Protein AF-0000000075734163 (afdb_homodimer)

Secondary structure (DSSP, 8-state):
--S--EEEEE--SSHHHHHHHHHHHHHHHHH--EEEEEEEEE-GGG-----SSHHHHHHHHHHHHHHHHHHHHHHHHHHHHHHHHHHHHT--EEEEEEEE-HHHHHHHHHTT-SEEEEETTTT-TT--S-HHHHHHHHHHT-SS-EEEE-SS--S--EEEEE--S-HHHHHHHHHHHHTTTTTT--EEEEEEESSHHHHHHHHHHHHHHHHHTT--EEEEEEE--S-HHHHHHHHHHHTTEEEEEEE-S-SS-TTS----HHHHHHHHS-SSEEEEE-/--S--EEEEE--SSHHHHHHHHHHHHHHHHH--EEEEEEEEE-GGG------SHHHHHHHHHHHHHHHHHHHHHHHHHHHHHHHHHHHHT--EEEEEEEE-HHHHHHHHHTT-SEEEEETTTT-TT--S-HHHHHHHHHHT-SS-EEEE-SS--S--EEEEE--S-HHHHHHHHHHHHTTTTTT--EEEEEEESSHHHHHHHHHHHHHHHHHTT--EEEEEEE--S-HHHHHHHHHHHHTEEEEEEE-S-SS-GGG----HHHHHHHHS-SSEEEEE-

Structure (mmCIF, N/CA/C/O backbone):
data_AF-0000000075734163-model_v1
#
loop_
_entity.id
_entity.type
_entity.pdbx_description
1 polymer 'Universal stress protein'
#
loop_
_atom_site.group_PDB
_atom_site.id
_atom_site.type_symbol
_atom_site.label_atom_id
_atom_site.label_alt_id
_atom_site.label_comp_id
_atom_site.label_asym_id
_atom_site.label_entity_id
_atom_site.label_seq_id
_atom_site.pdbx_PDB_ins_code
_atom_site.Cartn_x
_atom_site.Cartn_y
_atom_site.Cartn_z
_atom_site.occupancy
_atom_site.B_iso_or_equiv
_atom_site.auth_seq_id
_atom_site.auth_comp_id
_atom_site.auth_asym_id
_atom_site.auth_atom_id
_atom_site.pdbx_PDB_model_num
ATOM 1 N N . MET A 1 1 ? 1.771 12.227 -17.094 1 55 1 MET A N 1
ATOM 2 C CA . MET A 1 1 ? 1.142 12.898 -15.953 1 55 1 MET A CA 1
ATOM 3 C C . MET A 1 1 ? 1.449 12.172 -14.648 1 55 1 MET A C 1
ATOM 5 O O . MET A 1 1 ? 1.615 10.945 -14.641 1 55 1 MET A O 1
ATOM 9 N N . SER A 1 2 ? 1.792 12.906 -13.555 1 72 2 SER A N 1
ATOM 10 C CA . SER A 1 2 ? 2.225 12.352 -12.273 1 72 2 SER A CA 1
ATOM 11 C C . SER A 1 2 ? 1.104 11.555 -11.617 1 72 2 SER A C 1
ATOM 13 O O . SER A 1 2 ? -0.074 11.867 -11.789 1 72 2 SER A O 1
ATOM 15 N N . MET A 1 3 ? 1.471 10.516 -10.977 1 89.38 3 MET A N 1
ATOM 16 C CA . MET A 1 3 ? 0.508 9.672 -10.266 1 89.38 3 MET A CA 1
ATOM 17 C C . MET A 1 3 ? 0.237 10.227 -8.867 1 89.38 3 MET A C 1
ATOM 19 O O . MET A 1 3 ? -0.691 9.781 -8.188 1 89.38 3 MET A O 1
ATOM 23 N N . LEU A 1 4 ? 1.031 11.211 -8.461 1 95.75 4 LEU A N 1
ATOM 24 C CA . LEU A 1 4 ? 0.794 11.922 -7.211 1 95.75 4 LEU A CA 1
ATOM 25 C C . LEU A 1 4 ? -0.16 13.086 -7.418 1 95.75 4 LEU A C 1
ATOM 27 O O . LEU A 1 4 ? 0.216 14.109 -8 1 95.75 4 LEU A O 1
ATOM 31 N N . LYS A 1 5 ? -1.362 13.008 -6.863 1 97.31 5 LYS A N 1
ATOM 32 C CA . LYS A 1 5 ? -2.389 13.992 -7.207 1 97.31 5 LYS A CA 1
ATOM 33 C C . LYS A 1 5 ? -2.666 14.93 -6.039 1 97.31 5 LYS A C 1
ATOM 35 O O . LYS A 1 5 ? -2.844 16.141 -6.23 1 97.31 5 LYS A O 1
ATOM 40 N N . ARG A 1 6 ? -2.729 14.406 -4.852 1 97.62 6 ARG A N 1
ATOM 41 C CA . ARG A 1 6 ? -3.055 15.219 -3.682 1 97.62 6 ARG A CA 1
ATOM 42 C C . ARG A 1 6 ? -2.102 14.922 -2.527 1 97.62 6 ARG A C 1
ATOM 44 O O . ARG A 1 6 ? -1.936 13.766 -2.135 1 97.62 6 ARG A O 1
ATOM 51 N N . THR A 1 7 ? -1.558 15.953 -1.981 1 97.75 7 THR A N 1
ATOM 52 C CA . THR A 1 7 ? -0.604 15.852 -0.883 1 97.75 7 THR A CA 1
ATOM 53 C C . THR A 1 7 ? -1.08 16.656 0.323 1 97.75 7 THR A C 1
ATOM 55 O O . THR A 1 7 ? -1.612 17.766 0.171 1 97.75 7 THR A O 1
ATOM 58 N N . LEU A 1 8 ? -0.938 16.031 1.511 1 96.94 8 LEU A N 1
ATOM 59 C CA . LEU A 1 8 ? -1.261 16.688 2.773 1 96.94 8 LEU A CA 1
ATOM 60 C C . LEU A 1 8 ? 0.007 17.016 3.549 1 96.94 8 LEU A C 1
ATOM 62 O O . LEU A 1 8 ? 0.914 16.188 3.656 1 96.94 8 LEU A O 1
ATOM 66 N N . VAL A 1 9 ? 0.098 18.266 4.059 1 96.56 9 VAL A N 1
ATOM 67 C CA . VAL A 1 9 ? 1.212 18.625 4.93 1 96.56 9 VAL A CA 1
ATOM 68 C C . VAL A 1 9 ? 0.682 19.078 6.289 1 96.56 9 VAL A C 1
ATOM 70 O O . VAL A 1 9 ? -0.254 19.875 6.363 1 96.56 9 VAL A O 1
ATOM 73 N N . LEU A 1 10 ? 1.168 18.438 7.371 1 92.88 10 LEU A N 1
ATOM 74 C CA . LEU A 1 10 ? 0.82 18.859 8.727 1 92.88 10 LEU A CA 1
ATOM 75 C C . LEU A 1 10 ? 1.503 20.172 9.078 1 92.88 10 LEU A C 1
ATOM 77 O O . LEU A 1 10 ? 2.723 20.297 8.953 1 92.88 10 LEU A O 1
ATOM 81 N N . LEU A 1 11 ? 0.694 21.094 9.555 1 93.75 11 LEU A N 1
ATOM 82 C CA . LEU A 1 11 ? 1.209 22.422 9.828 1 93.75 11 LEU A CA 1
ATOM 83 C C . LEU A 1 11 ? 1.672 22.547 11.273 1 93.75 11 LEU A C 1
ATOM 85 O O . LEU A 1 11 ? 1.042 22 12.18 1 93.75 11 LEU A O 1
ATOM 89 N N . GLY A 1 12 ? 2.727 23.188 11.492 1 89.88 12 GLY A N 1
ATOM 90 C CA . GLY A 1 12 ? 3.314 23.516 12.781 1 89.88 12 GLY A CA 1
ATOM 91 C C . GLY A 1 12 ? 4.309 24.656 12.703 1 89.88 12 GLY A C 1
ATOM 92 O O . GLY A 1 12 ? 4.469 25.281 11.656 1 89.88 12 GLY A O 1
ATOM 93 N N . ASP A 1 13 ? 4.84 24.922 13.906 1 89.12 13 ASP A N 1
ATOM 94 C CA . ASP A 1 13 ? 5.742 26.062 13.953 1 89.12 13 ASP A CA 1
ATOM 95 C C . ASP A 1 13 ? 7.156 25.641 14.344 1 89.12 13 ASP A C 1
ATOM 97 O O . ASP A 1 13 ? 8.039 26.469 14.523 1 89.12 13 ASP A O 1
ATOM 101 N N . THR A 1 14 ? 7.379 24.391 14.438 1 90.88 14 THR A N 1
ATOM 102 C CA . THR A 1 14 ? 8.719 23.891 14.734 1 90.88 14 THR A CA 1
ATOM 103 C C . THR A 1 14 ? 9.586 23.906 13.484 1 90.88 14 THR A C 1
ATOM 105 O O . THR A 1 14 ? 9.07 23.969 12.367 1 90.88 14 THR A O 1
ATOM 108 N N . PRO A 1 15 ? 10.93 23.922 13.633 1 95.62 15 PRO A N 1
ATOM 109 C CA . PRO A 1 15 ? 11.82 23.859 12.469 1 95.62 15 PRO A CA 1
ATOM 110 C C . PRO A 1 15 ? 11.5 22.688 11.539 1 95.62 15 PRO A C 1
ATOM 112 O O . PRO A 1 15 ? 11.523 22.844 10.32 1 95.62 15 PRO A O 1
ATOM 115 N N . SER A 1 16 ? 11.188 21.547 12.078 1 96.12 16 SER A N 1
ATOM 116 C CA . SER A 1 16 ? 10.867 20.391 11.25 1 96.12 16 SER A CA 1
ATOM 117 C C . SER A 1 16 ? 9.562 20.594 10.492 1 96.12 16 SER A C 1
ATOM 119 O O . SER A 1 16 ? 9.414 20.109 9.367 1 96.12 16 SER A O 1
ATOM 121 N N . SER A 1 17 ? 8.602 21.281 11.086 1 94.12 17 SER A N 1
ATOM 122 C CA . SER A 1 17 ? 7.355 21.594 10.398 1 94.12 17 SER A CA 1
ATOM 123 C C . SER A 1 17 ? 7.59 22.516 9.211 1 94.12 17 SER A C 1
ATOM 125 O O . SER A 1 17 ? 6.973 22.359 8.156 1 94.12 17 SER A O 1
ATOM 127 N N . LEU A 1 18 ? 8.477 23.453 9.469 1 95.75 18 LEU A N 1
ATOM 128 C CA . LEU A 1 18 ? 8.82 24.375 8.383 1 95.75 18 LEU A CA 1
ATOM 129 C C . LEU A 1 18 ? 9.555 23.641 7.27 1 95.75 18 LEU A C 1
ATOM 131 O O . LEU A 1 18 ? 9.32 23.891 6.086 1 95.75 18 LEU A O 1
ATOM 135 N N . ALA A 1 19 ? 10.453 22.75 7.613 1 97.75 19 ALA A N 1
ATOM 136 C CA . ALA A 1 19 ? 11.133 21.922 6.629 1 97.75 19 ALA A CA 1
ATOM 137 C C . ALA A 1 19 ? 10.125 21.078 5.848 1 97.75 19 ALA A C 1
ATOM 139 O O . ALA A 1 19 ? 10.258 20.906 4.633 1 97.75 19 ALA A O 1
ATOM 140 N N . ALA A 1 20 ? 9.117 20.562 6.531 1 97.38 20 ALA A N 1
ATOM 141 C CA . ALA A 1 20 ? 8.078 19.781 5.887 1 97.38 20 ALA A CA 1
ATOM 142 C C . ALA A 1 20 ? 7.316 20.609 4.859 1 97.38 20 ALA A C 1
ATOM 144 O O . ALA A 1 20 ? 7.02 20.141 3.76 1 97.38 20 ALA A O 1
ATOM 145 N N . ARG A 1 21 ? 7.008 21.781 5.258 1 96.5 21 ARG A N 1
ATOM 146 C CA . ARG A 1 21 ? 6.332 22.688 4.324 1 96.5 21 ARG A CA 1
ATOM 147 C C . ARG A 1 21 ? 7.199 22.953 3.098 1 96.5 21 ARG A C 1
ATOM 149 O O . ARG A 1 21 ? 6.711 22.938 1.967 1 96.5 21 ARG A O 1
ATOM 156 N N . ALA A 1 22 ? 8.453 23.219 3.328 1 96.56 22 ALA A N 1
ATOM 157 C CA . ALA A 1 22 ? 9.383 23.438 2.225 1 96.56 22 ALA A CA 1
ATOM 158 C C . ALA A 1 22 ? 9.453 22.219 1.308 1 96.56 22 ALA A C 1
ATOM 160 O O . ALA A 1 22 ? 9.453 22.359 0.082 1 96.56 22 ALA A O 1
ATOM 161 N N . TYR A 1 23 ? 9.547 21.078 1.879 1 97.62 23 TYR A N 1
ATOM 162 C CA . TYR A 1 23 ? 9.547 19.828 1.109 1 97.62 23 TYR A CA 1
ATOM 163 C C . TYR A 1 23 ? 8.281 19.719 0.264 1 97.62 23 TYR A C 1
ATOM 165 O O . TYR A 1 23 ? 8.344 19.359 -0.915 1 97.62 23 TYR A O 1
ATOM 173 N N . ALA A 1 24 ? 7.129 20.031 0.879 1 97.81 24 ALA A N 1
ATOM 174 C CA . ALA A 1 24 ? 5.844 19.953 0.191 1 97.81 24 ALA A CA 1
ATOM 175 C C . ALA A 1 24 ? 5.809 20.906 -1.006 1 97.81 24 ALA A C 1
ATOM 177 O O . ALA A 1 24 ? 5.348 20.531 -2.088 1 97.81 24 ALA A O 1
ATOM 178 N N . PHE A 1 25 ? 6.305 22.078 -0.822 1 96.62 25 PHE A N 1
ATOM 179 C CA . PHE A 1 25 ? 6.309 23.047 -1.904 1 96.62 25 PHE A CA 1
ATOM 180 C C . PHE A 1 25 ? 7.191 22.578 -3.053 1 96.62 25 PHE A C 1
ATOM 182 O O . PHE A 1 25 ? 6.84 22.75 -4.223 1 96.62 25 PHE A O 1
ATOM 189 N N . ARG A 1 26 ? 8.328 22.031 -2.744 1 95 26 ARG A N 1
ATOM 190 C CA . ARG A 1 26 ? 9.195 21.484 -3.781 1 95 26 ARG A CA 1
ATOM 191 C C . ARG A 1 26 ? 8.492 20.359 -4.547 1 95 26 ARG A C 1
ATOM 193 O O . ARG A 1 26 ? 8.602 20.281 -5.77 1 95 26 ARG A O 1
ATOM 200 N N . LEU A 1 27 ? 7.777 19.547 -3.842 1 95.31 27 LEU A N 1
ATOM 201 C CA . LEU A 1 27 ? 7.043 18.453 -4.469 1 95.31 27 LEU A CA 1
ATOM 202 C C . LEU A 1 27 ? 5.973 18.984 -5.414 1 95.31 27 LEU A C 1
ATOM 204 O O . LEU A 1 27 ? 5.789 18.453 -6.512 1 95.31 27 LEU A O 1
ATOM 208 N N . VAL A 1 28 ? 5.273 20.031 -4.977 1 95.69 28 VAL A N 1
ATOM 209 C CA . VAL A 1 28 ? 4.25 20.656 -5.809 1 95.69 28 VAL A CA 1
ATOM 210 C C . VAL A 1 28 ? 4.879 21.172 -7.102 1 95.69 28 VAL A C 1
ATOM 212 O O . VAL A 1 28 ? 4.34 20.953 -8.188 1 95.69 28 VAL A O 1
ATOM 215 N N . GLN A 1 29 ? 5.977 21.766 -6.965 1 92.56 29 GLN A N 1
ATOM 216 C CA . GLN A 1 29 ? 6.66 22.328 -8.125 1 92.56 29 GLN A CA 1
ATOM 217 C C . GLN A 1 29 ? 7.094 21.219 -9.094 1 92.56 29 GLN A C 1
ATOM 219 O O . GLN A 1 29 ? 7.027 21.391 -10.312 1 92.56 29 GLN A O 1
ATOM 224 N N . GLN A 1 30 ? 7.445 20.141 -8.57 1 91.75 30 GLN A N 1
ATOM 225 C CA . GLN A 1 30 ? 7.988 19.047 -9.367 1 91.75 30 GLN A CA 1
ATOM 226 C C . GLN A 1 30 ? 6.875 18.203 -9.992 1 91.75 30 GLN A C 1
ATOM 228 O O . GLN A 1 30 ? 7.035 17.672 -11.086 1 91.75 30 GLN A O 1
ATOM 233 N N . THR A 1 31 ? 5.766 18.031 -9.297 1 93.38 31 THR A N 1
ATOM 234 C CA . THR A 1 31 ? 4.797 17.016 -9.703 1 93.38 31 THR A CA 1
ATOM 235 C C . THR A 1 31 ? 3.473 17.672 -10.102 1 93.38 31 THR A C 1
ATOM 237 O O . THR A 1 31 ? 2.648 17.047 -10.773 1 93.38 31 THR A O 1
ATOM 240 N N . GLY A 1 32 ? 3.236 18.906 -9.602 1 93.31 32 GLY A N 1
ATOM 241 C CA . GLY A 1 32 ? 1.951 19.547 -9.812 1 93.31 32 GLY A CA 1
ATOM 242 C C . GLY A 1 32 ? 0.868 19.047 -8.875 1 93.31 32 GLY A C 1
ATOM 243 O O . GLY A 1 32 ? -0.317 19.312 -9.094 1 93.31 32 GLY A O 1
ATOM 244 N N . THR A 1 33 ? 1.252 18.312 -7.855 1 95.19 33 THR A N 1
ATOM 245 C CA . THR A 1 33 ? 0.294 17.797 -6.891 1 95.19 33 THR A CA 1
ATOM 246 C C . THR A 1 33 ? -0.458 18.922 -6.199 1 95.19 33 THR A C 1
ATOM 248 O O . THR A 1 33 ? 0.107 20 -5.957 1 95.19 33 THR A O 1
ATOM 251 N N . ASP A 1 34 ? -1.749 18.719 -5.902 1 96.31 34 ASP A N 1
ATOM 252 C CA . ASP A 1 34 ? -2.486 19.641 -5.043 1 96.31 34 ASP A CA 1
ATOM 253 C C . ASP A 1 34 ? -1.993 19.562 -3.602 1 96.31 34 ASP A C 1
ATOM 255 O O . ASP A 1 34 ? -1.718 18.469 -3.094 1 96.31 34 ASP A O 1
ATOM 259 N N . LEU A 1 35 ? -1.899 20.703 -2.988 1 97.75 35 LEU A N 1
ATOM 260 C CA . LEU A 1 35 ? -1.364 20.75 -1.631 1 97.75 35 LEU A CA 1
ATOM 261 C C . LEU A 1 35 ? -2.412 21.266 -0.648 1 97.75 35 LEU A C 1
ATOM 263 O O . LEU A 1 35 ? -3.053 22.281 -0.895 1 97.75 35 LEU A O 1
ATOM 267 N N . THR A 1 36 ? -2.664 20.516 0.398 1 97.62 36 THR A N 1
ATOM 268 C CA . THR A 1 36 ? -3.529 20.922 1.498 1 97.62 36 THR A CA 1
ATOM 269 C C . THR A 1 36 ? -2.762 20.938 2.816 1 97.62 36 THR A C 1
ATOM 271 O O . THR A 1 36 ? -2.029 20 3.125 1 97.62 36 THR A O 1
ATOM 274 N N . GLY A 1 37 ? -2.857 21.984 3.574 1 96.44 37 GLY A N 1
ATOM 275 C CA . GLY A 1 37 ? -2.299 22.062 4.914 1 96.44 37 GLY A CA 1
ATOM 276 C C . GLY A 1 37 ? -3.285 21.656 5.996 1 96.44 37 GLY A C 1
ATOM 277 O O . GLY A 1 37 ? -4.457 22.031 5.941 1 96.44 37 GLY A O 1
ATOM 278 N N . LEU A 1 38 ? -2.83 20.844 6.934 1 93.38 38 LEU A N 1
ATOM 279 C CA . LEU A 1 38 ? -3.672 20.406 8.047 1 93.38 38 LEU A CA 1
ATOM 280 C C . LEU A 1 38 ? -3.168 21 9.359 1 93.38 38 LEU A C 1
ATOM 282 O O . LEU A 1 38 ? -2.008 20.797 9.727 1 93.38 38 LEU A O 1
ATOM 286 N N . ALA A 1 39 ? -4.027 21.719 10.031 1 89.62 39 ALA A N 1
ATOM 287 C CA . ALA A 1 39 ? -3.717 22.234 11.352 1 89.62 39 ALA A CA 1
ATOM 288 C C . ALA A 1 39 ? -4.605 21.609 12.422 1 89.62 39 ALA A C 1
ATOM 290 O O . ALA A 1 39 ? -5.805 21.406 12.195 1 89.62 39 ALA A O 1
ATOM 291 N N . GLY A 1 40 ? -3.977 20.938 13.406 1 75.94 40 GLY A N 1
ATOM 292 C CA . GLY A 1 40 ? -4.84 20.312 14.398 1 75.94 40 GLY A CA 1
ATOM 293 C C . GLY A 1 40 ? -4.672 20.891 15.789 1 75.94 40 GLY A C 1
ATOM 294 O O . GLY A 1 40 ? -3.65 21.5 16.094 1 75.94 40 GLY A O 1
ATOM 295 N N . VAL A 1 41 ? -5.703 21.047 16.547 1 59.47 41 VAL A N 1
ATOM 296 C CA . VAL A 1 41 ? -5.711 21.359 17.969 1 59.47 41 VAL A CA 1
ATOM 297 C C . VAL A 1 41 ? -5.938 20.094 18.781 1 59.47 41 VAL A C 1
ATOM 299 O O . VAL A 1 41 ? -6.922 19.375 18.578 1 59.47 41 VAL A O 1
ATOM 302 N N . ASP A 1 42 ? -4.832 19.453 19.297 1 55.59 42 ASP A N 1
ATOM 303 C CA . ASP A 1 42 ? -5.059 18.312 20.172 1 55.59 42 ASP A CA 1
ATOM 304 C C . ASP A 1 42 ? -5.824 18.719 21.422 1 55.59 42 ASP A C 1
ATOM 306 O O . ASP A 1 42 ? -5.281 19.406 22.297 1 55.59 42 ASP A O 1
ATOM 310 N N . LEU A 1 43 ? -7.102 18.75 21.484 1 49.78 43 LEU A N 1
ATOM 311 C CA . LEU A 1 43 ? -7.852 19.078 22.688 1 49.78 43 LEU A CA 1
ATOM 312 C C . LEU A 1 43 ? -7.824 17.906 23.672 1 49.78 43 LEU A C 1
ATOM 314 O O . LEU A 1 43 ? -8.242 18.062 24.828 1 49.78 43 LEU A O 1
ATOM 318 N N . GLY A 1 44 ? -7.578 16.766 23.203 1 50.72 44 GLY A N 1
ATOM 319 C CA . GLY A 1 44 ? -7.543 15.648 24.141 1 50.72 44 GLY A CA 1
ATOM 320 C C . GLY A 1 44 ? -6.582 15.875 25.297 1 50.72 44 GLY A C 1
ATOM 321 O O . GLY A 1 44 ? -6.789 15.344 26.391 1 50.72 44 GLY A O 1
ATOM 322 N N . GLU A 1 45 ? -5.492 16.531 25.031 1 47 45 GLU A N 1
ATOM 323 C CA . GLU A 1 45 ? -4.57 16.781 26.141 1 47 45 GLU A CA 1
ATOM 324 C C . GLU A 1 45 ? -5.137 17.812 27.109 1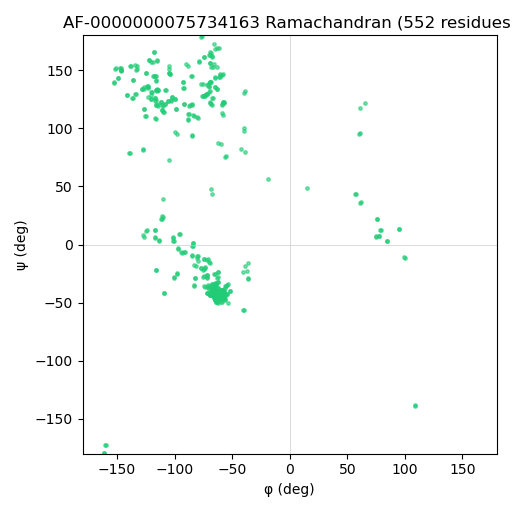 47 45 GLU A C 1
ATOM 326 O O . GLU A 1 45 ? -4.652 17.953 28.234 1 47 45 GLU A O 1
ATOM 331 N N . ILE A 1 46 ? -6.188 18.484 26.703 1 44.81 46 ILE A N 1
ATOM 332 C CA . ILE A 1 46 ? -6.73 19.5 27.594 1 44.81 46 ILE A CA 1
ATOM 333 C C . ILE A 1 46 ? -7.605 18.828 28.656 1 44.81 46 ILE A C 1
ATOM 335 O O . ILE A 1 46 ? -8.227 19.516 29.484 1 44.81 46 ILE A O 1
ATOM 339 N N . GLU A 1 47 ? -7.887 17.578 28.422 1 46.5 47 GLU A N 1
ATOM 340 C CA . GLU A 1 47 ? -8.633 17.094 29.578 1 46.5 47 GLU A CA 1
ATOM 341 C C . GLU A 1 47 ? -7.855 17.328 30.875 1 46.5 47 GLU A C 1
ATOM 343 O O . GLU A 1 47 ? -6.902 16.594 31.156 1 46.5 47 GLU A O 1
ATOM 348 N N . ALA A 1 48 ? -7.848 18.547 31.312 1 45.38 48 ALA A N 1
ATOM 349 C CA . ALA A 1 48 ? -7.363 18.953 32.625 1 45.38 48 ALA A CA 1
ATOM 350 C C . ALA A 1 48 ? -7.777 17.938 33.688 1 45.38 48 ALA A C 1
ATOM 352 O O . ALA A 1 48 ? -8.844 17.328 33.594 1 45.38 48 ALA A O 1
ATOM 353 N N . PRO A 1 49 ? -6.891 17.469 34.531 1 43.12 49 PRO A N 1
ATOM 354 C CA . PRO A 1 49 ? -7.285 16.656 35.688 1 43.12 49 PRO A CA 1
ATOM 355 C C . PRO A 1 49 ? -8.562 17.172 36.344 1 43.12 49 PRO A C 1
ATOM 357 O O . PRO A 1 49 ? -8.695 18.375 36.594 1 43.12 49 PRO A O 1
ATOM 360 N N . MET A 1 50 ? -9.734 16.578 36.094 1 44.5 50 MET A N 1
ATOM 361 C CA . MET A 1 50 ? -10.891 16.828 36.938 1 44.5 50 MET A CA 1
ATOM 362 C C . MET A 1 50 ? -10.484 16.844 38.406 1 44.5 50 MET A C 1
ATOM 364 O O . MET A 1 50 ? -10.094 15.82 38.969 1 44.5 50 MET A O 1
ATOM 368 N N . LEU A 1 51 ? -9.977 17.859 38.969 1 41.72 51 LEU A N 1
ATOM 369 C CA . LEU A 1 51 ? -10 17.922 40.438 1 41.72 51 LEU A CA 1
ATOM 370 C C . LEU A 1 51 ? -11.43 17.859 40.969 1 41.72 51 LEU A C 1
ATOM 372 O O . LEU A 1 51 ? -12.344 18.422 40.375 1 41.72 51 LEU A O 1
ATOM 376 N N . GLY A 1 52 ? -11.969 16.859 41.688 1 46.03 52 GLY A N 1
ATOM 377 C CA . GLY A 1 52 ? -13.203 16.406 42.312 1 46.03 52 GLY A CA 1
ATOM 378 C C . GLY A 1 52 ? -14.023 17.531 42.906 1 46.03 52 GLY A C 1
ATOM 379 O O . GLY A 1 52 ? -15.117 17.312 43.438 1 46.03 52 GLY A O 1
ATOM 380 N N . GLY A 1 53 ? -13.562 18.781 43.438 1 49.34 53 GLY A N 1
ATOM 381 C CA . GLY A 1 53 ? -14.445 19.578 44.281 1 49.34 53 GLY A CA 1
ATOM 382 C C . GLY A 1 53 ? -15.281 20.562 43.5 1 49.34 53 GLY A C 1
ATOM 383 O O . GLY A 1 53 ? -14.969 20.891 42.344 1 49.34 53 GLY A O 1
ATOM 384 N N . ILE A 1 54 ? -16.531 21.047 44 1 50.59 54 ILE A N 1
ATOM 385 C CA . ILE A 1 54 ? -17.578 21.922 43.5 1 50.59 54 ILE A CA 1
ATOM 386 C C . ILE A 1 54 ? -16.938 23.109 42.781 1 50.59 54 ILE A C 1
ATOM 388 O O . ILE A 1 54 ? -17.359 23.484 41.688 1 50.59 54 ILE A O 1
ATOM 392 N N . GLY A 1 55 ? -16.125 23.797 43.406 1 50.47 55 GLY A N 1
ATOM 393 C CA . GLY A 1 55 ? -15.438 24.984 42.938 1 50.47 55 GLY A CA 1
ATOM 394 C C . GLY A 1 55 ? -14.539 24.719 41.75 1 50.47 55 GLY A C 1
ATOM 395 O O . GLY A 1 55 ? -14.125 25.656 41.031 1 50.47 55 GLY A O 1
ATOM 396 N N . MET A 1 56 ? -14.133 23.562 41.594 1 55.34 56 MET A N 1
ATOM 397 C CA . MET A 1 56 ? -13.102 23.094 40.688 1 55.34 56 MET A CA 1
ATOM 398 C C . MET A 1 56 ? -13.672 22.859 39.281 1 55.34 56 MET A C 1
ATOM 400 O O . MET A 1 56 ? -12.953 22.984 38.281 1 55.34 56 MET A O 1
ATOM 404 N N . SER A 1 57 ? -15.008 22.781 39.344 1 60.75 57 SER A N 1
ATOM 405 C CA . SER A 1 57 ? -15.656 22.594 38.031 1 60.75 57 SER A CA 1
ATOM 406 C C . SER A 1 57 ? -15.586 23.875 37.188 1 60.75 57 SER A C 1
ATOM 408 O O . SER A 1 57 ? -15.312 23.812 36 1 60.75 57 SER A O 1
ATOM 410 N N . ALA A 1 58 ? -15.82 25.047 37.875 1 64.06 58 ALA A N 1
ATOM 411 C CA . ALA A 1 58 ? -15.781 26.297 37.125 1 64.06 58 ALA A CA 1
ATOM 412 C C . ALA A 1 58 ? -14.375 26.594 36.625 1 64.06 58 ALA A C 1
ATOM 414 O O . ALA A 1 58 ? -14.203 27.062 35.5 1 64.06 58 ALA A O 1
ATOM 415 N N . TYR A 1 59 ? -13.453 26.297 37.469 1 65.56 59 TYR A N 1
ATOM 416 C CA . TYR A 1 59 ? -12.055 26.5 37.094 1 65.56 59 TYR A CA 1
ATOM 417 C C . TYR A 1 59 ? -11.664 25.578 35.938 1 65.56 59 TYR A C 1
ATOM 419 O O . TYR A 1 59 ? -10.984 26.016 35 1 65.56 59 TYR A O 1
ATOM 427 N N . GLN A 1 60 ? -12.18 24.391 35.938 1 68.94 60 GLN A N 1
ATOM 428 C CA . GLN A 1 60 ? -11.898 23.438 34.875 1 68.94 60 GLN A CA 1
ATOM 429 C C . GLN A 1 60 ? -12.5 23.891 33.562 1 68.94 60 GLN A C 1
ATOM 431 O O . GLN A 1 60 ? -11.859 23.781 32.5 1 68.94 60 GLN A O 1
ATOM 436 N N . THR A 1 61 ? -13.656 24.328 33.719 1 73 61 THR A N 1
ATOM 437 C CA . THR A 1 61 ? -14.336 24.828 32.531 1 73 61 THR A CA 1
ATOM 438 C C . THR A 1 61 ? -13.609 26.031 31.953 1 73 61 THR A C 1
ATOM 440 O O . THR A 1 61 ? -13.461 26.172 30.734 1 73 61 THR A O 1
ATOM 443 N N . GLN A 1 62 ? -13.195 26.906 32.906 1 74.38 62 GLN A N 1
ATOM 444 C CA . GLN A 1 62 ? -12.461 28.094 32.469 1 74.38 62 GLN A CA 1
ATOM 445 C C . GLN A 1 62 ? -11.133 27.719 31.828 1 74.38 62 GLN A C 1
ATOM 447 O O . GLN A 1 62 ? -10.75 28.297 30.797 1 74.38 62 GLN A O 1
ATOM 452 N N . LEU A 1 63 ? -10.469 26.812 32.375 1 73.12 63 LEU A N 1
ATOM 453 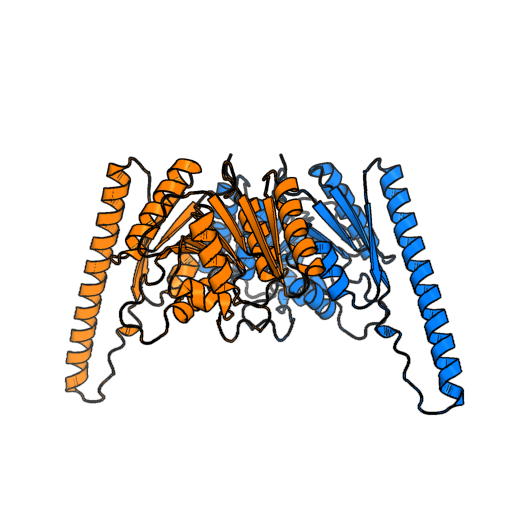C CA . LEU A 1 63 ? -9.203 26.344 31.828 1 73.12 63 LEU A CA 1
ATOM 454 C C . LEU A 1 63 ? -9.398 25.688 30.469 1 73.12 63 LEU A C 1
ATOM 456 O O . LEU A 1 63 ? -8.625 25.938 29.547 1 73.12 63 LEU A O 1
ATOM 460 N N . GLN A 1 64 ? -10.438 24.938 30.375 1 73.75 64 GLN A N 1
ATOM 461 C CA . GLN A 1 64 ? -10.742 24.297 29.109 1 73.75 64 GLN A CA 1
ATOM 462 C C . GLN A 1 64 ? -11.039 25.328 28.031 1 73.75 64 GLN A C 1
ATOM 464 O O . GLN A 1 64 ? -10.609 25.188 26.875 1 73.75 64 GLN A O 1
ATOM 469 N N . THR A 1 65 ? -11.75 26.297 28.469 1 76.94 65 THR A N 1
ATOM 470 C CA . THR A 1 65 ? -12.117 27.359 27.531 1 76.94 65 THR A CA 1
ATOM 471 C C . THR A 1 65 ? -10.875 28.125 27.078 1 76.94 65 THR A C 1
ATOM 473 O O . THR A 1 65 ? -10.742 28.453 25.891 1 76.94 65 THR A O 1
ATOM 476 N N . GLU A 1 66 ? -10.031 28.375 28 1 78.44 66 GLU A N 1
ATOM 477 C CA . GLU A 1 66 ? -8.805 29.094 27.672 1 78.44 66 GLU A CA 1
ATOM 478 C C . GLU A 1 66 ? -7.891 28.266 26.781 1 78.44 66 GLU A C 1
ATOM 480 O O . GLU A 1 66 ? -7.309 28.781 25.828 1 78.44 66 GLU A O 1
ATOM 485 N N . LEU A 1 67 ? -7.816 27.047 27.047 1 74.12 67 LEU A N 1
ATOM 486 C CA . LEU A 1 67 ? -6.98 26.156 26.25 1 74.12 67 LEU A CA 1
ATOM 487 C C . LEU A 1 67 ? -7.535 26.031 24.844 1 74.12 67 LEU A C 1
ATOM 489 O O . LEU A 1 67 ? -6.773 26 23.875 1 74.12 67 LEU A O 1
ATOM 493 N N . LYS A 1 68 ? -8.773 25.984 24.781 1 75.75 68 LYS A N 1
ATOM 494 C CA . LYS A 1 68 ? -9.414 25.906 23.469 1 75.75 68 LYS A CA 1
ATOM 495 C C . LYS A 1 68 ? -9.164 27.188 22.672 1 75.75 68 LYS A C 1
ATOM 497 O O . LYS A 1 68 ? -8.906 27.125 21.469 1 75.75 68 LYS A O 1
ATOM 502 N N . ARG A 1 69 ? -9.273 28.281 23.375 1 80.94 69 ARG A N 1
ATOM 503 C CA . ARG A 1 69 ? -9.031 29.562 22.719 1 80.94 69 ARG A CA 1
ATOM 504 C C . ARG A 1 69 ? -7.602 29.641 22.188 1 80.94 69 ARG A C 1
ATOM 506 O O . ARG A 1 69 ? -7.371 30.094 21.078 1 80.94 69 ARG A O 1
ATOM 513 N N . GLN A 1 70 ? -6.734 29.234 22.969 1 80 70 GLN A N 1
ATOM 514 C CA . GLN A 1 70 ? -5.332 29.234 22.562 1 80 70 GLN A CA 1
ATOM 515 C C . GLN A 1 70 ? -5.094 28.297 21.375 1 80 70 GLN A C 1
ATOM 517 O O . GLN A 1 70 ? -4.359 28.641 20.453 1 80 70 GLN A O 1
ATOM 522 N N . ALA A 1 71 ? -5.695 27.219 21.422 1 76.94 71 ALA A N 1
ATOM 523 C CA . ALA A 1 71 ? -5.566 26.234 20.344 1 76.94 71 ALA A CA 1
ATOM 524 C C . ALA A 1 71 ? -6.137 26.781 19.031 1 76.94 71 ALA A C 1
ATOM 526 O O . ALA A 1 71 ? -5.531 26.625 17.969 1 76.94 71 ALA A O 1
ATOM 527 N N . ASP A 1 72 ? -7.207 27.438 19.156 1 83.31 72 ASP A N 1
ATOM 528 C CA . ASP A 1 72 ? -7.844 28.031 17.984 1 83.31 72 ASP A CA 1
ATOM 529 C C . ASP A 1 72 ? -6.973 29.141 17.391 1 83.31 72 ASP A C 1
ATOM 531 O O . ASP A 1 72 ? -6.844 29.25 16.172 1 83.31 72 ASP A O 1
ATOM 535 N N . ALA A 1 73 ? -6.469 29.875 18.297 1 86.31 73 ALA A N 1
ATOM 536 C CA . ALA A 1 73 ? -5.594 30.953 17.844 1 86.31 73 ALA A CA 1
ATOM 537 C C . ALA A 1 73 ? -4.367 30.406 17.125 1 86.31 73 ALA A C 1
ATOM 539 O O . ALA A 1 73 ? -3.953 30.938 16.094 1 86.31 73 ALA A O 1
ATOM 540 N N . THR A 1 74 ? -3.809 29.422 17.672 1 83.81 74 THR A N 1
ATOM 541 C CA . THR A 1 74 ? -2.645 28.781 17.047 1 83.81 74 THR A CA 1
ATOM 542 C C . THR A 1 74 ? -3.004 28.203 15.688 1 83.81 74 THR A C 1
ATOM 544 O O . THR A 1 74 ? -2.268 28.391 14.719 1 83.81 74 THR A O 1
ATOM 547 N N . ARG A 1 75 ? -4.074 27.531 15.594 1 87 75 ARG A N 1
ATOM 548 C CA . ARG A 1 75 ? -4.562 26.953 14.352 1 87 75 ARG A CA 1
ATOM 549 C C . ARG A 1 75 ? -4.723 28.031 13.273 1 87 75 ARG A C 1
ATOM 551 O O . ARG A 1 75 ? -4.258 27.859 12.148 1 87 75 ARG A O 1
ATOM 558 N N . GLU A 1 76 ? -5.336 29.094 13.664 1 89.5 76 GLU A N 1
ATOM 559 C CA . GLU A 1 76 ? -5.566 30.188 12.719 1 89.5 76 GLU A CA 1
ATOM 560 C C . GLU A 1 76 ? -4.25 30.797 12.25 1 89.5 76 GLU A C 1
ATOM 562 O O . GLU A 1 76 ? -4.098 31.125 11.07 1 89.5 76 GLU A O 1
ATOM 567 N N . ARG A 1 77 ? -3.396 30.922 13.18 1 92.06 77 ARG A N 1
ATOM 568 C CA . ARG A 1 77 ? -2.088 31.469 12.844 1 92.06 77 ARG A CA 1
ATOM 569 C C . ARG A 1 77 ? -1.351 30.578 11.859 1 92.06 77 ARG A C 1
ATOM 571 O O . ARG A 1 77 ? -0.785 31.047 10.875 1 92.06 77 ARG A O 1
ATOM 578 N N . LEU A 1 78 ? -1.339 29.328 12.102 1 91.62 78 LEU A N 1
ATOM 579 C CA . LEU A 1 78 ? -0.66 28.359 11.242 1 91.62 78 LEU A CA 1
ATOM 580 C C . LEU A 1 78 ? -1.269 28.359 9.844 1 91.62 78 LEU A C 1
ATOM 582 O O . LEU A 1 78 ? -0.543 28.344 8.852 1 91.62 78 LEU A O 1
ATOM 586 N N . GLN A 1 79 ? -2.549 28.375 9.766 1 93.5 79 GLN A N 1
ATOM 587 C CA . GLN A 1 79 ? -3.24 28.344 8.477 1 93.5 79 GLN A CA 1
ATOM 588 C C . GLN A 1 79 ? -2.986 29.625 7.695 1 93.5 79 GLN A C 1
ATOM 59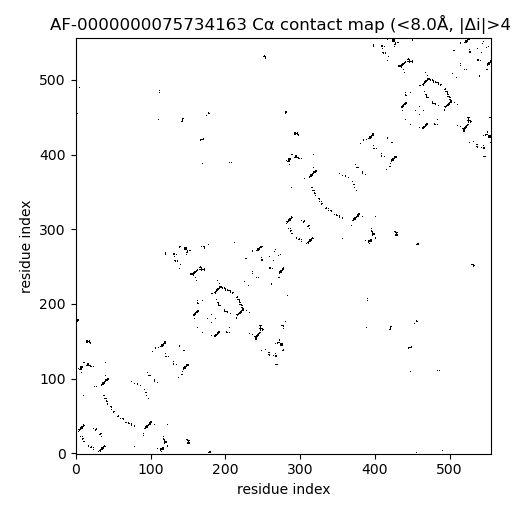0 O O . GLN A 1 79 ? -2.805 29.594 6.477 1 93.5 79 GLN A O 1
ATOM 595 N N . ALA A 1 80 ? -2.975 30.719 8.445 1 94.44 80 ALA A N 1
ATOM 596 C CA . ALA A 1 80 ? -2.699 32 7.797 1 94.44 80 ALA A CA 1
ATOM 597 C C . ALA A 1 80 ? -1.28 32.031 7.238 1 94.44 80 ALA A C 1
ATOM 599 O O . ALA A 1 80 ? -1.066 32.469 6.102 1 94.44 80 ALA A O 1
ATOM 600 N N . ALA A 1 81 ? -0.38 31.609 8.055 1 94.44 81 ALA A N 1
ATOM 601 C CA . ALA A 1 81 ? 1.011 31.578 7.605 1 94.44 81 ALA A CA 1
ATOM 602 C C . ALA A 1 81 ? 1.172 30.688 6.383 1 94.44 81 ALA A C 1
ATOM 604 O O . ALA A 1 81 ? 1.883 31.031 5.438 1 94.44 81 ALA A O 1
ATOM 605 N N . PHE A 1 82 ? 0.544 29.578 6.379 1 95.81 82 PHE A N 1
ATOM 606 C CA . PHE A 1 82 ? 0.574 28.641 5.266 1 95.81 82 PHE A CA 1
ATOM 607 C C . PHE A 1 82 ? -0.037 29.25 4.016 1 95.81 82 PHE A C 1
ATOM 609 O O . PHE A 1 82 ? 0.552 29.188 2.934 1 95.81 82 PHE A O 1
ATOM 616 N N . SER A 1 83 ? -1.171 29.875 4.133 1 95.12 83 SER A N 1
ATOM 617 C CA . SER A 1 83 ? -1.853 30.516 3.012 1 95.12 83 SER A CA 1
ATOM 618 C C . SER A 1 83 ? -1.008 31.641 2.414 1 95.12 83 SER A C 1
ATOM 620 O O . SER A 1 83 ? -0.929 31.781 1.191 1 95.12 83 SER A O 1
ATOM 622 N N . ASP A 1 84 ? -0.407 32.375 3.271 1 95.75 84 ASP A N 1
ATOM 623 C CA . ASP A 1 84 ? 0.458 33.469 2.822 1 95.75 84 ASP A CA 1
ATOM 624 C C . ASP A 1 84 ? 1.64 32.906 2.018 1 95.75 84 ASP A C 1
ATOM 626 O O . ASP A 1 84 ? 1.996 33.469 0.979 1 95.75 84 ASP A O 1
ATOM 630 N N . GLU A 1 85 ? 2.232 31.906 2.545 1 95.12 85 GLU A N 1
ATOM 631 C CA . GLU A 1 85 ? 3.367 31.312 1.842 1 95.12 85 GLU A CA 1
ATOM 632 C C . GLU A 1 85 ? 2.943 30.75 0.488 1 95.12 85 GLU A C 1
ATOM 634 O O . GLU A 1 85 ? 3.66 30.891 -0.503 1 95.12 85 GLU A O 1
ATOM 639 N N . CYS A 1 86 ? 1.797 30.062 0.426 1 96 86 CYS A N 1
ATOM 640 C CA . CYS A 1 86 ? 1.259 29.562 -0.83 1 96 86 CYS A CA 1
ATOM 641 C C . CYS A 1 86 ? 1.063 30.688 -1.839 1 96 86 CYS A C 1
ATOM 643 O O . CYS A 1 86 ? 1.46 30.562 -2.998 1 96 86 CYS A O 1
ATOM 645 N N . ARG A 1 87 ? 0.524 31.766 -1.389 1 94.81 87 ARG A N 1
ATOM 646 C CA . ARG A 1 87 ? 0.293 32.906 -2.254 1 94.81 87 ARG A CA 1
ATOM 647 C C . ARG A 1 87 ? 1.61 33.5 -2.771 1 94.81 87 ARG A C 1
ATOM 649 O O . ARG A 1 87 ? 1.739 33.781 -3.961 1 94.81 87 ARG A O 1
ATOM 656 N N . SER A 1 88 ? 2.506 33.594 -1.894 1 95.31 88 SER A N 1
ATOM 657 C CA . SER A 1 88 ? 3.797 34.156 -2.264 1 95.31 88 SER A CA 1
ATOM 658 C C . SER A 1 88 ? 4.5 33.281 -3.307 1 95.31 88 SER A C 1
ATOM 660 O O . SER A 1 88 ? 5.258 33.812 -4.133 1 95.31 88 SER A O 1
ATOM 662 N N . ARG A 1 89 ? 4.215 32 -3.27 1 94 89 ARG A N 1
ATOM 663 C CA . ARG A 1 89 ? 4.844 31.062 -4.203 1 94 89 ARG A CA 1
ATOM 664 C C . ARG A 1 89 ? 3.932 30.797 -5.395 1 94 89 ARG A C 1
ATOM 666 O O . ARG A 1 89 ? 4.293 30.031 -6.297 1 94 89 ARG A O 1
ATOM 673 N N . SER A 1 90 ? 2.715 31.344 -5.402 1 94 90 SER A N 1
ATOM 674 C CA . SER A 1 90 ? 1.714 31.172 -6.449 1 94 90 SER A CA 1
ATOM 675 C C . SER A 1 90 ? 1.298 29.703 -6.582 1 94 90 SER A C 1
ATOM 677 O O . SER A 1 90 ? 1.191 29.188 -7.691 1 94 90 SER A O 1
ATOM 679 N N . ILE A 1 91 ? 1.268 29.109 -5.395 1 93.75 91 ILE A N 1
ATOM 680 C CA . ILE A 1 91 ? 0.799 27.719 -5.34 1 93.75 91 ILE A CA 1
ATOM 681 C C . ILE A 1 91 ? -0.629 27.688 -4.801 1 93.75 91 ILE A C 1
ATOM 683 O O . ILE A 1 91 ? -0.929 28.297 -3.77 1 93.75 91 ILE A O 1
ATOM 687 N N . ALA A 1 92 ? -1.493 27.094 -5.582 1 90.12 92 ALA A N 1
ATOM 688 C CA . ALA A 1 92 ? -2.85 26.875 -5.086 1 90.12 92 ALA A CA 1
ATOM 689 C C . ALA A 1 92 ? -2.869 25.844 -3.971 1 90.12 92 ALA A C 1
ATOM 691 O O . ALA A 1 92 ? -2.393 24.719 -4.152 1 90.12 92 ALA A O 1
ATOM 692 N N . CYS A 1 93 ? -3.35 26.266 -2.795 1 94 93 CYS A N 1
ATOM 693 C CA . CYS A 1 93 ? -3.381 25.359 -1.643 1 94 93 CYS A CA 1
ATOM 694 C C . CYS A 1 93 ? -4.73 25.438 -0.934 1 94 93 CYS A C 1
ATOM 696 O O . CYS A 1 93 ? -5.488 26.391 -1.131 1 94 93 CYS A O 1
ATOM 698 N N . ALA A 1 94 ? -5.062 24.438 -0.298 1 94.56 94 ALA A N 1
ATOM 699 C CA . ALA A 1 94 ? -6.199 24.391 0.622 1 94.56 94 ALA A CA 1
ATOM 700 C C . ALA A 1 94 ? -5.734 24.156 2.057 1 94.56 94 ALA A C 1
ATOM 702 O O . ALA A 1 94 ? -4.59 23.766 2.287 1 94.56 94 ALA A O 1
ATOM 703 N N . ALA A 1 95 ? -6.582 24.547 2.977 1 93.94 95 ALA A N 1
ATOM 704 C CA . ALA A 1 95 ? -6.285 24.312 4.391 1 93.94 95 ALA A CA 1
ATOM 705 C C . ALA A 1 95 ? -7.43 23.578 5.082 1 93.94 95 ALA A C 1
ATOM 707 O O . ALA A 1 95 ? -8.602 23.859 4.816 1 93.94 95 ALA A O 1
ATOM 708 N N . LEU A 1 96 ? -7.094 22.625 5.84 1 92.25 96 LEU A N 1
ATOM 709 C CA . LEU A 1 96 ? -8.023 21.875 6.676 1 92.25 96 LEU A CA 1
ATOM 710 C C . LEU A 1 96 ? -7.641 21.984 8.148 1 92.25 96 LEU A C 1
ATOM 712 O O . LEU A 1 96 ? -6.512 22.359 8.477 1 92.25 96 LEU A O 1
ATOM 716 N N . SER A 1 97 ? -8.656 21.766 8.977 1 88.19 97 SER A N 1
ATOM 717 C CA . SER A 1 97 ? -8.414 21.703 10.414 1 88.19 97 SER A CA 1
ATOM 718 C C . SER A 1 97 ? -9.195 20.562 11.062 1 88.19 97 SER A C 1
ATOM 720 O O . SER A 1 97 ? -10.133 20.031 10.461 1 88.19 97 SER A O 1
ATOM 722 N N . PHE A 1 98 ? -8.711 20.094 12.102 1 80.56 98 PHE A N 1
ATOM 723 C CA . PHE A 1 98 ? -9.438 19.109 12.883 1 80.56 98 PHE A CA 1
ATOM 724 C C . PHE A 1 98 ? -9.43 19.469 14.359 1 80.56 98 PHE A C 1
ATOM 726 O O . PHE A 1 98 ? -8.586 20.25 14.812 1 80.56 98 PHE A O 1
ATOM 733 N N . GLU A 1 99 ? -10.523 19.016 15.016 1 75.88 99 GLU A N 1
ATOM 734 C CA . GLU A 1 99 ? -10.633 19.141 16.469 1 75.88 99 GLU A CA 1
ATOM 735 C C . GLU A 1 99 ? -10.672 17.781 17.141 1 75.88 99 GLU A C 1
ATOM 737 O O . GLU A 1 99 ? -11.32 16.844 16.641 1 75.88 99 GLU A O 1
ATOM 742 N N . GLY A 1 100 ? -9.906 17.641 18.156 1 72.75 100 GLY A N 1
ATOM 743 C CA . GLY A 1 100 ? -9.93 16.391 18.875 1 72.75 100 GLY A CA 1
ATOM 744 C C . GLY A 1 100 ? -8.68 15.555 18.672 1 72.75 100 GLY A C 1
ATOM 745 O O . GLY A 1 100 ? -7.562 16.078 18.703 1 72.75 100 GLY A O 1
ATOM 746 N N . ASP A 1 101 ? -8.883 14.219 18.5 1 70.88 101 ASP A N 1
ATOM 747 C CA . ASP A 1 101 ? -7.773 13.281 18.391 1 70.88 101 ASP A CA 1
ATOM 748 C C . ASP A 1 101 ? -7.023 13.469 17.078 1 70.88 101 ASP A C 1
ATOM 750 O O . ASP A 1 101 ? -7.617 13.406 16 1 70.88 101 ASP A O 1
ATOM 754 N N . ALA A 1 102 ? -5.715 13.734 17.172 1 69.44 102 ALA A N 1
ATOM 755 C CA . ALA A 1 102 ? -4.859 14.008 16.016 1 69.44 102 ALA A CA 1
ATOM 756 C C . ALA A 1 102 ? -4.875 12.836 15.031 1 69.44 102 ALA A C 1
ATOM 758 O O . ALA A 1 102 ? -4.914 13.039 13.812 1 69.44 102 ALA A O 1
ATOM 759 N N . ALA A 1 103 ? -4.883 11.695 15.594 1 72.38 103 ALA A N 1
ATOM 760 C CA . ALA A 1 103 ? -4.828 10.508 14.734 1 72.38 103 ALA A CA 1
ATOM 761 C C . ALA A 1 103 ? -6.102 10.367 13.914 1 72.38 103 ALA A C 1
ATOM 763 O O . ALA A 1 103 ? -6.051 10.031 12.727 1 72.38 103 ALA A O 1
ATOM 764 N N . ASP A 1 104 ? -7.23 10.672 14.492 1 77.5 104 ASP A N 1
ATOM 765 C CA . ASP A 1 104 ? -8.5 10.602 13.781 1 77.5 104 ASP A CA 1
ATOM 766 C C . ASP A 1 104 ? -8.594 11.695 12.719 1 77.5 104 ASP A C 1
ATOM 768 O O . ASP A 1 104 ? -9.078 11.445 11.609 1 77.5 104 ASP A O 1
ATOM 772 N N . GLY A 1 105 ? -8.172 12.859 13.141 1 81.19 105 GLY A N 1
ATOM 773 C CA . GLY A 1 105 ? -8.133 13.953 12.18 1 81.19 105 GLY A CA 1
ATOM 774 C C . GLY A 1 105 ? -7.23 13.672 10.992 1 81.19 105 GLY A C 1
ATOM 775 O O . GLY A 1 105 ? -7.594 13.945 9.844 1 81.19 105 GLY A O 1
ATOM 776 N N . PHE A 1 106 ? -6.129 13.094 11.305 1 83.38 106 PHE A N 1
ATOM 777 C CA . PHE A 1 106 ? -5.164 12.75 10.273 1 83.38 106 PHE A CA 1
ATOM 778 C C . PHE A 1 106 ? -5.73 11.688 9.336 1 83.38 106 PHE A C 1
ATOM 780 O O . PHE A 1 106 ? -5.613 11.797 8.117 1 83.38 106 PHE A O 1
ATOM 787 N N . ARG A 1 107 ? -6.312 10.711 9.859 1 86.25 107 ARG A N 1
ATOM 788 C CA . ARG A 1 107 ? -6.91 9.633 9.078 1 86.25 107 ARG A CA 1
ATOM 789 C C . ARG A 1 107 ? -7.961 10.18 8.109 1 86.25 107 ARG A C 1
ATOM 791 O O . ARG A 1 107 ? -7.941 9.852 6.922 1 86.25 107 ARG A O 1
ATOM 798 N N . LEU A 1 108 ? -8.812 11.047 8.664 1 88.94 108 LEU A N 1
ATOM 799 C CA . LEU A 1 108 ? -9.875 11.609 7.832 1 88.94 108 LEU A CA 1
ATOM 800 C C . LEU A 1 108 ? -9.289 12.492 6.734 1 88.94 108 LEU A C 1
ATOM 802 O O . LEU A 1 108 ? -9.719 12.414 5.578 1 88.94 108 LEU A O 1
ATOM 806 N N . ALA A 1 109 ? -8.281 13.203 7.082 1 92.5 109 ALA A N 1
ATOM 807 C CA . ALA A 1 109 ? -7.691 14.148 6.133 1 92.5 109 ALA A CA 1
ATOM 808 C C . ALA A 1 109 ? -6.934 13.406 5.031 1 92.5 109 ALA A C 1
ATOM 810 O O . ALA A 1 109 ? -6.805 13.914 3.912 1 92.5 109 ALA A O 1
ATOM 811 N N . THR A 1 110 ? -6.469 12.219 5.324 1 94.88 110 THR A N 1
ATOM 812 C CA . THR A 1 110 ? -5.633 11.5 4.371 1 94.88 110 THR A CA 1
ATOM 813 C C . THR A 1 110 ? -6.477 10.562 3.514 1 94.88 110 THR A C 1
ATOM 815 O O . THR A 1 110 ? -5.984 9.984 2.539 1 94.88 110 THR A O 1
ATOM 818 N N . GLU A 1 111 ? -7.746 10.398 3.783 1 95.88 111 GLU A N 1
ATOM 819 C CA . GLU A 1 111 ? -8.633 9.453 3.1 1 95.88 111 GLU A CA 1
ATOM 820 C C . GLU A 1 111 ? -8.609 9.672 1.59 1 95.88 111 GLU A C 1
ATOM 822 O O . GLU A 1 111 ? -8.547 8.711 0.819 1 95.88 111 GLU A O 1
ATOM 827 N N . THR A 1 112 ? -8.633 10.93 1.143 1 95.88 112 THR A N 1
ATOM 828 C CA . THR A 1 112 ? -8.703 11.227 -0.283 1 95.88 112 THR A CA 1
ATOM 829 C C . THR A 1 112 ? -7.391 11.836 -0.772 1 95.88 112 THR A C 1
ATOM 831 O O . THR A 1 112 ? -7.383 12.625 -1.723 1 95.88 112 THR A O 1
ATOM 834 N N . ARG A 1 113 ? -6.316 11.562 -0.092 1 97 113 ARG A N 1
ATOM 835 C CA . ARG A 1 113 ? -4.992 12.039 -0.466 1 97 113 ARG A CA 1
ATOM 836 C C . ARG A 1 113 ? -4.055 10.883 -0.777 1 97 113 ARG A C 1
ATOM 838 O O . ARG A 1 113 ?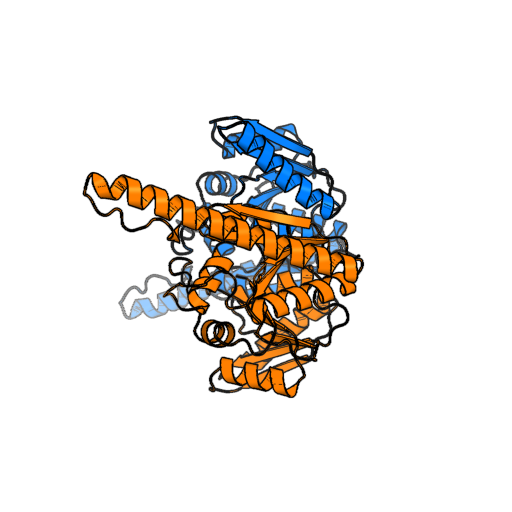 -4.344 9.734 -0.437 1 97 113 ARG A O 1
ATOM 845 N N . ASP A 1 114 ? -2.932 11.242 -1.421 1 97.69 114 ASP A N 1
ATOM 846 C CA . ASP A 1 114 ? -1.985 10.219 -1.846 1 97.69 114 ASP A CA 1
ATOM 847 C C . ASP A 1 114 ? -0.808 10.125 -0.877 1 97.69 114 ASP A C 1
ATOM 849 O O . ASP A 1 114 ? -0.182 9.07 -0.756 1 97.69 114 ASP A O 1
ATOM 853 N N . LEU A 1 115 ? -0.515 11.227 -0.261 1 97.81 115 LEU A N 1
ATOM 854 C CA . LEU A 1 115 ? 0.735 11.359 0.479 1 97.81 115 LEU A CA 1
ATOM 855 C C . LEU A 1 115 ? 0.588 12.367 1.613 1 97.81 115 LEU A C 1
ATOM 857 O O . LEU A 1 115 ? -0.098 13.383 1.464 1 97.81 115 LEU A O 1
ATOM 861 N N . ALA A 1 116 ? 1.171 12.047 2.746 1 96.62 116 ALA A N 1
ATOM 862 C CA . ALA A 1 116 ? 1.237 12.984 3.863 1 96.62 116 ALA A CA 1
ATOM 863 C C . ALA A 1 116 ? 2.684 13.352 4.188 1 96.62 116 ALA A C 1
ATOM 865 O O . ALA A 1 116 ? 3.586 12.523 4.051 1 96.62 116 ALA A O 1
ATOM 866 N N . ILE A 1 117 ? 2.871 14.586 4.59 1 97.19 117 ILE A N 1
ATOM 867 C CA . ILE A 1 117 ? 4.18 15.109 4.965 1 97.19 117 ILE A CA 1
ATOM 868 C C . ILE A 1 117 ? 4.102 15.766 6.34 1 97.19 117 ILE A C 1
ATOM 870 O O . ILE A 1 117 ? 3.162 16.516 6.625 1 97.19 117 ILE A O 1
ATOM 874 N N . ALA A 1 118 ? 5.043 15.484 7.215 1 94.38 118 ALA A N 1
ATOM 875 C CA . ALA A 1 118 ? 5.094 16.078 8.547 1 94.38 118 ALA A CA 1
ATOM 876 C C . ALA A 1 118 ? 6.531 16.266 9.016 1 94.38 118 ALA A C 1
ATOM 878 O O . ALA A 1 118 ? 7.438 15.57 8.539 1 94.38 118 ALA A O 1
ATOM 879 N N . GLY A 1 119 ? 6.684 17.266 9.852 1 95.25 119 GLY A N 1
ATOM 880 C CA . GLY A 1 119 ? 7.926 17.281 10.609 1 95.25 119 GLY A CA 1
ATOM 881 C C . GLY A 1 119 ? 8.008 16.172 11.633 1 95.25 119 GLY A C 1
ATOM 882 O O . GLY A 1 119 ? 6.988 15.695 12.133 1 95.25 119 GLY A O 1
ATOM 883 N N . HIS A 1 120 ? 9.234 15.781 12.023 1 93.25 120 HIS A N 1
ATOM 884 C CA . HIS A 1 120 ? 9.406 14.641 12.914 1 93.25 120 HIS A CA 1
ATOM 885 C C . HIS A 1 120 ? 8.898 14.945 14.312 1 93.25 120 HIS A C 1
ATOM 887 O O . HIS A 1 120 ? 8.664 14.039 15.109 1 93.25 120 HIS A O 1
ATOM 893 N N . ASP A 1 121 ? 8.68 16.234 14.648 1 87.31 121 ASP A N 1
ATOM 894 C CA . ASP A 1 121 ? 8.18 16.578 15.977 1 87.31 121 ASP A CA 1
ATOM 895 C C . ASP A 1 121 ? 6.898 17.391 15.883 1 87.31 121 ASP A C 1
ATOM 897 O O . ASP A 1 121 ? 6.5 18.047 16.859 1 87.31 121 ASP A O 1
ATOM 901 N N . THR A 1 122 ? 6.297 17.453 14.703 1 75.75 122 THR A N 1
ATOM 902 C CA . THR A 1 122 ? 5.129 18.297 14.5 1 75.75 122 THR A CA 1
ATOM 903 C C . THR A 1 122 ? 3.961 17.828 15.367 1 75.75 122 THR A C 1
ATOM 905 O O . THR A 1 122 ? 3.6 16.641 15.336 1 75.75 122 THR A O 1
ATOM 908 N N . GLY A 1 123 ? 3.295 18.734 16.047 1 61.97 123 GLY A N 1
ATOM 909 C CA . GLY A 1 123 ? 2.031 18.531 16.75 1 61.97 123 GLY A CA 1
ATOM 910 C C . GLY A 1 123 ? 2.178 17.766 18.047 1 61.97 123 GLY A C 1
ATOM 911 O O . GLY A 1 123 ? 1.183 17.344 18.641 1 61.97 123 GLY A O 1
ATOM 912 N N . PHE A 1 124 ? 3.326 17.547 18.391 1 59.09 124 PHE A N 1
ATOM 913 C CA . PHE A 1 124 ? 3.482 16.656 19.531 1 59.09 124 PHE A CA 1
ATOM 914 C C . PHE A 1 124 ? 4 17.422 20.75 1 59.09 124 PHE A C 1
ATOM 916 O O . PHE A 1 124 ? 4.531 16.828 21.688 1 59.09 124 PHE A O 1
ATOM 923 N N . GLY A 1 125 ? 3.738 18.703 20.625 1 56.5 125 GLY A N 1
ATOM 924 C CA . GLY A 1 125 ? 4.211 19.484 21.75 1 56.5 125 GLY A CA 1
ATOM 925 C C . GLY A 1 125 ? 3.643 19.031 23.094 1 56.5 125 GLY A C 1
ATOM 926 O O . GLY A 1 125 ? 2.453 18.719 23.188 1 56.5 125 GLY A O 1
ATOM 927 N N . GLY A 1 126 ? 4.484 18.703 23.984 1 58.69 126 GLY A N 1
ATOM 928 C CA . GLY A 1 126 ? 4.133 18.406 25.375 1 58.69 126 GLY A CA 1
ATOM 929 C C . GLY A 1 126 ? 4.035 16.922 25.656 1 58.69 126 GLY A C 1
ATOM 930 O O . GLY A 1 126 ? 3.898 16.516 26.812 1 58.69 126 GLY A O 1
ATOM 931 N N . SER A 1 127 ? 4.062 16.141 24.578 1 63.25 127 SER A N 1
ATOM 932 C CA . SER A 1 127 ? 3.934 14.703 24.812 1 63.25 127 SER A CA 1
ATOM 933 C C . SER A 1 127 ? 5.168 14.148 25.516 1 63.25 127 SER A C 1
ATOM 935 O O . SER A 1 127 ? 6.285 14.609 25.281 1 63.25 127 SER A O 1
ATOM 937 N N . GLN A 1 128 ? 4.902 13.266 26.438 1 69 128 GLN A N 1
ATOM 938 C CA . GLN A 1 128 ? 5.98 12.555 27.109 1 69 128 GLN A CA 1
ATOM 939 C C . GLN A 1 128 ? 6.426 11.336 26.312 1 69 128 GLN A C 1
ATOM 941 O O . GLN A 1 128 ? 7.441 10.711 26.625 1 69 128 GLN A O 1
ATOM 946 N N . GLU A 1 129 ? 5.777 11.156 25.25 1 75.88 129 GLU A N 1
ATOM 947 C CA . GLU A 1 129 ? 6.125 10 24.422 1 75.88 129 GLU A CA 1
ATOM 948 C C . GLU A 1 129 ? 7.281 10.32 23.484 1 75.88 129 GLU A C 1
ATOM 950 O O . GLU A 1 129 ? 7.398 11.453 23 1 75.88 129 GLU A O 1
ATOM 955 N N . PRO A 1 130 ? 8.102 9.297 23.281 1 80.56 130 PRO A N 1
ATOM 956 C CA . PRO A 1 130 ? 9.164 9.5 22.297 1 80.56 130 PRO A CA 1
ATOM 957 C C . PRO A 1 130 ? 8.625 9.859 20.906 1 80.56 130 PRO A C 1
ATOM 959 O O . PRO A 1 130 ? 7.543 9.414 20.531 1 80.56 130 PRO A O 1
ATOM 962 N N . LEU A 1 131 ? 9.352 10.672 20.203 1 81 131 LEU A N 1
ATOM 963 C CA . LEU A 1 131 ? 8.953 11.141 18.891 1 81 131 LEU A CA 1
ATOM 964 C C . LEU A 1 131 ? 8.68 9.969 17.953 1 81 131 LEU A C 1
ATOM 966 O O . LEU A 1 131 ? 7.691 9.977 17.203 1 81 131 LEU A O 1
ATOM 970 N N . SER A 1 132 ? 9.547 8.992 18.031 1 82.62 132 SER A N 1
ATOM 971 C CA . SER A 1 132 ? 9.391 7.82 17.188 1 82.62 132 SER A CA 1
ATOM 972 C C . SER A 1 132 ? 8.055 7.129 17.438 1 82.62 132 SER A C 1
ATOM 974 O O . SER A 1 132 ? 7.406 6.656 16.5 1 82.62 132 SER A O 1
ATOM 976 N N . ALA A 1 133 ? 7.691 7.078 18.688 1 82.88 133 ALA A N 1
ATOM 977 C CA . ALA A 1 133 ? 6.418 6.457 19.031 1 82.88 133 ALA A CA 1
ATOM 978 C C . ALA A 1 133 ? 5.242 7.262 18.484 1 82.88 133 ALA A C 1
ATOM 980 O O . ALA A 1 133 ? 4.25 6.688 18.031 1 82.88 133 ALA A O 1
ATOM 981 N N . MET A 1 134 ? 5.387 8.523 18.516 1 81.62 134 MET A N 1
ATOM 982 C CA . MET A 1 134 ? 4.32 9.391 18.016 1 81.62 134 MET A CA 1
ATOM 983 C C . MET A 1 134 ? 4.184 9.273 16.516 1 81.62 134 MET A C 1
ATOM 985 O O . MET A 1 134 ? 3.072 9.18 15.984 1 81.62 134 MET A O 1
ATOM 989 N N . ILE A 1 135 ? 5.285 9.266 15.852 1 85.94 135 ILE A N 1
ATOM 990 C CA . ILE A 1 135 ? 5.281 9.117 14.398 1 85.94 135 ILE A CA 1
ATOM 991 C C . ILE A 1 135 ? 4.746 7.734 14.023 1 85.94 135 ILE A C 1
ATOM 993 O O . ILE A 1 135 ? 3.99 7.598 13.055 1 85.94 135 ILE A O 1
ATOM 997 N N . ALA A 1 136 ? 5.148 6.762 14.797 1 84.69 136 ALA A N 1
ATOM 998 C CA . ALA A 1 136 ? 4.652 5.41 14.562 1 84.69 136 ALA A CA 1
ATOM 999 C C . ALA A 1 136 ? 3.127 5.367 14.625 1 84.69 136 ALA A C 1
ATOM 1001 O O . ALA A 1 136 ? 2.482 4.711 13.797 1 84.69 136 ALA A O 1
ATOM 1002 N N . LYS A 1 137 ? 2.598 6.082 15.539 1 79.5 137 LYS A N 1
ATOM 1003 C CA . LYS A 1 137 ? 1.147 6.137 15.695 1 79.5 137 LYS A CA 1
ATOM 1004 C C . LYS A 1 137 ? 0.486 6.777 14.477 1 79.5 137 LYS A C 1
ATOM 1006 O O . LYS A 1 137 ? -0.61 6.375 14.078 1 79.5 137 LYS A O 1
ATOM 1011 N N . LEU A 1 138 ? 1.153 7.746 13.867 1 82.5 138 LEU A N 1
ATOM 1012 C CA . LEU A 1 138 ? 0.628 8.375 12.664 1 82.5 138 LEU A CA 1
ATOM 1013 C C . LEU A 1 138 ? 0.705 7.426 11.477 1 82.5 138 LEU A C 1
ATOM 1015 O O . LEU A 1 138 ? -0.241 7.328 10.688 1 82.5 138 LEU A O 1
ATOM 1019 N N . VAL A 1 139 ? 1.801 6.754 11.406 1 86.12 139 VAL A N 1
ATOM 1020 C CA . VAL A 1 139 ? 2.035 5.867 10.266 1 86.12 139 VAL A CA 1
ATOM 1021 C C . VAL A 1 139 ? 1.011 4.734 10.273 1 86.12 139 VAL A C 1
ATOM 1023 O O . VAL A 1 139 ? 0.456 4.383 9.234 1 86.12 139 VAL A O 1
ATOM 1026 N N . VAL A 1 140 ? 0.701 4.207 11.445 1 80.69 140 VAL A N 1
ATOM 1027 C CA . VAL A 1 140 ? -0.19 3.055 11.523 1 80.69 140 VAL A CA 1
ATOM 1028 C C . VAL A 1 140 ? -1.636 3.504 11.32 1 80.69 140 VAL A C 1
ATOM 1030 O O . VAL A 1 140 ? -2.49 2.709 10.922 1 80.69 140 VAL A O 1
ATOM 1033 N N . ARG A 1 141 ? -1.863 4.773 11.531 1 79.44 141 ARG A N 1
ATOM 1034 C CA . ARG A 1 141 ? -3.236 5.262 11.461 1 79.44 141 ARG A CA 1
ATOM 1035 C C . ARG A 1 141 ? -3.504 5.953 10.133 1 79.44 141 ARG A C 1
ATOM 1037 O O . ARG A 1 141 ? -4.543 6.594 9.953 1 79.44 141 ARG A O 1
ATOM 1044 N N . THR A 1 142 ? -2.609 5.902 9.289 1 86.38 142 THR A N 1
ATOM 1045 C CA . THR A 1 142 ? -2.83 6.488 7.977 1 86.38 142 THR A CA 1
ATOM 1046 C C . THR A 1 142 ? -2.74 5.422 6.887 1 86.38 142 THR A C 1
ATOM 1048 O O . THR A 1 142 ? -1.928 4.496 6.98 1 86.38 142 THR A O 1
ATOM 1051 N N . PRO A 1 143 ? -3.58 5.598 5.855 1 92 143 PRO A N 1
ATOM 1052 C CA . PRO A 1 143 ? -3.547 4.66 4.734 1 92 143 PRO A CA 1
ATOM 1053 C C . PRO A 1 143 ? -2.473 5.008 3.705 1 92 143 PRO A C 1
ATOM 1055 O O . PRO A 1 143 ? -2.334 4.316 2.693 1 92 143 PRO A O 1
ATOM 1058 N N . ARG A 1 144 ? -1.711 6.07 3.982 1 96.31 144 ARG A N 1
ATOM 1059 C CA . ARG A 1 144 ? -0.817 6.641 2.982 1 96.31 144 ARG A CA 1
ATOM 1060 C C . ARG A 1 144 ? 0.626 6.648 3.477 1 96.31 144 ARG A C 1
ATOM 1062 O O . ARG A 1 144 ? 0.875 6.598 4.684 1 96.31 144 ARG A O 1
ATOM 1069 N N . PRO A 1 145 ? 1.536 6.723 2.455 1 96.81 145 PRO A N 1
ATOM 1070 C CA . PRO A 1 145 ? 2.906 6.996 2.896 1 96.81 145 PRO A CA 1
ATOM 1071 C C . PRO A 1 145 ? 3.035 8.32 3.639 1 96.81 145 PRO A C 1
ATOM 1073 O O . PRO A 1 145 ? 2.275 9.258 3.375 1 96.81 145 PRO A O 1
ATOM 1076 N N . LEU A 1 146 ? 3.949 8.281 4.602 1 95.69 146 LEU A N 1
ATOM 1077 C CA . LEU A 1 146 ? 4.258 9.492 5.359 1 95.69 146 LEU A CA 1
ATOM 1078 C C . LEU A 1 146 ? 5.703 9.922 5.141 1 95.69 146 LEU A C 1
ATOM 1080 O O . LEU A 1 146 ? 6.625 9.117 5.309 1 95.69 146 LEU A O 1
ATOM 1084 N N . ILE A 1 147 ? 5.883 11.109 4.715 1 98 147 ILE A N 1
ATOM 1085 C CA . ILE A 1 147 ? 7.219 11.695 4.676 1 98 147 ILE A CA 1
ATOM 1086 C C . ILE A 1 147 ? 7.484 12.453 5.973 1 98 147 ILE A C 1
ATOM 1088 O O . ILE A 1 147 ? 6.727 13.359 6.336 1 98 147 ILE A O 1
ATOM 1092 N N . VAL A 1 148 ? 8.484 12.078 6.664 1 96.88 148 VAL A N 1
ATOM 1093 C CA . VAL A 1 148 ? 8.898 12.727 7.906 1 96.88 148 VAL A CA 1
ATOM 1094 C C . VAL A 1 148 ? 10.148 13.562 7.66 1 96.88 148 VAL A C 1
ATOM 1096 O O . VAL A 1 148 ? 11.188 13.039 7.266 1 96.88 148 VAL A O 1
ATOM 1099 N N . CYS A 1 149 ? 10.086 14.828 7.965 1 98.06 149 CYS A N 1
ATOM 1100 C CA . CYS A 1 149 ? 11.164 15.742 7.609 1 98.06 149 CYS A CA 1
ATOM 1101 C C . CYS A 1 149 ? 12.008 16.094 8.828 1 98.06 149 CYS A C 1
ATOM 1103 O O . CYS A 1 149 ? 11.484 16.172 9.945 1 98.06 149 CYS A O 1
ATOM 1105 N N . PRO A 1 150 ? 13.273 16.312 8.625 1 97.75 150 PRO A N 1
ATOM 1106 C CA . PRO A 1 150 ? 14.172 16.812 9.664 1 97.75 150 PRO A CA 1
ATOM 1107 C C . PRO A 1 150 ? 14 18.297 9.938 1 97.75 150 PRO A C 1
ATOM 1109 O O . PRO A 1 150 ? 13.148 18.953 9.328 1 97.75 150 PRO A O 1
ATOM 1112 N N . ASP A 1 151 ? 14.789 18.781 10.891 1 96.94 151 ASP A N 1
ATOM 1113 C CA . ASP A 1 151 ? 14.766 20.219 11.195 1 96.94 151 ASP A CA 1
ATOM 1114 C C . ASP A 1 151 ? 15.266 21.031 10.008 1 96.94 151 ASP A C 1
ATOM 1116 O O . ASP A 1 151 ? 14.797 22.156 9.781 1 96.94 151 ASP A O 1
ATOM 1120 N N . GLU A 1 152 ? 16.203 20.422 9.312 1 96.56 152 GLU A N 1
ATOM 1121 C CA . GLU A 1 152 ? 16.781 21.062 8.133 1 96.56 152 GLU A CA 1
ATOM 1122 C C . GLU A 1 152 ? 16.922 20.062 6.984 1 96.56 152 GLU A C 1
ATOM 1124 O O . GLU A 1 152 ? 17.516 19 7.148 1 96.56 152 GLU A O 1
ATOM 1129 N N . LEU A 1 153 ? 16.375 20.422 5.848 1 96.75 153 LEU A N 1
ATOM 1130 C CA . LEU A 1 153 ? 16.5 19.562 4.672 1 96.75 153 LEU A CA 1
ATOM 1131 C C . LEU A 1 153 ? 17.891 19.688 4.059 1 96.75 153 LEU A C 1
ATOM 1133 O O . LEU A 1 153 ? 18.453 20.781 3.992 1 96.75 153 LEU A O 1
ATOM 1137 N N . PRO A 1 154 ? 18.391 18.578 3.686 1 94.19 154 PRO A N 1
ATOM 1138 C CA . PRO A 1 154 ? 19.641 18.688 2.938 1 94.19 154 PRO A CA 1
ATOM 1139 C C . PRO A 1 154 ? 19.453 19.297 1.55 1 94.19 154 PRO A C 1
ATOM 1141 O O . PRO A 1 154 ? 18.328 19.406 1.071 1 94.19 154 PRO A O 1
ATOM 1144 N N . ALA A 1 155 ? 20.594 19.688 0.964 1 90 155 ALA A N 1
ATOM 1145 C CA . ALA A 1 155 ? 20.562 20.266 -0.373 1 90 155 ALA A CA 1
ATOM 1146 C C . ALA A 1 155 ? 20.328 19.203 -1.436 1 90 155 ALA A C 1
ATOM 1148 O O . ALA A 1 155 ? 19.734 19.484 -2.482 1 90 155 ALA A O 1
ATOM 1149 N N . GLY A 1 156 ? 20.719 18.062 -1.14 1 90 156 GLY A N 1
ATOM 1150 C CA . GLY A 1 156 ? 20.609 16.969 -2.096 1 90 156 GLY A CA 1
ATOM 1151 C C . GLY A 1 156 ? 19.172 16.562 -2.375 1 90 156 GLY A C 1
ATOM 1152 O O . GLY A 1 156 ? 18.297 16.766 -1.536 1 90 156 GLY A O 1
ATOM 1153 N N . ASP A 1 157 ? 18.969 16.016 -3.609 1 93.38 157 ASP A N 1
ATOM 1154 C CA . ASP A 1 157 ? 17.625 15.609 -3.969 1 93.38 157 ASP A CA 1
ATOM 1155 C C . ASP A 1 157 ? 17.578 14.164 -4.445 1 93.38 157 ASP A C 1
ATOM 1157 O O . ASP A 1 157 ? 16.562 13.688 -4.938 1 93.38 157 ASP A O 1
ATOM 1161 N N . ALA A 1 158 ? 18.781 13.492 -4.297 1 97.88 158 ALA A N 1
ATOM 1162 C CA . ALA A 1 158 ? 18.812 12.07 -4.652 1 97.88 158 ALA A CA 1
ATOM 1163 C C . ALA A 1 158 ? 17.969 11.242 -3.68 1 97.88 158 ALA A C 1
ATOM 1165 O O . ALA A 1 158 ? 17.609 11.719 -2.602 1 97.88 158 ALA A O 1
ATOM 1166 N N . VAL A 1 159 ? 17.641 10.047 -4.125 1 98.69 159 VAL A N 1
ATOM 1167 C CA . VAL A 1 159 ? 16.797 9.156 -3.322 1 98.69 159 VAL A CA 1
ATOM 1168 C C . VAL A 1 159 ? 17.594 7.91 -2.939 1 98.69 159 VAL A C 1
ATOM 1170 O O . VAL A 1 159 ? 18.297 7.34 -3.77 1 98.69 159 VAL A O 1
ATOM 1173 N N . LEU A 1 160 ? 17.531 7.559 -1.704 1 98.81 160 LEU A N 1
ATOM 1174 C CA . LEU A 1 160 ? 18.078 6.289 -1.225 1 98.81 160 LEU A CA 1
ATOM 1175 C C . LEU A 1 160 ? 16.953 5.348 -0.812 1 98.81 160 LEU A C 1
ATOM 1177 O O . LEU A 1 160 ? 16.125 5.691 0.029 1 98.81 160 LEU A O 1
ATOM 1181 N N . ILE A 1 161 ? 16.891 4.195 -1.479 1 98.81 161 ILE A N 1
ATOM 1182 C CA . ILE A 1 161 ? 16 3.127 -1.047 1 98.81 161 ILE A CA 1
ATOM 1183 C C . ILE A 1 161 ? 16.719 2.23 -0.039 1 98.81 161 ILE A C 1
ATOM 1185 O O . ILE A 1 161 ? 17.656 1.521 -0.391 1 98.81 161 ILE A O 1
ATOM 1189 N N . ALA A 1 162 ? 16.328 2.324 1.215 1 98.38 162 ALA A N 1
ATOM 1190 C CA . ALA A 1 162 ? 16.797 1.358 2.209 1 98.38 162 ALA A CA 1
ATOM 1191 C C . ALA A 1 162 ? 15.984 0.066 2.131 1 98.38 162 ALA A C 1
ATOM 1193 O O . ALA A 1 162 ? 14.805 0.04 2.49 1 98.38 162 ALA A O 1
ATOM 1194 N N . TYR A 1 163 ? 16.594 -1.015 1.658 1 97.81 163 TYR A N 1
ATOM 1195 C CA . TYR A 1 163 ? 15.852 -2.219 1.306 1 97.81 163 TYR A CA 1
ATOM 1196 C C . TYR A 1 163 ? 16.438 -3.441 2.008 1 97.81 163 TYR A C 1
ATOM 1198 O O . TYR A 1 163 ? 17.578 -3.83 1.753 1 97.81 163 TYR A O 1
ATOM 1206 N N . ASP A 1 164 ? 15.617 -4.066 2.887 1 94.94 164 ASP A N 1
ATOM 1207 C CA . ASP A 1 164 ? 16.094 -5.23 3.625 1 94.94 164 ASP A CA 1
ATOM 1208 C C . ASP A 1 164 ? 15.344 -6.492 3.213 1 94.94 164 ASP A C 1
ATOM 1210 O O . ASP A 1 164 ? 15.508 -7.551 3.826 1 94.94 164 ASP A O 1
ATOM 1214 N N . GLY A 1 165 ? 14.445 -6.359 2.217 1 93.75 165 GLY A N 1
ATOM 1215 C CA . GLY A 1 165 ? 13.711 -7.516 1.723 1 93.75 165 GLY A CA 1
ATOM 1216 C C . GLY A 1 165 ? 12.477 -7.836 2.545 1 93.75 165 GLY A C 1
ATOM 1217 O O . GLY A 1 165 ? 11.812 -8.844 2.309 1 93.75 165 GLY A O 1
ATOM 1218 N N . SER A 1 166 ? 12.195 -6.992 3.566 1 91.12 166 SER A N 1
ATOM 1219 C CA . SER A 1 166 ? 11 -7.203 4.375 1 91.12 166 SER A CA 1
ATOM 1220 C C . SER A 1 166 ? 9.742 -6.793 3.617 1 91.12 166 SER A C 1
ATOM 1222 O O . SER A 1 166 ? 9.812 -6.035 2.646 1 91.12 166 SER A O 1
ATOM 1224 N N . LEU A 1 167 ? 8.578 -7.254 4.039 1 91 167 LEU A N 1
ATOM 1225 C CA . LEU A 1 167 ? 7.309 -6.926 3.402 1 91 167 LEU A CA 1
ATOM 1226 C C . LEU A 1 167 ? 7.059 -5.426 3.432 1 91 167 LEU A C 1
ATOM 1228 O O . LEU A 1 167 ? 6.727 -4.824 2.404 1 91 167 LEU A O 1
ATOM 1232 N N . PRO A 1 168 ? 7.316 -4.711 4.574 1 91.56 168 PRO A N 1
ATOM 1233 C CA . PRO A 1 168 ? 7.109 -3.262 4.566 1 91.56 168 PRO A CA 1
ATOM 1234 C C . PRO A 1 168 ? 8.023 -2.541 3.574 1 91.56 168 PRO A C 1
ATOM 1236 O O . PRO A 1 168 ? 7.602 -1.577 2.932 1 91.56 168 PRO A O 1
ATOM 1239 N N . ALA A 1 169 ? 9.258 -3.002 3.432 1 94.94 169 ALA A N 1
ATOM 1240 C CA . ALA A 1 169 ? 10.164 -2.385 2.469 1 94.94 169 ALA A CA 1
ATOM 1241 C C . ALA A 1 169 ? 9.664 -2.574 1.04 1 94.94 169 ALA A C 1
ATOM 1243 O O . ALA A 1 169 ? 9.734 -1.653 0.223 1 94.94 169 ALA A O 1
ATOM 1244 N N . MET A 1 170 ? 9.141 -3.768 0.776 1 96.19 170 MET A N 1
ATOM 1245 C CA . MET A 1 170 ? 8.602 -4.059 -0.549 1 96.19 170 MET A CA 1
ATOM 1246 C C . MET A 1 170 ? 7.391 -3.18 -0.848 1 96.19 170 MET A C 1
ATOM 1248 O O . MET A 1 170 ? 7.246 -2.668 -1.96 1 96.19 170 MET A O 1
ATOM 1252 N N . ARG A 1 171 ? 6.535 -2.996 0.093 1 95.19 171 ARG A N 1
ATOM 1253 C CA . ARG A 1 171 ? 5.352 -2.16 -0.076 1 95.19 171 ARG A CA 1
ATOM 1254 C C . ARG A 1 171 ? 5.738 -0.698 -0.279 1 95.19 171 ARG A C 1
ATOM 1256 O O . ARG A 1 171 ? 5.188 -0.02 -1.148 1 95.19 171 ARG A O 1
ATOM 1263 N N . ALA A 1 172 ? 6.688 -0.247 0.583 1 96.81 172 ALA A N 1
ATOM 1264 C CA . ALA A 1 172 ? 7.168 1.126 0.445 1 96.81 172 ALA A CA 1
ATOM 1265 C C . ALA A 1 172 ? 7.738 1.37 -0.947 1 96.81 172 ALA A C 1
ATOM 1267 O O . ALA A 1 172 ? 7.457 2.395 -1.572 1 96.81 172 ALA A O 1
ATOM 1268 N N . LEU A 1 173 ? 8.5 0.421 -1.412 1 98 173 LEU A N 1
ATOM 1269 C CA . LEU A 1 173 ? 9.109 0.517 -2.734 1 98 173 LEU A CA 1
ATOM 1270 C C . LEU A 1 173 ? 8.047 0.624 -3.818 1 98 173 LEU A C 1
ATOM 1272 O O . LEU A 1 173 ? 8.141 1.469 -4.711 1 98 173 LEU A O 1
ATOM 1276 N N . GLN A 1 174 ? 7.023 -0.193 -3.725 1 97.56 174 GLN A N 1
ATOM 1277 C CA . GLN A 1 174 ? 5.98 -0.192 -4.746 1 97.56 174 GLN A CA 1
ATOM 1278 C C . GLN A 1 174 ? 5.238 1.14 -4.77 1 97.56 174 GLN A C 1
ATOM 1280 O O . GLN A 1 174 ? 5.066 1.742 -5.832 1 97.56 174 GLN A O 1
ATOM 1285 N N . VAL A 1 175 ? 4.801 1.594 -3.621 1 97.06 175 VAL A N 1
ATOM 1286 C CA . VAL A 1 175 ? 3.994 2.809 -3.578 1 97.06 175 VAL A CA 1
ATOM 1287 C C . VAL A 1 175 ? 4.844 4.008 -4 1 97.06 175 VAL A C 1
ATOM 1289 O O . VAL A 1 175 ? 4.363 4.895 -4.707 1 97.06 175 VAL A O 1
ATOM 1292 N N . PHE A 1 176 ? 6.156 3.996 -3.611 1 97.88 176 PHE A N 1
ATOM 1293 C CA . PHE A 1 176 ? 7.082 5.031 -4.055 1 97.88 176 PHE A CA 1
ATOM 1294 C C . PHE A 1 176 ? 7.152 5.078 -5.578 1 97.88 176 PHE A C 1
ATOM 1296 O O . PHE A 1 176 ? 7.031 6.148 -6.176 1 97.88 176 PHE A O 1
ATOM 1303 N N . ALA A 1 177 ? 7.297 3.908 -6.145 1 97.25 177 ALA A N 1
ATOM 1304 C CA . ALA A 1 177 ? 7.406 3.822 -7.602 1 97.25 177 ALA A CA 1
ATOM 1305 C C . ALA A 1 177 ? 6.102 4.238 -8.273 1 97.25 177 ALA A C 1
ATOM 1307 O O . ALA A 1 177 ? 6.109 5.012 -9.234 1 97.25 177 ALA A O 1
ATOM 1308 N N . LEU A 1 178 ? 4.996 3.807 -7.734 1 96.56 178 LEU A N 1
ATOM 1309 C CA . LEU A 1 178 ? 3.701 4.039 -8.359 1 96.56 178 LEU A CA 1
ATOM 1310 C C . LEU A 1 178 ? 3.299 5.504 -8.25 1 96.56 178 LEU A C 1
ATOM 1312 O O . LEU A 1 178 ? 2.6 6.027 -9.117 1 96.56 178 LEU A O 1
ATOM 1316 N N . LEU A 1 179 ? 3.768 6.164 -7.219 1 96.69 179 LEU A N 1
ATOM 1317 C CA . LEU A 1 179 ? 3.441 7.574 -7.039 1 96.69 179 LEU A CA 1
ATOM 1318 C C . LEU A 1 179 ? 4.312 8.453 -7.934 1 96.69 179 LEU A C 1
ATOM 1320 O O . LEU A 1 179 ? 4.094 9.664 -8.023 1 96.69 179 LEU A O 1
ATOM 1324 N N . GLY A 1 180 ? 5.344 7.836 -8.555 1 94.88 180 GLY A N 1
ATOM 1325 C CA . GLY A 1 180 ? 6.199 8.57 -9.469 1 94.88 180 GLY A CA 1
ATOM 1326 C C . GLY A 1 180 ? 7.188 9.484 -8.766 1 94.88 180 GLY A C 1
ATOM 1327 O O . GLY A 1 180 ? 7.656 10.461 -9.352 1 94.88 180 GLY A O 1
ATOM 1328 N N . LEU A 1 181 ? 7.488 9.203 -7.52 1 95.88 181 LEU A N 1
ATOM 1329 C CA . LEU A 1 181 ? 8.32 10.086 -6.707 1 95.88 181 LEU A CA 1
ATOM 1330 C C . LEU A 1 181 ? 9.781 9.977 -7.113 1 95.88 181 LEU A C 1
ATOM 1332 O O . LEU A 1 181 ? 10.602 10.82 -6.738 1 95.88 181 LEU A O 1
ATOM 1336 N N . GLY A 1 182 ? 10.117 9.023 -7.879 1 94.81 182 GLY A N 1
ATOM 1337 C CA . GLY A 1 182 ? 11.484 8.844 -8.344 1 94.81 182 GLY A CA 1
ATOM 1338 C C . GLY A 1 182 ? 11.758 9.531 -9.672 1 94.81 182 GLY A C 1
ATOM 1339 O O . GLY A 1 182 ? 12.891 9.523 -10.156 1 94.81 182 GLY A O 1
ATOM 1340 N N . ASP A 1 183 ? 10.75 10.078 -10.297 1 94.25 183 ASP A N 1
ATOM 1341 C CA . ASP A 1 183 ? 10.906 10.664 -11.617 1 94.25 183 ASP A CA 1
ATOM 1342 C C . ASP A 1 183 ? 11.961 11.773 -11.609 1 94.25 183 ASP A C 1
ATOM 1344 O O . ASP A 1 183 ? 11.867 12.719 -10.82 1 94.25 183 ASP A O 1
ATOM 1348 N N . GLY A 1 184 ? 12.961 11.594 -12.453 1 92.75 184 GLY A N 1
ATOM 1349 C CA . GLY A 1 184 ? 13.992 12.602 -12.617 1 92.75 184 GLY A CA 1
ATOM 1350 C C . GLY A 1 184 ? 15.016 12.602 -11.492 1 92.75 184 GLY A C 1
ATOM 1351 O O . GLY A 1 184 ? 15.867 13.492 -11.422 1 92.75 184 GLY A O 1
ATOM 1352 N N . LYS A 1 185 ? 14.969 11.664 -10.609 1 95.81 185 LYS A N 1
ATOM 1353 C CA . LYS A 1 185 ? 15.875 11.625 -9.469 1 95.81 185 LYS A CA 1
ATOM 1354 C C . LYS A 1 185 ? 16.969 10.57 -9.672 1 95.81 185 LYS A C 1
ATOM 1356 O O . LYS A 1 185 ? 16.734 9.555 -10.336 1 95.81 185 LYS A O 1
ATOM 1361 N N . GLN A 1 186 ? 18.094 10.906 -9.141 1 97.75 186 GLN A N 1
ATOM 1362 C CA . GLN A 1 186 ? 19.078 9.844 -8.953 1 97.75 186 GLN A CA 1
ATOM 1363 C C . GLN A 1 186 ? 18.703 8.93 -7.797 1 97.75 186 GLN A C 1
ATOM 1365 O O . GLN A 1 186 ? 18.422 9.398 -6.691 1 97.75 186 GLN A O 1
ATOM 1370 N N . ILE A 1 187 ? 18.688 7.605 -8.102 1 98.62 187 ILE A N 1
ATOM 1371 C CA . ILE A 1 187 ? 18.219 6.664 -7.086 1 98.62 187 ILE A CA 1
ATOM 1372 C C . ILE A 1 187 ? 19.312 5.625 -6.82 1 98.62 187 ILE A C 1
ATOM 1374 O O . ILE A 1 187 ? 19.922 5.109 -7.754 1 98.62 187 ILE A O 1
ATOM 1378 N N . CYS A 1 188 ? 19.578 5.34 -5.598 1 98.44 188 CYS A N 1
ATOM 1379 C CA . CYS A 1 188 ? 20.391 4.191 -5.211 1 98.44 188 CYS A CA 1
ATOM 1380 C C . CYS A 1 188 ? 19.625 3.299 -4.23 1 98.44 188 CYS A C 1
ATOM 1382 O O . CYS A 1 188 ? 18.781 3.775 -3.482 1 98.44 188 CYS A O 1
ATOM 1384 N N . VAL A 1 189 ? 19.891 1.987 -4.301 1 98.81 189 VAL A N 1
ATOM 1385 C CA . VAL A 1 189 ? 19.297 1 -3.402 1 98.81 189 VAL A CA 1
ATOM 1386 C C . VAL A 1 189 ? 20.375 0.456 -2.463 1 98.81 189 VAL A C 1
ATOM 1388 O O . VAL A 1 189 ? 21.312 -0.207 -2.904 1 98.81 189 VAL A O 1
ATOM 1391 N N . LEU A 1 190 ? 20.203 0.773 -1.185 1 98.75 190 LEU A N 1
ATOM 1392 C CA . LEU A 1 190 ? 21.125 0.25 -0.18 1 98.75 190 LEU A CA 1
ATOM 1393 C C . LEU A 1 190 ? 20.531 -0.968 0.519 1 98.75 190 LEU A C 1
ATOM 1395 O O . LEU A 1 190 ? 19.469 -0.875 1.146 1 98.75 190 LEU A O 1
ATOM 1399 N N . ALA A 1 191 ? 21.156 -2.105 0.367 1 98.38 191 ALA A N 1
ATOM 1400 C CA . ALA A 1 191 ? 20.797 -3.332 1.074 1 98.38 191 ALA A CA 1
ATOM 1401 C C . ALA A 1 191 ? 21.922 -3.789 1.992 1 98.38 191 ALA A C 1
ATOM 1403 O O . ALA A 1 191 ? 23.031 -4.055 1.533 1 98.38 191 ALA A O 1
ATOM 1404 N N . ILE A 1 192 ? 21.578 -3.857 3.275 1 97.38 192 ILE A N 1
ATOM 1405 C CA . ILE A 1 192 ? 22.562 -4.215 4.293 1 97.38 192 ILE A CA 1
ATOM 1406 C C . ILE A 1 192 ? 22.266 -5.617 4.824 1 97.38 192 ILE A C 1
ATOM 1408 O O . ILE A 1 192 ? 21.156 -5.902 5.258 1 97.38 192 ILE A O 1
ATOM 1412 N N . ASP A 1 193 ? 23.188 -6.504 4.703 1 96.69 193 ASP A N 1
ATOM 1413 C CA . ASP A 1 193 ? 23.109 -7.863 5.227 1 96.69 193 ASP A CA 1
ATOM 1414 C C . ASP A 1 193 ? 24.5 -8.383 5.602 1 96.69 193 ASP A C 1
ATOM 1416 O O . ASP A 1 193 ? 25.484 -8.047 4.949 1 96.69 193 ASP A O 1
ATOM 1420 N N . ARG A 1 194 ? 24.562 -9.18 6.715 1 96.06 194 ARG A N 1
ATOM 1421 C CA . ARG A 1 194 ? 25.844 -9.766 7.086 1 96.06 194 ARG A CA 1
ATOM 1422 C C . ARG A 1 194 ? 26.344 -10.703 5.996 1 96.06 194 ARG A C 1
ATOM 1424 O O . ARG A 1 194 ? 27.562 -10.82 5.785 1 96.06 194 ARG A O 1
ATOM 1431 N N . ASP A 1 195 ? 25.391 -11.336 5.312 1 96.69 195 ASP A N 1
ATOM 1432 C CA . ASP A 1 195 ? 25.688 -12.211 4.184 1 96.69 195 ASP A CA 1
ATOM 1433 C C . ASP A 1 195 ? 25.766 -11.422 2.881 1 96.69 195 ASP A C 1
ATOM 1435 O O . ASP A 1 195 ? 24.781 -10.805 2.459 1 96.69 195 ASP A O 1
ATOM 1439 N N . GLU A 1 196 ? 26.891 -11.445 2.229 1 96.75 196 GLU A N 1
ATOM 1440 C CA . GLU A 1 196 ? 27.125 -10.664 1.022 1 96.75 196 GLU A CA 1
ATOM 1441 C C . GLU A 1 196 ? 26.172 -11.055 -0.097 1 96.75 196 GLU A C 1
ATOM 1443 O O . GLU A 1 196 ? 25.625 -10.188 -0.791 1 96.75 196 GLU A O 1
ATOM 1448 N N . ALA A 1 197 ? 26.016 -12.305 -0.23 1 97.81 197 ALA A N 1
ATOM 1449 C CA . ALA A 1 197 ? 25.141 -12.781 -1.29 1 97.81 197 ALA A CA 1
ATOM 1450 C C . ALA A 1 197 ? 23.703 -12.281 -1.072 1 97.81 197 ALA A C 1
ATOM 1452 O O . ALA A 1 197 ? 23.016 -11.914 -2.027 1 97.81 197 ALA A O 1
ATOM 1453 N N . ALA A 1 198 ? 23.281 -12.305 0.151 1 96.88 198 ALA A N 1
ATOM 1454 C CA . ALA A 1 198 ? 21.938 -11.812 0.479 1 96.88 198 ALA A CA 1
ATOM 1455 C C . ALA A 1 198 ? 21.812 -10.32 0.207 1 96.88 198 ALA A C 1
ATOM 1457 O O . ALA A 1 198 ? 20.797 -9.852 -0.319 1 96.88 198 ALA A O 1
ATOM 1458 N N . ALA A 1 199 ? 22.859 -9.57 0.557 1 97.94 199 ALA A N 1
ATOM 1459 C CA . ALA A 1 199 ? 22.859 -8.133 0.302 1 97.94 199 ALA A CA 1
ATOM 1460 C C . ALA A 1 199 ? 22.766 -7.836 -1.192 1 97.94 199 ALA A C 1
ATOM 1462 O O . ALA A 1 199 ? 22 -6.973 -1.615 1 97.94 199 ALA A O 1
ATOM 1463 N N . VAL A 1 200 ? 23.516 -8.539 -1.965 1 98.44 200 VAL A N 1
ATOM 1464 C CA . VAL A 1 200 ? 23.531 -8.359 -3.414 1 98.44 200 VAL A CA 1
ATOM 1465 C C . VAL A 1 200 ? 22.156 -8.703 -3.992 1 98.44 200 VAL A C 1
ATOM 1467 O O . VAL A 1 200 ? 21.609 -7.945 -4.789 1 98.44 200 VAL A O 1
ATOM 1470 N N . ARG A 1 201 ? 21.547 -9.82 -3.578 1 97.69 201 ARG A N 1
ATOM 1471 C CA . ARG A 1 201 ? 20.234 -10.25 -4.074 1 97.69 201 ARG A CA 1
ATOM 1472 C C . ARG A 1 201 ? 19.172 -9.203 -3.781 1 97.69 201 ARG A C 1
ATOM 1474 O O . ARG A 1 201 ? 18.375 -8.852 -4.66 1 97.69 201 ARG A O 1
ATOM 1481 N N . LYS A 1 202 ? 19.188 -8.758 -2.596 1 97.88 202 LYS A N 1
ATOM 1482 C CA . LYS A 1 202 ? 18.172 -7.785 -2.168 1 97.88 202 LYS A CA 1
ATOM 1483 C C . LYS A 1 202 ? 18.328 -6.473 -2.932 1 97.88 202 LYS A C 1
ATOM 1485 O O . LYS A 1 202 ? 17.344 -5.934 -3.439 1 97.88 202 LYS A O 1
ATOM 1490 N N . ALA A 1 203 ? 19.547 -5.945 -3.023 1 98.69 203 ALA A N 1
ATOM 1491 C CA . ALA A 1 203 ? 19.781 -4.691 -3.73 1 98.69 203 ALA A CA 1
ATOM 1492 C C . ALA A 1 203 ? 19.359 -4.793 -5.191 1 98.69 203 ALA A C 1
ATOM 1494 O O . ALA A 1 203 ? 18.703 -3.891 -5.719 1 98.69 203 ALA A O 1
ATOM 1495 N N . ASN A 1 204 ? 19.672 -5.875 -5.793 1 98.5 204 ASN A N 1
ATOM 1496 C CA . ASN A 1 204 ? 19.328 -6.059 -7.199 1 98.5 204 ASN A CA 1
ATOM 1497 C C . ASN A 1 204 ? 17.828 -6.238 -7.402 1 98.5 204 ASN A C 1
ATOM 1499 O O . ASN A 1 204 ? 17.281 -5.777 -8.398 1 98.5 204 ASN A O 1
ATOM 1503 N N . ALA A 1 205 ? 17.203 -6.926 -6.5 1 98 205 ALA A N 1
ATOM 1504 C CA . ALA A 1 205 ? 15.75 -7.117 -6.605 1 98 205 ALA A CA 1
ATOM 1505 C C . ALA A 1 205 ? 15.023 -5.777 -6.59 1 98 205 ALA A C 1
ATOM 1507 O O . ALA A 1 205 ? 14.164 -5.52 -7.438 1 98 205 ALA A O 1
ATOM 1508 N N . ALA A 1 206 ? 15.406 -4.957 -5.68 1 98.62 206 ALA A N 1
ATOM 1509 C CA . ALA A 1 206 ? 14.773 -3.646 -5.57 1 98.62 206 ALA A CA 1
ATOM 1510 C C . ALA A 1 206 ? 15.102 -2.773 -6.777 1 98.62 206 ALA A C 1
ATOM 1512 O O . ALA A 1 206 ? 14.234 -2.078 -7.305 1 98.62 206 ALA A O 1
ATOM 1513 N N . ALA A 1 207 ? 16.328 -2.822 -7.215 1 98.75 207 ALA A N 1
ATOM 1514 C CA . ALA A 1 207 ? 16.734 -2.053 -8.391 1 98.75 207 ALA A CA 1
ATOM 1515 C C . ALA A 1 207 ? 15.977 -2.521 -9.633 1 98.75 207 ALA A C 1
ATOM 1517 O O . ALA A 1 207 ? 15.586 -1.707 -10.477 1 98.75 207 ALA A O 1
ATOM 1518 N N . GLU A 1 208 ? 15.812 -3.787 -9.727 1 97.88 208 GLU A N 1
ATOM 1519 C CA . GLU A 1 208 ? 15.07 -4.344 -10.852 1 97.88 208 GLU A CA 1
ATOM 1520 C C . GLU A 1 208 ? 13.625 -3.865 -10.844 1 97.88 208 GLU A C 1
ATOM 1522 O O . GLU A 1 208 ? 13.078 -3.494 -11.883 1 97.88 208 GLU A O 1
ATOM 1527 N N . PHE A 1 209 ? 13.031 -3.91 -9.727 1 97.94 209 PHE A N 1
ATOM 1528 C CA . PHE A 1 209 ? 11.656 -3.438 -9.609 1 97.94 209 PHE A CA 1
ATOM 1529 C C . PHE A 1 209 ? 11.539 -1.99 -10.07 1 97.94 209 PHE A C 1
ATOM 1531 O O . PHE A 1 209 ? 10.633 -1.651 -10.844 1 97.94 209 PHE A O 1
ATOM 1538 N N . LEU A 1 210 ? 12.477 -1.164 -9.602 1 98.19 210 LEU A N 1
ATOM 1539 C CA . LEU A 1 210 ? 12.469 0.245 -9.984 1 98.19 210 LEU A CA 1
ATOM 1540 C C . LEU A 1 210 ? 12.68 0.401 -11.484 1 98.19 210 LEU A C 1
ATOM 1542 O O . LEU A 1 210 ? 12.008 1.21 -12.133 1 98.19 210 LEU A O 1
ATOM 1546 N N . LYS A 1 211 ? 13.539 -0.385 -12.031 1 97.31 211 LYS A N 1
ATOM 1547 C CA . LYS A 1 211 ? 13.852 -0.295 -13.453 1 97.31 211 LYS A CA 1
ATOM 1548 C C . LYS A 1 211 ? 12.617 -0.596 -14.305 1 97.31 211 LYS A C 1
ATOM 1550 O O . LYS A 1 211 ? 12.336 0.117 -15.273 1 97.31 211 LYS A O 1
ATOM 1555 N N . ILE A 1 212 ? 11.867 -1.606 -13.953 1 95.44 212 ILE A N 1
ATOM 1556 C CA . ILE A 1 212 ? 10.688 -2.006 -14.711 1 95.44 212 ILE A CA 1
ATOM 1557 C C . ILE A 1 212 ? 9.633 -0.902 -14.648 1 95.44 212 ILE A C 1
ATOM 1559 O O . ILE A 1 212 ? 8.844 -0.739 -15.578 1 95.44 212 ILE A O 1
ATOM 1563 N N . HIS A 1 213 ? 9.695 -0.113 -13.609 1 96 213 HIS A N 1
ATOM 1564 C CA . HIS A 1 213 ? 8.758 0.99 -13.461 1 96 213 HIS A CA 1
ATOM 1565 C C . HIS A 1 213 ? 9.352 2.297 -13.977 1 96 213 HIS A C 1
ATOM 1567 O O . HIS A 1 213 ? 8.844 3.377 -13.664 1 96 213 HIS A O 1
ATOM 1573 N N . GLY A 1 214 ? 10.539 2.203 -14.648 1 95.06 214 GLY A N 1
ATOM 1574 C CA . GLY A 1 214 ? 11.07 3.344 -15.375 1 95.06 214 GLY A CA 1
ATOM 1575 C C . GLY A 1 214 ? 12.062 4.152 -14.562 1 95.06 214 GLY A C 1
ATOM 1576 O O . GLY A 1 214 ? 12.383 5.293 -14.914 1 95.06 214 GLY A O 1
ATOM 1577 N N . HIS A 1 215 ? 12.531 3.621 -13.453 1 96.31 215 HIS A N 1
ATOM 1578 C CA . HIS A 1 215 ? 13.5 4.312 -12.609 1 96.31 215 HIS A CA 1
ATOM 1579 C C . HIS A 1 215 ? 14.82 3.551 -12.547 1 96.31 215 HIS A C 1
ATOM 1581 O O . HIS A 1 215 ? 14.906 2.504 -11.898 1 96.31 215 HIS A O 1
ATOM 1587 N N . ALA A 1 216 ? 15.781 4.129 -13.203 1 96.94 216 ALA A N 1
ATOM 1588 C CA . ALA A 1 216 ? 17.109 3.535 -13.055 1 96.94 216 ALA A CA 1
ATOM 1589 C C . ALA A 1 216 ? 17.656 3.764 -11.648 1 96.94 216 ALA A C 1
ATOM 1591 O O . ALA A 1 216 ? 17.516 4.855 -11.094 1 96.94 216 ALA A O 1
ATOM 1592 N N . ALA A 1 217 ? 18.156 2.695 -11.047 1 98.44 217 ALA A N 1
ATOM 1593 C CA . ALA A 1 217 ? 18.703 2.795 -9.695 1 98.44 217 ALA A CA 1
ATOM 1594 C C . ALA A 1 217 ? 20.016 2.027 -9.578 1 98.44 217 ALA A C 1
ATOM 1596 O O . ALA A 1 217 ? 20.172 0.958 -10.172 1 98.44 217 ALA A O 1
ATOM 1597 N N . GLN A 1 218 ? 20.891 2.568 -8.875 1 98.44 218 GLN A N 1
ATOM 1598 C CA . GLN A 1 218 ? 22.156 1.895 -8.578 1 98.44 218 GLN A CA 1
ATOM 1599 C C . GLN A 1 218 ? 22.016 0.965 -7.379 1 98.44 218 GLN A C 1
ATOM 1601 O O . GLN A 1 218 ? 21.656 1.408 -6.281 1 98.44 218 GLN A O 1
ATOM 1606 N N . ALA A 1 219 ? 22.281 -0.3 -7.645 1 98.69 219 ALA A N 1
ATOM 1607 C CA . ALA A 1 219 ? 22.297 -1.249 -6.535 1 98.69 219 ALA A CA 1
ATOM 1608 C C . ALA A 1 219 ? 23.578 -1.099 -5.707 1 98.69 219 ALA A C 1
ATOM 1610 O O . ALA A 1 219 ? 24.688 -1.127 -6.246 1 98.69 219 ALA A O 1
ATOM 1611 N N . VAL A 1 220 ? 23.438 -0.941 -4.383 1 98.25 220 VAL A N 1
ATOM 1612 C CA . VAL A 1 220 ? 24.547 -0.777 -3.467 1 98.25 220 VAL A CA 1
ATOM 1613 C C . VAL A 1 220 ? 24.438 -1.788 -2.328 1 98.25 220 VAL A C 1
ATOM 1615 O O . VAL A 1 220 ? 23.984 -1.454 -1.235 1 98.25 220 VAL A O 1
ATOM 1618 N N . PRO A 1 221 ? 24.891 -3.051 -2.588 1 98.25 221 PRO A N 1
ATOM 1619 C CA . PRO A 1 221 ? 24.953 -4.023 -1.494 1 98.25 221 PRO A CA 1
ATOM 1620 C C . PRO A 1 221 ? 26.031 -3.699 -0.476 1 98.25 221 PRO A C 1
ATOM 1622 O O . PRO A 1 221 ? 27.109 -3.229 -0.849 1 98.25 221 PRO A O 1
ATOM 1625 N N . SER A 1 222 ? 25.719 -3.812 0.761 1 97.19 222 SER A N 1
ATOM 1626 C CA . SER A 1 222 ? 26.688 -3.617 1.842 1 97.19 222 SER A CA 1
ATOM 1627 C C . SER A 1 222 ? 26.734 -4.828 2.768 1 97.19 222 SER A C 1
ATOM 1629 O O . SER A 1 222 ? 25.766 -5.117 3.469 1 97.19 222 SER A O 1
ATOM 1631 N N . SER A 1 223 ? 27.828 -5.539 2.725 1 96 223 SER A N 1
ATOM 1632 C CA . SER A 1 223 ? 28.047 -6.629 3.674 1 96 223 SER A CA 1
ATOM 1633 C C . SER A 1 223 ? 28.641 -6.109 4.98 1 96 223 SER A C 1
ATOM 1635 O O . SER A 1 223 ? 29.844 -5.852 5.07 1 96 223 SER A O 1
ATOM 1637 N N . SER A 1 224 ? 27.844 -5.848 5.879 1 91.75 224 SER A N 1
ATOM 1638 C CA . SER A 1 224 ? 28.266 -5.25 7.141 1 91.75 224 SER A CA 1
ATOM 1639 C C . SER A 1 224 ? 27.422 -5.742 8.305 1 91.75 224 SER A C 1
ATOM 1641 O O . SER A 1 224 ? 26.234 -6.059 8.133 1 91.75 224 SER A O 1
ATOM 1643 N N . GLY A 1 225 ? 27.984 -5.797 9.414 1 90.06 225 GLY A N 1
ATOM 1644 C CA . GLY A 1 225 ? 27.281 -6.078 10.656 1 90.06 225 GLY A CA 1
ATOM 1645 C C . GLY A 1 225 ? 27.016 -4.836 11.484 1 90.06 225 GLY A C 1
ATOM 1646 O O . GLY A 1 225 ? 26.469 -4.922 12.586 1 90.06 225 GLY A O 1
ATOM 1647 N N . ASP A 1 226 ? 27.391 -3.713 10.938 1 92.5 226 ASP A N 1
ATOM 1648 C CA . ASP A 1 226 ? 27.188 -2.449 11.641 1 92.5 226 ASP A CA 1
ATOM 1649 C C . ASP A 1 226 ? 25.703 -2.094 11.711 1 92.5 226 ASP A C 1
ATOM 1651 O O . ASP A 1 226 ? 24.875 -2.695 11.023 1 92.5 226 ASP A O 1
ATOM 1655 N N . ASP A 1 227 ? 25.391 -1.197 12.586 1 94.38 227 ASP A N 1
ATOM 1656 C CA . ASP A 1 227 ? 24.016 -0.732 12.742 1 94.38 227 ASP A CA 1
ATOM 1657 C C . ASP A 1 227 ? 23.484 -0.13 11.438 1 94.38 227 ASP A C 1
ATOM 1659 O O . ASP A 1 227 ? 24.062 0.822 10.914 1 94.38 227 ASP A O 1
ATOM 1663 N N . PRO A 1 228 ? 22.469 -0.653 10.953 1 95.38 228 PRO A N 1
ATOM 1664 C CA . PRO A 1 228 ? 21.922 -0.172 9.672 1 95.38 228 PRO A CA 1
ATOM 1665 C C . PRO A 1 228 ? 21.609 1.322 9.695 1 95.38 228 PRO A C 1
ATOM 1667 O O . PRO A 1 228 ? 21.797 2.006 8.68 1 95.38 228 PRO A O 1
ATOM 1670 N N . ALA A 1 229 ? 21.156 1.869 10.805 1 96.5 229 ALA A N 1
ATOM 1671 C CA . ALA A 1 229 ? 20.859 3.295 10.891 1 96.5 229 ALA A CA 1
ATOM 1672 C C . ALA A 1 229 ? 22.094 4.141 10.633 1 96.5 229 ALA A C 1
ATOM 1674 O O . ALA A 1 229 ? 22.047 5.141 9.914 1 96.5 229 ALA A O 1
ATOM 1675 N N . ASP A 1 230 ? 23.188 3.729 11.211 1 97.12 230 ASP A N 1
ATOM 1676 C CA . ASP A 1 230 ? 24.438 4.449 11.016 1 97.12 230 ASP A CA 1
ATOM 1677 C C . ASP A 1 230 ? 24.891 4.379 9.562 1 97.12 230 ASP A C 1
ATOM 1679 O O . ASP A 1 230 ? 25.391 5.367 9.008 1 97.12 230 ASP A O 1
ATOM 1683 N N . LEU A 1 231 ? 24.766 3.238 8.977 1 97.25 231 LEU A N 1
ATOM 1684 C CA . LEU A 1 231 ? 25.172 3.068 7.582 1 97.25 231 LEU A CA 1
ATOM 1685 C C . LEU A 1 231 ? 24.297 3.916 6.66 1 97.25 231 LEU A C 1
ATOM 1687 O O . LEU A 1 231 ? 24.797 4.508 5.699 1 97.25 231 LEU A O 1
ATOM 1691 N N . ILE A 1 232 ? 23.031 4.008 6.914 1 97.75 232 ILE A N 1
ATOM 1692 C CA . ILE A 1 232 ? 22.125 4.84 6.137 1 97.75 232 ILE A CA 1
ATOM 1693 C C . ILE A 1 232 ? 22.5 6.312 6.297 1 97.75 232 ILE A C 1
ATOM 1695 O O . ILE A 1 232 ? 22.562 7.051 5.312 1 97.75 232 ILE A O 1
ATOM 1699 N N . ARG A 1 233 ? 22.828 6.75 7.539 1 97.62 233 ARG A N 1
ATOM 1700 C CA . ARG A 1 233 ? 23.234 8.125 7.777 1 97.62 233 ARG A CA 1
ATOM 1701 C C . ARG A 1 233 ? 24.484 8.469 6.977 1 97.62 233 ARG A C 1
ATOM 1703 O O . ARG A 1 233 ? 24.578 9.547 6.379 1 97.62 233 ARG A O 1
ATOM 1710 N N . SER A 1 234 ? 25.375 7.531 7.027 1 96.81 234 SER A N 1
ATOM 1711 C CA . SER A 1 234 ? 26.609 7.734 6.277 1 96.81 234 SER A CA 1
ATOM 1712 C C . SER A 1 234 ? 26.344 7.855 4.781 1 96.81 234 SER A C 1
ATOM 1714 O O . SER A 1 234 ? 26.906 8.719 4.109 1 96.81 234 SER A O 1
ATOM 1716 N N . ALA A 1 235 ? 25.5 7.004 4.262 1 96.56 235 ALA A N 1
ATOM 1717 C CA . ALA A 1 235 ? 25.141 7.043 2.846 1 96.56 235 ALA A CA 1
ATOM 1718 C C . ALA A 1 235 ? 24.469 8.359 2.48 1 96.56 235 ALA A C 1
ATOM 1720 O O . ALA A 1 235 ? 24.719 8.914 1.406 1 96.56 235 ALA A O 1
ATOM 1721 N N . VAL A 1 236 ? 23.609 8.867 3.348 1 97.12 236 VAL A N 1
ATOM 1722 C CA . VAL A 1 236 ? 22.906 10.125 3.119 1 97.12 236 VAL A CA 1
ATOM 1723 C C . VAL A 1 236 ? 23.922 11.266 2.973 1 97.12 236 VAL A C 1
ATOM 1725 O O . VAL A 1 236 ? 23.828 12.078 2.051 1 97.12 236 VAL A O 1
ATOM 1728 N N . ALA A 1 237 ? 24.875 11.281 3.855 1 94.75 237 ALA A N 1
ATOM 1729 C CA . ALA A 1 237 ? 25.906 12.328 3.842 1 94.75 237 ALA A CA 1
ATOM 1730 C C . ALA A 1 237 ? 26.797 12.211 2.609 1 94.75 237 ALA A C 1
ATOM 1732 O O . ALA A 1 237 ? 27.125 13.219 1.977 1 94.75 237 ALA A O 1
ATOM 1733 N N . GLU A 1 238 ? 27.078 11.031 2.197 1 95.25 238 GLU A N 1
ATOM 1734 C CA . GLU A 1 238 ? 28.062 10.773 1.148 1 95.25 238 GLU A CA 1
ATOM 1735 C C . GLU A 1 238 ? 27.453 10.969 -0.238 1 95.25 238 GLU A C 1
ATOM 1737 O O . GLU A 1 238 ? 28.156 11.336 -1.183 1 95.25 238 GLU A O 1
ATOM 1742 N N . ARG A 1 239 ? 26.172 10.758 -0.365 1 94.75 239 ARG A N 1
ATOM 1743 C CA . ARG A 1 239 ? 25.594 10.695 -1.699 1 94.75 239 ARG A CA 1
ATOM 1744 C C . ARG A 1 239 ? 24.578 11.812 -1.905 1 94.75 239 ARG A C 1
ATOM 1746 O O . ARG A 1 239 ? 23.766 11.758 -2.838 1 94.75 239 ARG A O 1
ATOM 1753 N N . ASN A 1 240 ? 24.547 12.758 -1.041 1 92.12 240 ASN A N 1
ATOM 1754 C CA . ASN A 1 240 ? 23.672 13.922 -1.149 1 92.12 240 ASN A CA 1
ATOM 1755 C C . ASN A 1 240 ? 22.203 13.508 -1.242 1 92.12 240 ASN A C 1
ATOM 1757 O O . ASN A 1 240 ? 21.469 13.984 -2.107 1 92.12 240 ASN A O 1
ATOM 1761 N N . ILE A 1 241 ? 21.812 12.57 -0.441 1 97.75 241 ILE A N 1
ATOM 1762 C CA . ILE A 1 241 ? 20.453 12.039 -0.421 1 97.75 241 ILE A CA 1
ATOM 1763 C C . ILE A 1 241 ? 19.5 13.055 0.208 1 97.75 241 ILE A C 1
ATOM 1765 O O . ILE A 1 241 ? 19.781 13.578 1.288 1 97.75 241 ILE A O 1
ATOM 1769 N N . GLY A 1 242 ? 18.438 13.305 -0.494 1 98.06 242 GLY A N 1
ATOM 1770 C CA . GLY A 1 242 ? 17.406 14.18 0.051 1 98.06 242 GLY A CA 1
ATOM 1771 C C . GLY A 1 242 ? 16.25 13.414 0.671 1 98.06 242 GLY A C 1
ATOM 1772 O O . GLY A 1 242 ? 15.516 13.961 1.49 1 98.06 242 GLY A O 1
ATOM 1773 N N . THR A 1 243 ? 16.047 12.195 0.199 1 98.62 243 THR A N 1
ATOM 1774 C CA . THR A 1 243 ? 14.953 11.383 0.705 1 98.62 243 THR A CA 1
ATOM 1775 C C . THR A 1 243 ? 15.375 9.922 0.836 1 98.62 243 THR A C 1
ATOM 1777 O O . THR A 1 243 ? 15.977 9.359 -0.081 1 98.62 243 THR A O 1
ATOM 1780 N N . VAL A 1 244 ? 15.133 9.359 2.002 1 98.75 244 VAL A N 1
ATOM 1781 C CA . VAL A 1 244 ? 15.297 7.926 2.213 1 98.75 244 VAL A CA 1
ATOM 1782 C C . VAL A 1 244 ? 13.93 7.246 2.211 1 98.75 244 VAL A C 1
ATOM 1784 O O . VAL A 1 244 ? 13.008 7.68 2.91 1 98.75 244 VAL A O 1
ATOM 1787 N N . VAL A 1 245 ? 13.766 6.242 1.412 1 98.69 245 VAL A N 1
ATOM 1788 C CA . VAL A 1 245 ? 12.555 5.43 1.363 1 98.69 245 VAL A CA 1
ATOM 1789 C C . VAL A 1 245 ? 12.766 4.137 2.15 1 98.69 245 VAL A C 1
ATOM 1791 O O . VAL A 1 245 ? 13.719 3.393 1.892 1 98.69 245 VAL A O 1
ATOM 1794 N N . MET A 1 246 ? 11.914 3.875 3.074 1 96.62 246 MET A N 1
ATOM 1795 C CA . MET A 1 246 ? 12.07 2.668 3.879 1 96.62 246 MET A CA 1
ATOM 1796 C C . MET A 1 246 ? 10.719 2.162 4.371 1 96.62 246 MET A C 1
ATOM 1798 O O . MET A 1 246 ? 9.758 2.922 4.434 1 96.62 246 MET A O 1
ATOM 1802 N N . GLY A 1 247 ? 10.602 0.873 4.59 1 93 247 GLY A N 1
ATOM 1803 C CA . GLY A 1 247 ? 9.422 0.281 5.203 1 93 247 GLY A CA 1
ATOM 1804 C C . GLY A 1 247 ? 9.305 0.586 6.684 1 93 247 GLY A C 1
ATOM 1805 O O . GLY A 1 247 ? 10.305 0.648 7.395 1 93 247 GLY A O 1
ATOM 1806 N N . ALA A 1 248 ? 7.996 0.896 6.984 1 83.44 248 ALA A N 1
ATOM 1807 C CA . ALA A 1 248 ? 7.699 1.091 8.398 1 83.44 248 ALA A CA 1
ATOM 1808 C C . ALA A 1 248 ? 6.945 -0.106 8.977 1 83.44 248 ALA A C 1
ATOM 1810 O O . ALA A 1 248 ? 6.055 -0.658 8.32 1 83.44 248 ALA A O 1
ATOM 1811 N N . TYR A 1 249 ? 7.016 -0.435 10.125 1 65.38 249 TYR A N 1
ATOM 1812 C CA . TYR A 1 249 ? 6.289 -1.396 10.945 1 65.38 249 TYR A CA 1
ATOM 1813 C C . TYR A 1 249 ? 6.457 -2.812 10.406 1 65.38 249 TYR A C 1
ATOM 1815 O O . TYR A 1 249 ? 6.352 -3.041 9.203 1 65.38 249 TYR A O 1
ATOM 1823 N N . GLY A 1 250 ? 7.332 -3.607 10.859 1 52.09 250 GLY A N 1
ATOM 1824 C CA . GLY A 1 250 ? 7.355 -5.023 10.531 1 52.09 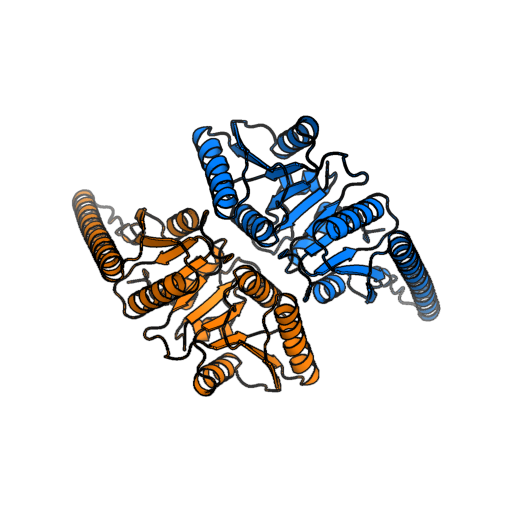250 GLY A CA 1
ATOM 1825 C C . GLY A 1 250 ? 6.16 -5.781 11.078 1 52.09 250 GLY A C 1
ATOM 1826 O O . GLY A 1 250 ? 5.254 -5.188 11.664 1 52.09 250 GLY A O 1
ATOM 1827 N N . ASN A 1 251 ? 6.047 -7.094 10.656 1 49.44 251 ASN A N 1
ATOM 1828 C CA . ASN A 1 251 ? 5.078 -8.156 10.898 1 49.44 251 ASN A CA 1
ATOM 1829 C C . ASN A 1 251 ? 4.633 -8.18 12.359 1 49.44 251 ASN A C 1
ATOM 1831 O O . ASN A 1 251 ? 3.93 -9.102 12.781 1 49.44 251 ASN A O 1
ATOM 1835 N N . ARG A 1 252 ? 5.438 -7.66 13.227 1 44.31 252 ARG A N 1
ATOM 1836 C CA . ARG A 1 252 ? 5.133 -8.117 14.578 1 44.31 252 ARG A CA 1
ATOM 1837 C C . ARG A 1 252 ? 3.785 -7.582 15.055 1 44.31 252 ARG A C 1
ATOM 1839 O O . ARG A 1 252 ? 3.479 -7.625 16.25 1 44.31 252 ARG A O 1
ATOM 1846 N N . GLY A 1 253 ? 2.797 -7.574 14.312 1 46.59 253 GLY A N 1
ATOM 1847 C CA . GLY A 1 253 ? 1.453 -7.234 14.758 1 46.59 253 GLY A CA 1
ATOM 1848 C C . GLY A 1 253 ? 1.319 -5.793 15.211 1 46.59 253 GLY A C 1
ATOM 1849 O O . GLY A 1 253 ? 2.316 -5.145 15.531 1 46.59 253 GLY A O 1
ATOM 1850 N N . PHE A 1 254 ? 0.395 -5.059 14.555 1 48.06 254 PHE A N 1
ATOM 1851 C CA . PHE A 1 254 ? 0.057 -3.656 14.758 1 48.06 254 PHE A CA 1
ATOM 1852 C C . PHE A 1 254 ? 0.084 -3.303 16.234 1 48.06 254 PHE A C 1
ATOM 1854 O O . PHE A 1 254 ? 0.021 -2.125 16.594 1 48.06 254 PHE A O 1
ATOM 1861 N N . ARG A 1 255 ? 0.012 -4.352 17.078 1 49.53 255 ARG A N 1
ATOM 1862 C CA . ARG A 1 255 ? -0.327 -3.939 18.438 1 49.53 255 ARG A CA 1
ATOM 1863 C C . ARG A 1 255 ? 0.631 -2.865 18.938 1 49.53 255 ARG A C 1
ATOM 1865 O O . ARG A 1 255 ? 0.232 -1.97 19.688 1 49.53 255 ARG A O 1
ATOM 1872 N N . GLU A 1 256 ? 1.858 -3.188 18.781 1 54.56 256 GLU A N 1
ATOM 1873 C CA . GLU A 1 256 ? 2.684 -2.174 19.438 1 54.56 256 GLU A CA 1
ATOM 1874 C C . GLU A 1 256 ? 3.328 -1.246 18.406 1 54.56 256 GLU A C 1
ATOM 1876 O O . GLU A 1 256 ? 4.098 -1.692 17.562 1 54.56 256 GLU A O 1
ATOM 1881 N N . ALA A 1 257 ? 2.389 -0.437 17.906 1 58.44 257 ALA A N 1
ATOM 1882 C CA . ALA A 1 257 ? 2.826 0.682 17.078 1 58.44 257 ALA A CA 1
ATOM 1883 C C . ALA A 1 257 ? 4.301 0.997 17.312 1 58.44 257 ALA A C 1
ATOM 1885 O O . ALA A 1 257 ? 4.633 1.941 18.031 1 58.44 257 ALA A O 1
ATOM 1886 N N . LEU A 1 258 ? 5.121 -0.045 17.109 1 68 258 LEU A N 1
ATOM 1887 C CA . LEU A 1 258 ? 6.535 0.247 17.344 1 68 258 LEU A CA 1
ATOM 1888 C C . LEU A 1 258 ? 7.355 -0.057 16.094 1 68 258 LEU A C 1
ATOM 1890 O O . LEU A 1 258 ? 7.094 -1.038 15.391 1 68 258 LEU A O 1
ATOM 1894 N N . PHE A 1 259 ? 8.086 0.972 15.727 1 77.94 259 PHE A N 1
ATOM 1895 C CA . PHE A 1 259 ? 9.07 0.822 14.664 1 77.94 259 PHE A CA 1
ATOM 1896 C C . PHE A 1 259 ? 10.156 -0.173 15.062 1 77.94 259 PHE A C 1
ATOM 1898 O O . PHE A 1 259 ? 10.352 -0.438 16.25 1 77.94 259 PHE A O 1
ATOM 1905 N N . GLY A 1 260 ? 10.742 -0.792 14.117 1 82.62 260 GLY A N 1
ATOM 1906 C CA . GLY A 1 260 ? 12.016 -1.451 14.367 1 82.62 260 GLY A CA 1
ATOM 1907 C C . GLY A 1 260 ? 13.109 -0.495 14.797 1 82.62 260 GLY A C 1
ATOM 1908 O O . GLY A 1 260 ? 12.945 0.724 14.719 1 82.62 260 GLY A O 1
ATOM 1909 N N . SER A 1 261 ? 14.188 -0.999 15.234 1 86.88 261 SER A N 1
ATOM 1910 C CA . SER A 1 261 ? 15.281 -0.223 15.812 1 86.88 261 SER A CA 1
ATOM 1911 C C . SER A 1 261 ? 15.836 0.778 14.805 1 86.88 261 SER A C 1
ATOM 1913 O O . SER A 1 261 ? 16.109 1.93 15.148 1 86.88 261 SER A O 1
ATOM 1915 N N . THR A 1 262 ? 16.031 0.342 13.562 1 90.94 262 THR A N 1
ATOM 1916 C CA . THR A 1 262 ? 16.594 1.219 12.539 1 90.94 262 THR A CA 1
ATOM 1917 C C . THR A 1 262 ? 15.656 2.398 12.273 1 90.94 262 THR A C 1
ATOM 1919 O O . THR A 1 262 ? 16.094 3.553 12.289 1 90.94 262 THR A O 1
ATOM 1922 N N . THR A 1 263 ? 14.391 2.078 12.062 1 90.75 263 THR A N 1
ATOM 1923 C CA . THR A 1 263 ? 13.406 3.123 11.789 1 90.75 263 THR A CA 1
ATOM 1924 C C . THR A 1 263 ? 13.273 4.066 12.984 1 90.75 263 THR A C 1
ATOM 1926 O O . THR A 1 263 ? 13.203 5.285 12.812 1 90.75 263 THR A O 1
ATOM 1929 N N . ASP A 1 264 ? 13.32 3.529 14.156 1 90.75 264 ASP A N 1
ATOM 1930 C CA . ASP A 1 264 ? 13.242 4.332 15.375 1 90.75 264 ASP A CA 1
ATOM 1931 C C . ASP A 1 264 ? 14.383 5.348 15.438 1 90.75 264 ASP A C 1
ATOM 1933 O O . ASP A 1 264 ? 14.148 6.539 15.648 1 90.75 264 ASP A O 1
ATOM 1937 N N . ALA A 1 265 ? 15.531 4.879 15.227 1 92.81 265 ALA A N 1
ATOM 1938 C CA . ALA A 1 265 ? 16.719 5.723 15.312 1 92.81 265 ALA A CA 1
ATOM 1939 C C . ALA A 1 265 ? 16.672 6.844 14.273 1 92.81 265 ALA A C 1
ATOM 1941 O O . ALA A 1 265 ? 17.016 7.992 14.578 1 92.81 265 ALA A O 1
ATOM 1942 N N . LEU A 1 266 ? 16.25 6.57 13.078 1 95.81 266 LEU A N 1
ATOM 1943 C CA . LEU A 1 266 ? 16.25 7.555 12 1 95.81 266 LEU A CA 1
ATOM 1944 C C . LEU A 1 266 ? 15.141 8.578 12.195 1 95.81 266 LEU A C 1
ATOM 1946 O O . LEU A 1 266 ? 15.312 9.758 11.891 1 95.81 266 LEU A O 1
ATOM 1950 N N . VAL A 1 267 ? 13.992 8.117 12.719 1 93.62 267 VAL A N 1
ATOM 1951 C CA . VAL A 1 267 ? 12.836 8.992 12.906 1 93.62 267 VAL A CA 1
ATOM 1952 C C . VAL A 1 267 ? 13.109 9.969 14.047 1 93.62 267 VAL A C 1
ATOM 1954 O O . VAL A 1 267 ? 12.688 11.125 14 1 93.62 267 VAL A O 1
ATOM 1957 N N . ASP A 1 268 ? 13.797 9.547 15.023 1 91.56 268 ASP A N 1
ATOM 1958 C CA . ASP A 1 268 ? 14.117 10.398 16.172 1 91.56 268 ASP A CA 1
ATOM 1959 C C . ASP A 1 268 ? 15.008 11.562 15.75 1 91.56 268 ASP A C 1
ATOM 1961 O O . ASP A 1 268 ? 14.852 12.68 16.25 1 91.56 268 ASP A O 1
ATOM 1965 N N . THR A 1 269 ? 15.906 11.305 14.891 1 94 269 THR A N 1
ATOM 1966 C CA . THR A 1 269 ? 16.781 12.312 14.312 1 94 269 THR A CA 1
ATOM 1967 C C . THR A 1 269 ? 16.969 12.086 12.82 1 94 269 THR A C 1
ATOM 1969 O O . THR A 1 269 ? 18.016 11.578 12.391 1 94 269 THR A O 1
ATOM 1972 N N . PRO A 1 270 ? 16.031 12.469 12.055 1 97.12 270 PRO A N 1
ATOM 1973 C CA . PRO A 1 270 ? 16.109 12.18 10.617 1 97.12 270 PRO A CA 1
ATOM 1974 C C . PRO A 1 270 ? 17.234 12.938 9.93 1 97.12 270 PRO A C 1
ATOM 1976 O O . PRO A 1 270 ? 17.328 14.156 10.047 1 97.12 270 PRO A O 1
ATOM 1979 N N . PRO A 1 271 ? 18.125 12.219 9.211 1 97.12 271 PRO A N 1
ATOM 1980 C CA . PRO A 1 271 ? 19.203 12.898 8.5 1 97.12 271 PRO A CA 1
ATOM 1981 C C . PRO A 1 271 ? 18.719 13.633 7.25 1 97.12 271 PRO A C 1
ATOM 1983 O O . PRO A 1 271 ? 19.438 14.477 6.711 1 97.12 271 PRO A O 1
ATOM 1986 N N . CYS A 1 272 ? 17.656 13.32 6.75 1 98.31 272 CYS A N 1
ATOM 1987 C CA . CYS A 1 272 ? 16.938 13.875 5.613 1 98.31 272 CYS A CA 1
ATOM 1988 C C . CYS A 1 272 ? 15.453 13.508 5.668 1 98.31 272 CYS A C 1
ATOM 1990 O O . CYS A 1 272 ? 14.961 13.047 6.703 1 98.31 272 CYS A O 1
ATOM 1992 N N . ALA A 1 273 ? 14.688 13.812 4.621 1 98.56 273 ALA A N 1
ATOM 1993 C CA . ALA A 1 273 ? 13.289 13.375 4.594 1 98.56 273 ALA A CA 1
ATOM 1994 C C . ALA A 1 273 ? 13.195 11.852 4.543 1 98.56 273 ALA A C 1
ATOM 1996 O O . ALA A 1 273 ? 13.969 11.203 3.838 1 98.56 273 ALA A O 1
ATOM 1997 N N . LEU A 1 274 ? 12.297 11.281 5.355 1 98.19 274 LEU A N 1
ATOM 1998 C CA . LEU A 1 274 ? 12.062 9.836 5.391 1 98.19 274 LEU A CA 1
ATOM 1999 C C . LEU A 1 274 ? 10.688 9.492 4.832 1 98.19 274 LEU A C 1
ATOM 2001 O O . LEU A 1 274 ? 9.672 9.969 5.344 1 98.19 274 LEU A O 1
ATOM 2005 N N . PHE A 1 275 ? 10.672 8.789 3.766 1 98.25 275 PHE A N 1
ATOM 2006 C CA . PHE A 1 275 ? 9.445 8.195 3.238 1 98.25 275 PHE A CA 1
ATOM 2007 C C . PHE A 1 275 ? 9.133 6.875 3.93 1 98.25 275 PHE A C 1
ATOM 2009 O O . PHE A 1 275 ? 9.852 5.891 3.744 1 98.25 275 PHE A O 1
ATOM 2016 N N . LEU A 1 276 ? 8.078 6.891 4.715 1 96.38 276 LEU A N 1
ATOM 2017 C CA . LEU A 1 276 ? 7.703 5.727 5.508 1 96.38 276 LEU A CA 1
ATOM 2018 C C . LEU A 1 276 ? 6.371 5.152 5.039 1 96.38 276 LEU A C 1
ATOM 2020 O O . LEU A 1 276 ? 5.414 5.895 4.816 1 96.38 276 LEU A O 1
ATOM 2024 N N . TYR A 1 277 ? 6.375 3.834 4.879 1 93.88 277 TYR A N 1
ATOM 2025 C CA . TYR A 1 277 ? 5.148 3.121 4.531 1 93.88 277 TYR A CA 1
ATOM 2026 C C . TYR A 1 277 ? 5.125 1.734 5.16 1 93.88 277 TYR A C 1
ATOM 2028 O O . TYR A 1 277 ? 6.18 1.158 5.445 1 93.88 277 TYR A O 1
ATOM 2036 N N . HIS A 1 278 ? 3.959 1.264 5.453 1 86.31 278 HIS A N 1
ATOM 2037 C CA . HIS A 1 278 ? 3.895 -0.015 6.152 1 86.31 278 HIS A CA 1
ATOM 2038 C C . HIS A 1 278 ? 2.994 -1.001 5.414 1 86.31 278 HIS A C 1
ATOM 2040 O O . HIS A 1 278 ? 2.061 -0.594 4.719 1 86.31 278 HIS A O 1
ATOM 2046 N N . MET B 1 1 ? 1.126 4.801 -20.609 1 55.03 1 MET B N 1
ATOM 2047 C CA . MET B 1 1 ? 1.656 3.473 -20.328 1 55.03 1 MET B CA 1
ATOM 2048 C C . MET B 1 1 ? 1.152 2.969 -18.969 1 55.03 1 MET B C 1
ATOM 2050 O O . MET B 1 1 ? 0.905 3.76 -18.062 1 55.03 1 MET B O 1
ATOM 2054 N N . SER B 1 2 ? 0.718 1.667 -18.875 1 72.12 2 SER B N 1
ATOM 2055 C CA . SER B 1 2 ? 0.109 1.079 -17.688 1 72.12 2 SER B CA 1
ATOM 2056 C C . SER B 1 2 ? 1.096 1.032 -16.531 1 72.12 2 SER B C 1
ATOM 2058 O O . SER B 1 2 ? 2.303 0.893 -16.734 1 72.12 2 SER B O 1
ATOM 2060 N N . MET B 1 3 ? 0.604 1.248 -15.367 1 89.19 3 MET B N 1
ATOM 2061 C CA . MET B 1 3 ? 1.427 1.203 -14.164 1 89.19 3 MET B CA 1
ATOM 2062 C C . MET B 1 3 ? 1.568 -0.228 -13.648 1 89.19 3 MET B C 1
ATOM 2064 O O . MET B 1 3 ? 2.387 -0.5 -12.773 1 89.19 3 MET B O 1
ATOM 2068 N N . LEU B 1 4 ? 0.781 -1.128 -14.242 1 95.62 4 LEU B N 1
ATOM 2069 C CA . LEU B 1 4 ? 0.912 -2.551 -13.945 1 95.62 4 LEU B CA 1
ATOM 2070 C C . LEU B 1 4 ? 1.945 -3.203 -14.859 1 95.62 4 LEU B C 1
ATOM 2072 O O . LEU B 1 4 ? 1.696 -3.391 -16.047 1 95.62 4 LEU B O 1
ATOM 2076 N N . LYS B 1 5 ? 3.076 -3.633 -14.305 1 97.31 5 LYS B N 1
ATOM 2077 C CA . LYS B 1 5 ? 4.188 -4.059 -15.148 1 97.31 5 LYS B CA 1
ATOM 2078 C C . LYS B 1 5 ? 4.379 -5.57 -15.086 1 97.31 5 LYS B C 1
ATOM 2080 O O . LYS B 1 5 ? 4.637 -6.211 -16.109 1 97.31 5 LYS B O 1
ATOM 2085 N N . ARG B 1 6 ? 4.273 -6.145 -13.914 1 97.69 6 ARG B N 1
ATOM 2086 C CA . ARG B 1 6 ? 4.5 -7.574 -13.75 1 97.69 6 ARG B CA 1
ATOM 2087 C C . ARG B 1 6 ? 3.408 -8.211 -12.898 1 97.69 6 ARG B C 1
ATOM 2089 O O . ARG B 1 6 ? 3.137 -7.75 -11.789 1 97.69 6 ARG B O 1
ATOM 2096 N N . THR B 1 7 ? 2.857 -9.266 -13.391 1 97.75 7 THR B N 1
ATOM 2097 C CA . THR B 1 7 ? 1.781 -9.984 -12.719 1 97.75 7 THR B CA 1
ATOM 2098 C C . THR B 1 7 ? 2.158 -11.445 -12.508 1 97.75 7 THR B C 1
ATOM 2100 O O . THR B 1 7 ? 2.76 -12.07 -13.383 1 97.75 7 THR B O 1
ATOM 2103 N N . LEU B 1 8 ? 1.848 -11.938 -11.281 1 96.88 8 LEU B N 1
ATOM 2104 C CA . LEU B 1 8 ? 2.061 -13.336 -10.938 1 96.88 8 LEU B CA 1
ATOM 2105 C C . LEU B 1 8 ? 0.731 -14.078 -10.844 1 96.88 8 LEU B C 1
ATOM 2107 O O . LEU B 1 8 ? -0.223 -13.578 -10.242 1 96.88 8 LEU B O 1
ATOM 2111 N N . VAL B 1 9 ? 0.647 -15.273 -11.477 1 96.56 9 VAL B N 1
ATOM 2112 C CA . VAL B 1 9 ? -0.54 -16.109 -11.32 1 96.56 9 VAL B CA 1
ATOM 2113 C C . VAL B 1 9 ? -0.145 -17.453 -10.734 1 96.56 9 VAL B C 1
ATOM 2115 O O . VAL B 1 9 ? 0.815 -18.078 -11.188 1 96.56 9 VAL B O 1
ATOM 2118 N N . LEU B 1 10 ? -0.784 -17.828 -9.617 1 92.81 10 LEU B N 1
ATOM 2119 C CA . LEU B 1 10 ? -0.569 -19.156 -9.031 1 92.81 10 LEU B CA 1
ATOM 2120 C C . LEU B 1 10 ? -1.215 -20.234 -9.883 1 92.81 10 LEU B C 1
ATOM 2122 O O . LEU B 1 10 ? -2.402 -20.156 -10.211 1 92.81 10 LEU B O 1
ATOM 2126 N N . LEU B 1 11 ? -0.417 -21.234 -10.172 1 93.75 11 LEU B N 1
ATOM 2127 C CA . LEU B 1 11 ? -0.886 -22.281 -11.078 1 93.75 11 LEU B CA 1
ATOM 2128 C C . LEU B 1 11 ? -1.505 -23.438 -10.297 1 93.75 11 LEU B C 1
ATOM 2130 O O . LEU B 1 11 ? -1.016 -23.812 -9.227 1 93.75 11 LEU B O 1
ATOM 2134 N N . GLY B 1 12 ? -2.545 -23.969 -10.766 1 89.88 12 GLY B N 1
ATOM 2135 C CA . GLY B 1 12 ? -3.256 -25.125 -10.258 1 89.88 12 GLY B CA 1
ATOM 2136 C C . GLY B 1 12 ? -4.176 -25.766 -11.281 1 89.88 12 GLY B C 1
ATOM 2137 O O . GLY B 1 12 ? -4.18 -25.359 -12.453 1 89.88 12 GLY B O 1
ATOM 2138 N N . ASP B 1 13 ? -4.824 -26.812 -10.773 1 89 13 ASP B N 1
ATOM 2139 C CA . ASP B 1 13 ? -5.664 -27.547 -11.719 1 89 13 ASP B CA 1
ATOM 2140 C C . ASP B 1 13 ? -7.133 -27.484 -11.305 1 89 13 ASP B C 1
ATOM 2142 O O . ASP B 1 13 ? -7.984 -28.125 -11.922 1 89 13 ASP B O 1
ATOM 2146 N N . THR B 1 14 ? -7.43 -26.75 -10.32 1 90.88 14 THR B N 1
ATOM 2147 C CA . THR B 1 14 ? -8.812 -26.578 -9.898 1 90.88 14 THR B CA 1
ATOM 2148 C C . THR B 1 14 ? -9.539 -25.578 -10.805 1 90.88 14 THR B C 1
ATOM 2150 O O . THR B 1 14 ? -8.898 -24.797 -11.516 1 90.88 14 THR B O 1
ATOM 2153 N N . PRO B 1 15 ? -10.891 -25.625 -10.891 1 95.56 15 PRO B N 1
ATOM 2154 C CA . PRO B 1 15 ? -11.641 -24.656 -11.695 1 95.56 15 PRO B CA 1
ATOM 2155 C C . PRO B 1 15 ? -11.281 -23.219 -11.359 1 95.56 15 PRO B C 1
ATOM 2157 O O . PRO B 1 15 ? -11.148 -22.375 -12.266 1 95.56 15 PRO B O 1
ATOM 2160 N N . SER B 1 16 ? -11.094 -22.906 -10.109 1 96.12 16 SER B N 1
ATOM 2161 C CA . SER B 1 16 ? -10.75 -21.531 -9.719 1 96.12 16 SER B CA 1
ATOM 2162 C C . SER B 1 16 ? -9.352 -21.156 -10.211 1 96.12 16 SER B C 1
ATOM 2164 O O . SER B 1 16 ? -9.102 -20 -10.547 1 96.12 16 SER B O 1
ATOM 2166 N N . SER B 1 17 ? -8.422 -22.109 -10.25 1 94.12 17 SER B N 1
ATOM 2167 C CA . SER B 1 17 ? -7.09 -21.859 -10.773 1 94.12 17 SER B CA 1
ATOM 2168 C C . SER B 1 17 ? -7.137 -21.547 -12.266 1 94.12 17 SER B C 1
ATOM 2170 O O . SER B 1 17 ? -6.414 -20.672 -12.75 1 94.12 17 SER B O 1
ATOM 2172 N N . LEU B 1 18 ? -7.996 -22.297 -12.922 1 95.75 18 LEU B N 1
ATOM 2173 C CA . LEU B 1 18 ? -8.164 -22.047 -14.344 1 95.75 18 LEU B CA 1
ATOM 2174 C C . LEU B 1 18 ? -8.805 -20.672 -14.586 1 95.75 18 LEU B C 1
ATOM 2176 O O . LEU B 1 18 ? -8.422 -19.953 -15.516 1 95.75 18 LEU B O 1
ATOM 2180 N N . ALA B 1 19 ? -9.789 -20.328 -13.805 1 97.75 19 ALA B N 1
ATOM 2181 C CA . ALA B 1 19 ? -10.391 -19 -13.875 1 97.75 19 ALA B CA 1
ATOM 2182 C C . ALA B 1 19 ? -9.352 -17.906 -13.617 1 97.75 19 ALA B C 1
ATOM 2184 O O . ALA B 1 19 ? -9.359 -16.875 -14.281 1 97.75 19 ALA B O 1
ATOM 2185 N N . ALA B 1 20 ? -8.453 -18.156 -12.68 1 97.38 20 ALA B N 1
ATOM 2186 C CA . ALA B 1 20 ? -7.391 -17.203 -12.375 1 97.38 20 ALA B CA 1
ATOM 2187 C C . ALA B 1 20 ? -6.473 -17 -13.57 1 97.38 20 ALA B C 1
ATOM 2189 O O . ALA B 1 20 ? -6.078 -15.875 -13.875 1 97.38 20 ALA B O 1
ATOM 2190 N N . ARG B 1 21 ? -6.152 -18.078 -14.18 1 96.5 21 ARG B N 1
ATOM 2191 C CA . ARG B 1 21 ? -5.328 -17.984 -15.375 1 96.5 21 ARG B CA 1
ATOM 2192 C C . ARG B 1 21 ? -6.031 -17.188 -16.469 1 96.5 21 ARG B C 1
ATOM 2194 O O . ARG B 1 21 ? -5.418 -16.328 -17.109 1 96.5 21 ARG B O 1
ATOM 2201 N N . ALA B 1 22 ? -7.293 -17.469 -16.672 1 96.56 22 ALA B N 1
ATOM 2202 C CA . ALA B 1 22 ? -8.078 -16.719 -17.656 1 96.56 22 ALA B CA 1
ATOM 2203 C C . ALA B 1 22 ? -8.109 -15.234 -17.312 1 96.56 22 ALA B C 1
ATOM 2205 O O . ALA B 1 22 ? -7.961 -14.391 -18.203 1 96.56 22 ALA B O 1
ATOM 2206 N N . TYR B 1 23 ? -8.328 -14.922 -16.078 1 97.62 23 TYR B N 1
ATOM 2207 C CA . TYR B 1 23 ? -8.305 -13.531 -15.633 1 97.62 23 TYR B CA 1
ATOM 2208 C C . TYR B 1 23 ? -6.961 -12.883 -15.945 1 97.62 23 TYR B C 1
ATOM 2210 O O . TYR B 1 23 ? -6.91 -11.758 -16.438 1 97.62 23 TYR B O 1
ATOM 2218 N N . ALA B 1 24 ? -5.867 -13.602 -15.648 1 97.81 24 ALA B N 1
ATOM 2219 C CA . ALA B 1 24 ? -4.516 -13.102 -15.891 1 97.81 24 ALA B CA 1
ATOM 2220 C C . ALA B 1 24 ? -4.293 -12.805 -17.375 1 97.81 24 ALA B C 1
ATOM 2222 O O . ALA B 1 24 ? -3.734 -11.766 -17.719 1 97.81 24 ALA B O 1
ATOM 2223 N N . PHE B 1 25 ? -4.754 -13.68 -18.203 1 96.62 25 PHE B N 1
ATOM 2224 C CA . PHE B 1 25 ? -4.582 -13.492 -19.641 1 96.62 25 PHE B CA 1
ATOM 2225 C C . PHE B 1 25 ? -5.352 -12.266 -20.109 1 96.62 25 PHE B C 1
ATOM 2227 O O . PHE B 1 25 ? -4.863 -11.508 -20.953 1 96.62 25 PHE B O 1
ATOM 2234 N N . ARG B 1 26 ? -6.539 -12.086 -19.625 1 94.94 26 ARG B N 1
ATOM 2235 C CA . ARG B 1 26 ? -7.309 -10.891 -19.969 1 94.94 26 ARG B CA 1
ATOM 2236 C C . ARG B 1 26 ? -6.578 -9.625 -19.531 1 94.94 26 ARG B C 1
ATOM 2238 O O . ARG B 1 26 ? -6.555 -8.633 -20.25 1 94.94 26 ARG B O 1
ATOM 2245 N N . LEU B 1 27 ? -5.996 -9.672 -18.375 1 95.31 27 LEU B N 1
ATOM 2246 C CA . LEU B 1 27 ? -5.254 -8.531 -17.859 1 95.31 27 LEU B CA 1
ATOM 2247 C C . LEU B 1 27 ? -4.059 -8.211 -18.75 1 95.31 27 LEU B C 1
ATOM 2249 O O . LEU B 1 27 ? -3.775 -7.043 -19.031 1 95.31 27 LEU B O 1
ATOM 2253 N N . VAL B 1 28 ? -3.355 -9.25 -19.188 1 95.69 28 VAL B N 1
ATOM 2254 C CA . VAL B 1 28 ? -2.215 -9.078 -20.078 1 95.69 28 VAL B CA 1
ATOM 2255 C C . VAL B 1 28 ? -2.666 -8.398 -21.359 1 95.69 28 VAL B C 1
ATOM 2257 O O . VAL B 1 28 ? -2.018 -7.461 -21.844 1 95.69 28 VAL B O 1
ATOM 2260 N N . GLN B 1 29 ? -3.734 -8.836 -21.859 1 92.56 29 GLN B N 1
ATOM 2261 C CA . GLN B 1 29 ? -4.254 -8.273 -23.109 1 92.56 29 GLN B CA 1
ATOM 2262 C C . GLN B 1 29 ? -4.629 -6.805 -22.938 1 92.56 29 GLN B C 1
ATOM 2264 O O . GLN B 1 29 ? -4.418 -5.992 -23.844 1 92.56 29 GLN B O 1
ATOM 2269 N N . GLN B 1 30 ? -5.094 -6.48 -21.812 1 91.81 30 GLN B N 1
ATOM 2270 C CA . GLN B 1 30 ? -5.598 -5.137 -21.547 1 91.81 30 GLN B CA 1
ATOM 2271 C C . GLN B 1 30 ? -4.465 -4.184 -21.188 1 91.81 30 GLN B C 1
ATOM 2273 O O . GLN B 1 30 ? -4.523 -2.992 -21.5 1 91.81 30 GLN B O 1
ATOM 2278 N N . THR B 1 31 ? -3.459 -4.656 -20.484 1 93.38 31 THR B N 1
ATOM 2279 C CA . THR B 1 31 ? -2.506 -3.742 -19.859 1 93.38 31 THR B CA 1
ATOM 2280 C C . THR B 1 31 ? -1.113 -3.926 -20.453 1 93.38 31 THR B C 1
ATOM 2282 O O . THR B 1 31 ? -0.253 -3.053 -20.312 1 93.38 31 THR B O 1
ATOM 2285 N N . GLY B 1 32 ? -0.867 -5.117 -21.062 1 93.25 32 GLY B N 1
ATOM 2286 C CA . GLY B 1 32 ? 0.467 -5.438 -21.531 1 93.25 32 GLY B CA 1
ATOM 2287 C C . GLY B 1 32 ? 1.41 -5.883 -20.438 1 93.25 32 GLY B C 1
ATOM 2288 O O . GLY B 1 32 ? 2.623 -5.953 -20.641 1 93.25 32 GLY B O 1
ATOM 2289 N N . THR B 1 33 ? 0.873 -6.172 -19.281 1 95.12 33 THR B N 1
ATOM 2290 C CA . THR B 1 33 ? 1.688 -6.617 -18.156 1 95.12 33 THR B CA 1
ATOM 2291 C C . THR B 1 33 ? 2.414 -7.914 -18.484 1 95.12 33 THR B C 1
ATOM 2293 O O . THR B 1 33 ? 1.881 -8.758 -19.203 1 95.12 33 THR B O 1
ATOM 2296 N N . ASP B 1 34 ? 3.65 -8.078 -17.984 1 96.38 34 ASP B N 1
ATOM 2297 C CA . ASP B 1 34 ? 4.328 -9.367 -18.047 1 96.38 34 ASP B CA 1
ATOM 2298 C C . ASP B 1 34 ? 3.668 -10.391 -17.125 1 96.38 34 ASP B C 1
ATOM 2300 O O . ASP B 1 34 ? 3.275 -10.055 -16 1 96.38 34 ASP B O 1
ATOM 2304 N N . LEU B 1 35 ? 3.564 -11.594 -17.609 1 97.81 35 LEU B N 1
ATOM 2305 C CA . LEU B 1 35 ? 2.881 -12.625 -16.844 1 97.81 35 LEU B CA 1
ATOM 2306 C C . LEU B 1 35 ? 3.834 -13.758 -16.484 1 97.81 35 LEU B C 1
ATOM 2308 O O . LEU B 1 35 ? 4.547 -14.273 -17.344 1 97.81 35 LEU B O 1
ATOM 2312 N N . THR B 1 36 ? 3.924 -14.086 -15.211 1 97.62 36 THR B N 1
ATOM 2313 C CA . THR B 1 36 ? 4.68 -15.234 -14.719 1 97.62 36 THR B CA 1
ATOM 2314 C C . THR B 1 36 ? 3.77 -16.203 -13.977 1 97.62 36 THR B C 1
ATOM 2316 O O . THR B 1 36 ? 2.959 -15.789 -13.148 1 97.62 36 THR B O 1
ATOM 2319 N N . GLY B 1 37 ? 3.834 -17.469 -14.281 1 96.5 37 GLY B N 1
ATOM 2320 C CA . GLY B 1 37 ? 3.131 -18.5 -13.539 1 96.5 37 GLY B CA 1
ATOM 2321 C C . GLY B 1 37 ? 3.965 -19.109 -12.438 1 96.5 37 GLY B C 1
ATOM 2322 O O . GLY B 1 37 ? 5.152 -19.391 -12.625 1 96.5 37 GLY B O 1
ATOM 2323 N N . LEU B 1 38 ? 3.367 -19.266 -11.266 1 93.38 38 LEU B N 1
ATOM 2324 C CA . LEU B 1 38 ? 4.055 -19.875 -10.133 1 93.38 38 LEU B CA 1
ATOM 2325 C C . LEU B 1 38 ? 3.438 -21.234 -9.789 1 93.38 38 LEU B C 1
ATOM 2327 O O . LEU B 1 38 ? 2.236 -21.328 -9.531 1 93.38 38 LEU B O 1
ATOM 2331 N N . ALA B 1 39 ? 4.254 -22.234 -9.805 1 89.56 39 ALA B N 1
ATOM 2332 C CA . ALA B 1 39 ? 3.828 -23.578 -9.383 1 89.56 39 ALA B CA 1
ATOM 2333 C C . ALA B 1 39 ? 4.559 -24.016 -8.117 1 89.56 39 ALA B C 1
ATOM 2335 O O . ALA B 1 39 ? 5.762 -23.781 -7.977 1 89.56 39 ALA B O 1
ATOM 2336 N N . GLY B 1 40 ? 3.799 -24.281 -7.035 1 75.69 40 GLY B N 1
ATOM 2337 C CA . GLY B 1 40 ? 4.523 -24.672 -5.832 1 75.69 40 GLY B CA 1
ATOM 2338 C C . GLY B 1 40 ? 4.215 -26.078 -5.379 1 75.69 40 GLY B C 1
ATOM 2339 O O . GLY B 1 40 ? 3.188 -26.656 -5.75 1 75.69 40 GLY B O 1
ATOM 2340 N N . VAL B 1 41 ? 5.16 -26.828 -4.918 1 58.84 41 VAL B N 1
ATOM 2341 C CA . VAL B 1 41 ? 5.023 -28.109 -4.227 1 58.84 41 VAL B CA 1
ATOM 2342 C C . VAL B 1 41 ? 5.094 -27.891 -2.717 1 58.84 41 VAL B C 1
ATOM 2344 O O . VAL B 1 41 ? 6.07 -27.328 -2.211 1 58.84 41 VAL B O 1
ATOM 2347 N N . ASP B 1 42 ? 3.902 -27.766 -2.027 1 55.34 42 ASP B N 1
ATOM 2348 C CA . ASP B 1 42 ? 3.971 -27.703 -0.572 1 55.34 42 ASP B CA 1
ATOM 2349 C C . ASP B 1 42 ? 4.613 -28.953 0.007 1 55.34 42 ASP B C 1
ATOM 2351 O O . ASP B 1 42 ? 4.012 -30.031 -0.01 1 55.34 42 ASP B O 1
ATOM 2355 N N . LEU B 1 43 ? 5.879 -29.094 0.145 1 49.06 43 LEU B N 1
ATOM 2356 C CA . LEU B 1 43 ? 6.508 -30.266 0.756 1 49.06 43 LEU B CA 1
ATOM 2357 C C . LEU B 1 43 ? 6.32 -30.25 2.27 1 49.06 43 LEU B C 1
ATOM 2359 O O . LEU B 1 43 ? 6.641 -31.234 2.947 1 49.06 43 LEU B O 1
ATOM 2363 N N . GLY B 1 44 ? 6.055 -29.141 2.816 1 50.22 44 GLY B N 1
ATOM 2364 C CA . GLY B 1 44 ? 5.859 -29.141 4.258 1 50.22 44 GLY B CA 1
ATOM 2365 C C . GLY B 1 44 ? 4.809 -30.141 4.715 1 50.22 44 GLY B C 1
ATOM 2366 O O . GLY B 1 44 ? 4.871 -30.641 5.84 1 50.22 44 GLY B O 1
ATOM 2367 N N . GLU B 1 45 ? 3.797 -30.344 3.91 1 46.66 45 GLU B N 1
ATOM 2368 C CA . GLU B 1 45 ? 2.793 -31.312 4.32 1 46.66 45 GLU B CA 1
ATOM 2369 C C . GLU B 1 45 ? 3.338 -32.75 4.223 1 46.66 45 GLU B C 1
ATOM 2371 O O . GLU B 1 45 ? 2.758 -33.688 4.785 1 46.66 45 GLU B O 1
ATOM 2376 N N . ILE B 1 46 ? 4.445 -32.906 3.574 1 44.66 46 ILE B N 1
ATOM 2377 C CA . ILE B 1 46 ? 4.965 -34.25 3.439 1 44.66 46 ILE B CA 1
ATOM 2378 C C . ILE B 1 46 ? 5.68 -34.656 4.723 1 44.66 46 ILE B C 1
ATOM 2380 O O . ILE B 1 46 ? 6.223 -35.781 4.816 1 44.66 46 ILE B O 1
ATOM 2384 N N . GLU B 1 47 ? 5.938 -33.688 5.539 1 45.94 47 GLU B N 1
ATOM 2385 C CA . GLU B 1 47 ? 6.531 -34.281 6.73 1 45.94 47 GLU B CA 1
ATOM 2386 C C . GLU B 1 47 ? 5.613 -35.344 7.328 1 45.94 47 GLU B C 1
ATOM 2388 O O . GLU B 1 47 ? 4.602 -35.031 7.957 1 45.94 47 GLU B O 1
ATOM 2393 N N . ALA B 1 48 ? 5.578 -36.5 6.68 1 44.47 48 ALA B N 1
ATOM 2394 C CA . ALA B 1 48 ? 4.949 -37.719 7.184 1 44.47 48 ALA B CA 1
ATOM 2395 C C . ALA B 1 48 ? 5.195 -37.875 8.68 1 44.47 48 ALA B C 1
ATOM 2397 O O . ALA B 1 48 ? 6.234 -37.438 9.195 1 44.47 48 ALA B O 1
ATOM 2398 N N . PRO B 1 49 ? 4.195 -38.156 9.461 1 42.59 49 PRO B N 1
ATOM 2399 C CA . PRO B 1 49 ? 4.43 -38.531 10.852 1 42.59 49 PRO B CA 1
ATOM 2400 C C . PRO B 1 49 ? 5.648 -39.438 11.023 1 42.59 49 PRO B C 1
ATOM 2402 O O . PRO B 1 49 ? 5.809 -40.406 10.289 1 42.59 49 PRO B O 1
ATOM 2405 N N . MET B 1 50 ? 6.824 -38.906 11.391 1 44 50 MET B N 1
ATOM 2406 C CA . MET B 1 50 ? 7.898 -39.75 11.875 1 44 50 MET B CA 1
ATOM 2407 C C . MET B 1 50 ? 7.344 -40.875 12.766 1 44 50 MET B C 1
ATOM 2409 O O . MET B 1 50 ? 6.855 -40.594 13.867 1 44 50 MET B O 1
ATOM 2413 N N . LEU B 1 51 ? 6.816 -41.938 12.32 1 41.44 51 LEU B N 1
ATOM 2414 C CA . LEU B 1 51 ? 6.68 -43.094 13.203 1 41.44 51 LEU B CA 1
ATOM 2415 C C . LEU B 1 51 ? 8.039 -43.531 13.742 1 41.44 51 LEU B C 1
ATOM 2417 O O . LEU B 1 51 ? 9.031 -43.5 13.016 1 41.44 51 LEU B O 1
ATOM 2421 N N . GLY B 1 52 ? 8.477 -43.438 15.023 1 45.66 52 GLY B N 1
ATOM 2422 C CA . GLY B 1 52 ? 9.633 -43.688 15.875 1 45.66 52 GLY B CA 1
ATOM 2423 C C . GLY B 1 52 ? 10.414 -44.938 15.477 1 45.66 52 GLY B C 1
ATOM 2424 O O . GLY B 1 52 ? 11.438 -45.25 16.078 1 45.66 52 GLY B O 1
ATOM 2425 N N . GLY B 1 53 ? 9.914 -46.125 14.859 1 49.34 53 GLY B N 1
ATOM 2426 C CA . GLY B 1 53 ? 10.719 -47.344 14.898 1 49.34 53 GLY B CA 1
ATOM 2427 C C . GLY B 1 53 ? 11.688 -47.469 13.727 1 49.34 53 GLY B C 1
ATOM 2428 O O . GLY B 1 53 ? 11.523 -46.781 12.719 1 49.34 53 GLY B O 1
ATOM 2429 N N . ILE B 1 54 ? 12.883 -48.219 13.836 1 50.66 54 ILE B N 1
ATOM 2430 C CA . ILE B 1 54 ? 14.023 -48.469 12.953 1 50.66 54 ILE B CA 1
ATOM 2431 C C . ILE B 1 54 ? 13.531 -48.656 11.523 1 50.66 54 ILE B C 1
ATOM 2433 O O . ILE B 1 54 ? 14.086 -48.094 10.578 1 50.66 54 ILE B O 1
ATOM 2437 N N . GLY B 1 55 ? 12.68 -49.562 11.336 1 50.66 55 GLY B N 1
ATOM 2438 C CA . GLY B 1 55 ? 12.109 -49.938 10.055 1 50.66 55 GLY B CA 1
ATOM 2439 C C . GLY B 1 55 ? 11.32 -48.844 9.383 1 50.66 55 GLY B C 1
ATOM 2440 O O . GLY B 1 55 ? 11.039 -48.906 8.188 1 50.66 55 GLY B O 1
ATOM 2441 N N . MET B 1 56 ? 10.867 -47.969 10.141 1 55.34 56 MET B N 1
ATOM 2442 C CA . MET B 1 56 ? 9.914 -46.906 9.789 1 55.34 56 MET B CA 1
ATOM 2443 C C . MET B 1 56 ? 10.617 -45.75 9.125 1 55.34 56 MET B C 1
ATOM 2445 O O . MET B 1 56 ? 10 -45 8.367 1 55.34 56 MET B O 1
ATOM 2449 N N . SER B 1 57 ? 11.93 -45.781 9.375 1 60.47 57 SER B N 1
ATOM 2450 C CA . SER B 1 57 ? 12.703 -44.719 8.758 1 60.47 57 SER B CA 1
ATOM 2451 C C . SER B 1 57 ? 12.797 -44.875 7.25 1 60.47 57 SER B C 1
ATOM 2453 O O . SER B 1 57 ? 12.648 -43.938 6.496 1 60.47 57 SER B O 1
ATOM 2455 N N . ALA B 1 58 ? 13.023 -46.188 6.812 1 63.75 58 ALA B N 1
ATOM 2456 C CA . ALA B 1 58 ? 13.133 -46.438 5.379 1 63.75 58 ALA B CA 1
ATOM 2457 C C . ALA B 1 58 ? 11.812 -46.156 4.672 1 63.75 58 ALA B C 1
ATOM 2459 O O . ALA B 1 58 ? 11.789 -45.594 3.576 1 63.75 58 ALA B O 1
ATOM 2460 N N . TYR B 1 59 ? 10.773 -46.562 5.336 1 65.38 59 TYR B N 1
ATOM 2461 C CA . TYR B 1 59 ? 9.445 -46.344 4.789 1 65.38 59 TYR B CA 1
ATOM 2462 C C . TYR B 1 59 ? 9.125 -44.844 4.707 1 65.38 59 TYR B C 1
ATOM 2464 O O . TYR B 1 59 ? 8.578 -44.375 3.711 1 65.38 59 TYR B O 1
ATOM 2472 N N . GLN B 1 60 ? 9.586 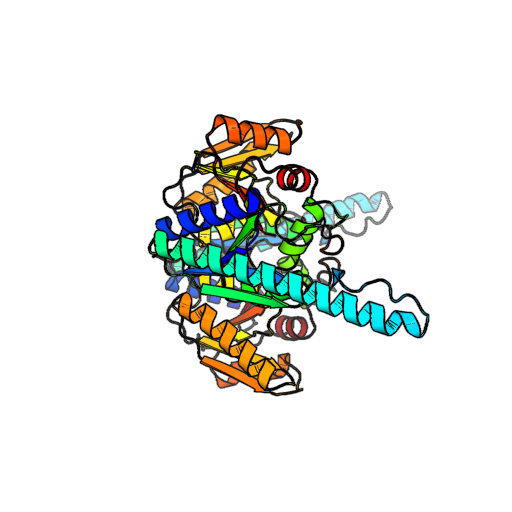-44.094 5.684 1 68.5 60 GLN B N 1
ATOM 2473 C CA . GLN B 1 60 ? 9.367 -42.656 5.703 1 68.5 60 GLN B CA 1
ATOM 2474 C C . GLN B 1 60 ? 10.141 -41.969 4.578 1 68.5 60 GLN B C 1
ATOM 2476 O O . GLN B 1 60 ? 9.617 -41.094 3.916 1 68.5 60 GLN B O 1
ATOM 2481 N N . THR B 1 61 ? 11.297 -42.469 4.461 1 72.81 61 THR B N 1
ATOM 2482 C CA . THR B 1 61 ? 12.117 -41.906 3.398 1 72.81 61 THR B CA 1
ATOM 2483 C C . THR B 1 61 ? 11.523 -42.219 2.027 1 72.81 61 THR B C 1
ATOM 2485 O O . THR B 1 61 ? 11.523 -41.375 1.136 1 72.81 61 THR B O 1
ATOM 2488 N N . GLN B 1 62 ? 11.055 -43.469 1.929 1 74 62 GLN B N 1
ATOM 2489 C CA . GLN B 1 62 ? 10.438 -43.875 0.667 1 74 62 GLN B CA 1
ATOM 2490 C C . GLN B 1 62 ? 9.172 -43.062 0.393 1 74 62 GLN B C 1
ATOM 2492 O O . GLN B 1 62 ? 8.93 -42.656 -0.739 1 74 62 GLN B O 1
ATOM 2497 N N . LEU B 1 63 ? 8.398 -42.875 1.361 1 72.69 63 LEU B N 1
ATOM 2498 C CA . LEU B 1 63 ? 7.172 -42.094 1.234 1 72.69 63 LEU B CA 1
ATOM 2499 C C . LEU B 1 63 ? 7.488 -40.656 0.883 1 72.69 63 LEU B C 1
ATOM 2501 O O . LEU B 1 63 ? 6.836 -40.062 0.018 1 72.69 63 LEU B O 1
ATOM 2505 N N . GLN B 1 64 ? 8.5 -40.156 1.501 1 73.75 64 GLN B N 1
ATOM 2506 C CA . GLN B 1 64 ? 8.914 -38.781 1.211 1 73.75 64 GLN B CA 1
ATOM 2507 C C . GLN B 1 64 ? 9.383 -38.656 -0.233 1 73.75 64 GLN B C 1
ATOM 2509 O O . GLN B 1 64 ? 9.078 -37.656 -0.9 1 73.75 64 GLN B O 1
ATOM 2514 N N . THR B 1 65 ? 10.086 -39.656 -0.604 1 76.75 65 THR B N 1
ATOM 2515 C CA . THR B 1 65 ? 10.602 -39.625 -1.968 1 76.75 65 THR B CA 1
ATOM 2516 C C . THR B 1 65 ? 9.469 -39.719 -2.98 1 76.75 65 THR B C 1
ATOM 2518 O O . THR B 1 65 ? 9.484 -39.031 -4 1 76.75 65 THR B O 1
ATOM 2521 N N . GLU B 1 66 ? 8.523 -40.531 -2.668 1 78.25 66 GLU B N 1
ATOM 2522 C CA . GLU B 1 66 ? 7.379 -40.688 -3.562 1 78.25 66 GLU B CA 1
ATOM 2523 C C . GLU B 1 66 ? 6.535 -39.438 -3.605 1 78.25 66 GLU B C 1
ATOM 2525 O O . GLU B 1 66 ? 6.09 -39 -4.676 1 78.25 66 GLU B O 1
ATOM 2530 N N . LEU B 1 67 ? 6.371 -38.844 -2.521 1 73.88 67 LEU B N 1
ATOM 2531 C CA . LEU B 1 67 ? 5.594 -37.594 -2.449 1 73.88 67 LEU B CA 1
ATOM 2532 C C . LEU B 1 67 ? 6.297 -36.469 -3.193 1 73.88 67 LEU B C 1
ATOM 2534 O O . LEU B 1 67 ? 5.648 -35.688 -3.879 1 73.88 67 LEU B O 1
ATOM 2538 N N . LYS B 1 68 ? 7.535 -36.469 -3.043 1 75.75 68 LYS B N 1
ATOM 2539 C CA . LYS B 1 68 ? 8.312 -35.469 -3.76 1 75.75 68 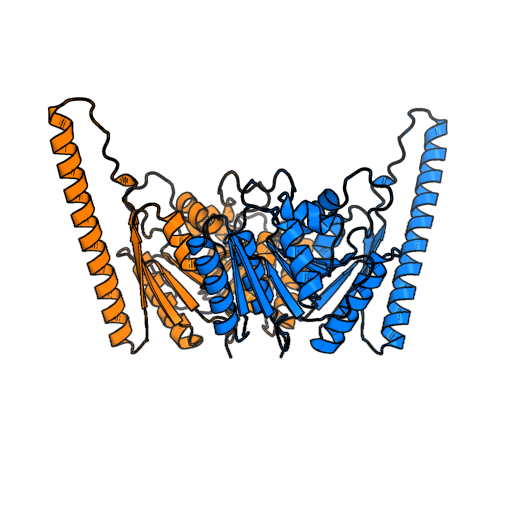LYS B CA 1
ATOM 2540 C C . LYS B 1 68 ? 8.219 -35.688 -5.27 1 75.75 68 LYS B C 1
ATOM 2542 O O . LYS B 1 68 ? 8.094 -34.719 -6.027 1 75.75 68 LYS B O 1
ATOM 2547 N N . ARG B 1 69 ? 8.305 -36.906 -5.645 1 80.81 69 ARG B N 1
ATOM 2548 C CA . ARG B 1 69 ? 8.211 -37.219 -7.066 1 80.81 69 ARG B CA 1
ATOM 2549 C C . ARG B 1 69 ? 6.855 -36.812 -7.625 1 80.81 69 ARG B C 1
ATOM 2551 O O . ARG B 1 69 ? 6.773 -36.25 -8.719 1 80.81 69 ARG B O 1
ATOM 2558 N N . GLN B 1 70 ? 5.875 -37.062 -6.918 1 79.94 70 GLN B N 1
ATOM 2559 C CA . GLN B 1 70 ? 4.531 -36.688 -7.34 1 79.94 70 GLN B CA 1
ATOM 2560 C C . GLN B 1 70 ? 4.379 -35.188 -7.414 1 79.94 70 GLN B C 1
ATOM 2562 O O . GLN B 1 70 ? 3.771 -34.656 -8.352 1 79.94 70 GLN B O 1
ATOM 2567 N N . ALA B 1 71 ? 4.914 -34.531 -6.492 1 76.94 71 ALA B N 1
ATOM 2568 C CA . ALA B 1 71 ? 4.863 -33.094 -6.453 1 76.94 71 ALA B CA 1
ATOM 2569 C C . ALA B 1 71 ? 5.602 -32.469 -7.645 1 76.94 71 ALA B C 1
ATOM 2571 O O . ALA B 1 71 ? 5.117 -31.531 -8.266 1 76.94 71 ALA B O 1
ATOM 2572 N N . ASP B 1 72 ? 6.684 -33.062 -7.93 1 83.31 72 ASP B N 1
ATOM 2573 C CA . ASP B 1 72 ? 7.477 -32.594 -9.062 1 83.31 72 ASP B CA 1
ATOM 2574 C C . ASP B 1 72 ? 6.734 -32.812 -10.383 1 83.31 72 ASP B C 1
ATOM 2576 O O . ASP B 1 72 ? 6.75 -31.938 -11.258 1 83.31 72 ASP B O 1
ATOM 2580 N N . ALA B 1 73 ? 6.168 -33.969 -10.43 1 86.31 73 ALA B N 1
ATOM 2581 C CA . ALA B 1 73 ? 5.41 -34.25 -11.641 1 86.31 73 ALA B CA 1
ATOM 2582 C C . ALA B 1 73 ? 4.246 -33.281 -11.82 1 86.31 73 ALA B C 1
ATOM 2584 O O . ALA B 1 73 ? 3.973 -32.844 -12.93 1 86.31 73 ALA B O 1
ATOM 2585 N N . THR B 1 74 ? 3.572 -33.031 -10.789 1 83.81 74 THR B N 1
ATOM 2586 C CA . THR B 1 74 ? 2.455 -32.094 -10.828 1 83.81 74 THR B CA 1
ATOM 2587 C C . THR B 1 74 ? 2.936 -30.703 -11.219 1 83.81 74 THR B C 1
ATOM 2589 O O . THR B 1 74 ? 2.322 -30.047 -12.062 1 83.81 74 THR B O 1
ATOM 2592 N N . ARG B 1 75 ? 3.979 -30.25 -10.648 1 86.94 75 ARG B N 1
ATOM 2593 C CA . ARG B 1 75 ? 4.574 -28.953 -10.953 1 86.94 75 ARG B CA 1
ATOM 2594 C C . ARG B 1 75 ? 4.906 -28.828 -12.438 1 86.94 75 ARG B C 1
ATOM 2596 O O . ARG B 1 75 ? 4.566 -27.844 -13.086 1 86.94 75 ARG B O 1
ATOM 2603 N N . GLU B 1 76 ? 5.527 -29.844 -12.93 1 89.5 76 GLU B N 1
ATOM 2604 C CA . GLU B 1 76 ? 5.922 -29.859 -14.336 1 89.5 76 GLU B CA 1
ATOM 2605 C C . GLU B 1 76 ? 4.699 -29.828 -15.25 1 89.5 76 GLU B C 1
ATOM 2607 O O . GLU B 1 76 ? 4.695 -29.125 -16.266 1 89.5 76 GLU B O 1
ATOM 2612 N N . ARG B 1 77 ? 3.754 -30.562 -14.852 1 92 77 ARG B N 1
ATOM 2613 C CA . ARG B 1 77 ? 2.523 -30.609 -15.633 1 92 77 ARG B CA 1
ATOM 2614 C C . ARG B 1 77 ? 1.854 -29.234 -15.664 1 92 77 ARG B C 1
ATOM 2616 O O . ARG B 1 77 ? 1.431 -28.766 -16.719 1 92 77 ARG B O 1
ATOM 2623 N N . LEU B 1 78 ? 1.75 -28.609 -14.57 1 91.56 78 LEU B N 1
ATOM 2624 C CA . LEU B 1 78 ? 1.122 -27.297 -14.461 1 91.56 78 LEU B CA 1
ATOM 2625 C C . LEU B 1 78 ? 1.884 -26.266 -15.281 1 91.56 78 LEU B C 1
ATOM 2627 O O . LEU B 1 78 ? 1.276 -25.453 -15.992 1 91.56 78 LEU B O 1
ATOM 2631 N N . GLN B 1 79 ? 3.174 -26.266 -15.195 1 93.5 79 GLN B N 1
ATOM 2632 C CA . GLN B 1 79 ? 4.004 -25.312 -15.922 1 93.5 79 GLN B CA 1
ATOM 2633 C C . GLN B 1 79 ? 3.906 -25.531 -17.422 1 93.5 79 GLN B C 1
ATOM 2635 O O . GLN B 1 79 ? 3.859 -24.578 -18.203 1 93.5 79 GLN B O 1
ATOM 2640 N N . ALA B 1 80 ? 3.861 -26.828 -17.781 1 94.44 80 ALA B N 1
ATOM 2641 C CA . ALA B 1 80 ? 3.729 -27.141 -19.203 1 94.44 80 ALA B CA 1
ATOM 2642 C C . ALA B 1 80 ? 2.387 -26.656 -19.75 1 94.44 80 ALA B C 1
ATOM 2644 O O . ALA B 1 80 ? 2.326 -26.062 -20.828 1 94.44 80 ALA B O 1
ATOM 2645 N N . ALA B 1 81 ? 1.381 -26.953 -19.016 1 94.38 81 ALA B N 1
ATOM 2646 C CA . ALA B 1 81 ? 0.049 -26.516 -19.422 1 94.38 81 ALA B CA 1
ATOM 2647 C C . ALA B 1 81 ? -0.02 -25 -19.547 1 94.38 81 ALA B C 1
ATOM 2649 O O . ALA B 1 81 ? -0.6 -24.469 -20.5 1 94.38 81 ALA B O 1
ATOM 2650 N N . PHE B 1 82 ? 0.542 -24.312 -18.641 1 95.81 82 PHE B N 1
ATOM 2651 C CA . PHE B 1 82 ? 0.589 -22.859 -18.641 1 95.81 82 PHE B CA 1
ATOM 2652 C C . PHE B 1 82 ? 1.371 -22.344 -19.844 1 95.81 82 PHE B C 1
ATOM 2654 O O . PHE B 1 82 ? 0.906 -21.453 -20.547 1 95.81 82 PHE B O 1
ATOM 2661 N N . SER B 1 83 ? 2.516 -22.891 -20.109 1 95.12 83 SER B N 1
ATOM 2662 C CA . SER B 1 83 ? 3.352 -22.5 -21.234 1 95.12 83 SER B CA 1
ATOM 2663 C C . SER B 1 83 ? 2.641 -22.719 -22.562 1 95.12 83 SER B C 1
ATOM 2665 O O . SER B 1 83 ? 2.709 -21.875 -23.453 1 95.12 83 SER B O 1
ATOM 2667 N N . ASP B 1 84 ? 1.978 -23.812 -22.641 1 95.75 84 ASP B N 1
ATOM 2668 C CA . ASP B 1 84 ? 1.227 -24.125 -23.844 1 95.75 84 ASP B CA 1
ATOM 2669 C C . ASP B 1 84 ? 0.118 -23.109 -24.094 1 95.75 84 ASP B C 1
ATOM 2671 O O . ASP B 1 84 ? -0.09 -22.656 -25.219 1 95.75 84 ASP B O 1
ATOM 2675 N N . GLU B 1 85 ? -0.577 -22.812 -23.047 1 95.12 85 GLU B N 1
ATOM 2676 C CA . GLU B 1 85 ? -1.651 -21.828 -23.172 1 95.12 85 GLU B CA 1
ATOM 2677 C C . GLU B 1 85 ? -1.106 -20.453 -23.562 1 95.12 85 GLU B C 1
ATOM 2679 O O . GLU B 1 85 ? -1.696 -19.766 -24.391 1 95.12 85 GLU B O 1
ATOM 2684 N N . CYS B 1 86 ? 0.002 -20.047 -22.969 1 96 86 CYS B N 1
ATOM 2685 C CA . CYS B 1 86 ? 0.651 -18.781 -23.312 1 96 86 CYS B CA 1
ATOM 2686 C C . CYS B 1 86 ? 1.016 -18.75 -24.797 1 96 86 CYS B C 1
ATOM 2688 O O . CYS B 1 86 ? 0.747 -17.781 -25.484 1 96 86 CYS B O 1
ATOM 2690 N N . ARG B 1 87 ? 1.559 -19.828 -25.266 1 94.81 87 ARG B N 1
ATOM 2691 C CA . ARG B 1 87 ? 1.946 -19.922 -26.672 1 94.81 87 ARG B CA 1
ATOM 2692 C C . ARG B 1 87 ? 0.728 -19.828 -27.594 1 94.81 87 ARG B C 1
ATOM 2694 O O . ARG B 1 87 ? 0.749 -19.125 -28.594 1 94.81 87 ARG B O 1
ATOM 2701 N N . SER B 1 88 ? -0.256 -20.531 -27.203 1 95.31 88 SER B N 1
ATOM 2702 C CA . SER B 1 88 ? -1.466 -20.547 -28.031 1 95.31 88 SER B CA 1
ATOM 2703 C C . SER B 1 88 ? -2.092 -19.156 -28.125 1 95.31 88 SER B C 1
ATOM 2705 O O . SER B 1 88 ? -2.723 -18.828 -29.125 1 95.31 88 SER B O 1
ATOM 2707 N N . ARG B 1 89 ? -1.875 -18.344 -27.078 1 94 89 ARG B N 1
ATOM 2708 C CA . ARG B 1 89 ? -2.438 -17 -27.047 1 94 89 ARG B CA 1
ATOM 2709 C C . ARG B 1 89 ? -1.413 -15.969 -27.5 1 94 89 ARG B C 1
ATOM 2711 O O . ARG B 1 89 ? -1.707 -14.773 -27.531 1 94 89 ARG B O 1
ATOM 2718 N N . SER B 1 90 ? -0.17 -16.406 -27.797 1 93.94 90 SER B N 1
ATOM 2719 C CA . SER B 1 90 ? 0.933 -15.547 -28.219 1 93.94 90 SER B CA 1
ATOM 2720 C C . SER B 1 90 ? 1.283 -14.516 -27.141 1 93.94 90 SER B C 1
ATOM 2722 O O . SER B 1 90 ? 1.489 -13.336 -27.453 1 93.94 90 SER B O 1
ATOM 2724 N N . ILE B 1 91 ? 1.146 -15.023 -25.906 1 93.81 91 ILE B N 1
ATOM 2725 C CA . ILE B 1 91 ? 1.532 -14.188 -24.781 1 93.81 91 ILE B CA 1
ATOM 2726 C C . ILE B 1 91 ? 2.883 -14.648 -24.234 1 93.81 91 ILE B C 1
ATOM 2728 O O . ILE B 1 91 ? 3.092 -15.844 -24 1 93.81 91 ILE B O 1
ATOM 2732 N N . ALA B 1 92 ? 3.811 -13.742 -24.203 1 90.06 92 ALA B N 1
ATOM 2733 C CA . ALA B 1 92 ? 5.09 -14.047 -23.562 1 90.06 92 ALA B CA 1
ATOM 2734 C C . ALA B 1 92 ? 4.922 -14.227 -22.047 1 90.06 92 ALA B C 1
ATOM 2736 O O . ALA B 1 92 ? 4.406 -13.336 -21.375 1 90.06 92 ALA B O 1
ATOM 2737 N N . CYS B 1 93 ? 5.262 -15.406 -21.547 1 94.06 93 CYS B N 1
ATOM 2738 C CA . CYS B 1 93 ? 5.117 -15.711 -20.125 1 94.06 93 CYS B CA 1
ATOM 2739 C C . CYS B 1 93 ? 6.379 -16.359 -19.578 1 94.06 93 CYS B C 1
ATOM 2741 O O . CYS B 1 93 ? 7.203 -16.875 -20.344 1 94.06 93 CYS B O 1
ATOM 2743 N N . ALA B 1 94 ? 6.59 -16.203 -18.359 1 94.69 94 ALA B N 1
ATOM 2744 C CA . ALA B 1 94 ? 7.609 -16.953 -17.625 1 94.69 94 ALA B CA 1
ATOM 2745 C C . ALA B 1 94 ? 6.973 -17.859 -16.578 1 94.69 94 ALA B C 1
ATOM 2747 O O . ALA B 1 94 ? 5.789 -17.734 -16.266 1 94.69 94 ALA B O 1
ATOM 2748 N N . ALA B 1 95 ? 7.727 -18.859 -16.188 1 93.94 95 ALA B N 1
ATOM 2749 C CA . ALA B 1 95 ? 7.262 -19.781 -15.148 1 93.94 95 ALA B CA 1
ATOM 2750 C C . ALA B 1 95 ? 8.281 -19.891 -14.023 1 93.94 95 ALA B C 1
ATOM 2752 O O . ALA B 1 95 ? 9.484 -19.922 -14.266 1 93.94 95 ALA B O 1
ATOM 2753 N N . LEU B 1 96 ? 7.816 -19.812 -12.836 1 92.25 96 LEU B N 1
ATOM 2754 C CA . LEU B 1 96 ? 8.602 -20.016 -11.625 1 92.25 96 LEU B CA 1
ATOM 2755 C C . LEU B 1 96 ? 8.062 -21.188 -10.812 1 92.25 96 LEU B C 1
ATOM 2757 O O . LEU B 1 96 ? 6.926 -21.609 -11.008 1 92.25 96 LEU B O 1
ATOM 2761 N N . SER B 1 97 ? 8.961 -21.719 -10.008 1 88.12 97 SER B N 1
ATOM 2762 C CA . SER B 1 97 ? 8.562 -22.766 -9.062 1 88.12 97 SER B CA 1
ATOM 2763 C C . SER B 1 97 ? 9.219 -22.562 -7.707 1 88.12 97 SER B C 1
ATOM 2765 O O . SER B 1 97 ? 10.195 -21.812 -7.586 1 88.12 97 SER B O 1
ATOM 2767 N N . PHE B 1 98 ? 8.609 -23.031 -6.734 1 80.25 98 PHE B N 1
ATOM 2768 C CA . PHE B 1 98 ? 9.211 -23.016 -5.402 1 80.25 98 PHE B CA 1
ATOM 2769 C C . PHE B 1 98 ? 9.055 -24.375 -4.73 1 80.25 98 PHE B C 1
ATOM 2771 O O . PHE B 1 98 ? 8.195 -25.172 -5.121 1 80.25 98 PHE B O 1
ATOM 2778 N N . GLU B 1 99 ? 10.062 -24.641 -3.865 1 75.5 99 GLU B N 1
ATOM 2779 C CA . GLU B 1 99 ? 10.016 -25.828 -3.021 1 75.5 99 GLU B CA 1
ATOM 2780 C C . GLU B 1 99 ? 9.93 -25.453 -1.544 1 75.5 99 GLU B C 1
ATOM 2782 O O . GLU B 1 99 ? 10.594 -24.516 -1.096 1 75.5 99 GLU B O 1
ATOM 2787 N N . GLY B 1 100 ? 9.055 -26.094 -0.878 1 72.5 100 GLY B N 1
ATOM 2788 C CA . GLY B 1 100 ? 8.953 -25.828 0.549 1 72.5 100 GLY B CA 1
ATOM 2789 C C . GLY B 1 100 ? 7.695 -25.062 0.927 1 72.5 100 GLY B C 1
ATOM 2790 O O . GLY B 1 100 ? 6.605 -25.391 0.449 1 72.5 100 GLY B O 1
ATOM 2791 N N . ASP B 1 101 ? 7.863 -24.094 1.848 1 70.94 101 ASP B N 1
ATOM 2792 C CA . ASP B 1 101 ? 6.73 -23.344 2.381 1 70.94 101 ASP B CA 1
ATOM 2793 C C . ASP B 1 101 ? 6.125 -22.422 1.317 1 70.94 101 ASP B C 1
ATOM 2795 O O . ASP B 1 101 ? 6.824 -21.594 0.744 1 70.94 101 ASP B O 1
ATOM 2799 N N . ALA B 1 102 ? 4.832 -22.609 1.031 1 69.5 102 ALA B N 1
ATOM 2800 C CA . ALA B 1 102 ? 4.117 -21.859 -0.003 1 69.5 102 ALA B CA 1
ATOM 2801 C C . ALA B 1 102 ? 4.172 -20.359 0.261 1 69.5 102 ALA B C 1
ATOM 2803 O O . ALA B 1 102 ? 4.336 -19.562 -0.668 1 69.5 102 ALA B O 1
ATOM 2804 N N . ALA B 1 103 ? 4.059 -20.047 1.501 1 72.38 103 ALA B N 1
ATOM 2805 C CA . ALA B 1 103 ? 4.035 -18.625 1.848 1 72.38 103 ALA B CA 1
ATOM 2806 C C . ALA B 1 103 ? 5.379 -17.969 1.552 1 72.38 103 ALA B C 1
ATOM 2808 O O . ALA B 1 103 ? 5.426 -16.844 1.042 1 72.38 103 ALA B O 1
ATOM 2809 N N . ASP B 1 104 ? 6.453 -18.656 1.809 1 77.69 104 ASP B N 1
ATOM 2810 C CA . ASP B 1 104 ? 7.785 -18.125 1.535 1 77.69 104 ASP B CA 1
ATOM 2811 C C . ASP B 1 104 ? 8.039 -18.031 0.033 1 77.69 104 ASP B C 1
ATOM 2813 O O . ASP B 1 104 ? 8.609 -17.047 -0.443 1 77.69 104 ASP B O 1
ATOM 2817 N N . GLY B 1 105 ? 7.629 -19.094 -0.626 1 81.56 105 GLY B N 1
ATOM 2818 C CA . GLY B 1 105 ? 7.742 -19.062 -2.076 1 81.56 105 GLY B CA 1
ATOM 2819 C C . GLY B 1 105 ? 6.953 -17.953 -2.719 1 81.56 105 GLY B C 1
ATOM 2820 O O . GLY B 1 105 ? 7.445 -17.281 -3.629 1 81.56 105 GLY B O 1
ATOM 2821 N N . PHE B 1 106 ? 5.801 -17.766 -2.197 1 83.44 106 PHE B N 1
ATOM 2822 C CA . PHE B 1 106 ? 4.93 -16.719 -2.709 1 83.44 106 PHE B CA 1
ATOM 2823 C C . PHE B 1 106 ? 5.523 -15.336 -2.436 1 83.44 106 PHE B C 1
ATOM 2825 O O . PHE B 1 106 ? 5.543 -14.477 -3.318 1 83.44 106 PHE B O 1
ATOM 2832 N N . ARG B 1 107 ? 6.004 -15.125 -1.3 1 86.44 107 ARG B N 1
ATOM 2833 C CA . ARG B 1 107 ? 6.621 -13.859 -0.918 1 86.44 107 ARG B CA 1
ATOM 2834 C C . ARG B 1 107 ? 7.793 -13.523 -1.836 1 86.44 107 ARG B C 1
ATOM 2836 O O . ARG B 1 107 ? 7.883 -12.414 -2.354 1 86.44 107 ARG B O 1
ATOM 2843 N N . LEU B 1 108 ? 8.633 -14.547 -2.043 1 89.19 108 LEU B N 1
ATOM 2844 C CA . LEU B 1 108 ? 9.797 -14.328 -2.889 1 89.19 108 LEU B CA 1
ATOM 2845 C C . LEU B 1 108 ? 9.383 -14.039 -4.328 1 89.19 108 LEU B C 1
ATOM 2847 O O . LEU B 1 108 ? 9.922 -13.125 -4.961 1 89.19 108 LEU B O 1
ATOM 2851 N N . ALA B 1 109 ? 8.383 -14.719 -4.758 1 92.44 109 ALA B N 1
ATOM 2852 C CA . ALA B 1 109 ? 7.941 -14.578 -6.145 1 92.44 109 ALA B CA 1
ATOM 2853 C C . ALA B 1 109 ? 7.27 -13.227 -6.367 1 92.44 109 ALA B C 1
ATOM 2855 O O . ALA B 1 109 ? 7.293 -12.688 -7.48 1 92.44 109 ALA B O 1
ATOM 2856 N N . THR B 1 110 ? 6.715 -12.656 -5.328 1 94.88 110 THR B N 1
ATOM 2857 C CA . THR B 1 110 ? 5.953 -11.422 -5.477 1 94.88 110 THR B CA 1
ATOM 2858 C C . THR B 1 110 ? 6.836 -10.211 -5.219 1 94.88 110 THR B C 1
ATOM 2860 O O . THR B 1 110 ? 6.422 -9.07 -5.461 1 94.88 110 THR B O 1
ATOM 2863 N N . GLU B 1 111 ? 8.062 -10.375 -4.777 1 95.94 111 GLU B N 1
ATOM 2864 C CA . GLU B 1 111 ? 8.969 -9.289 -4.402 1 95.94 111 GLU B CA 1
ATOM 2865 C C . GLU B 1 111 ? 9.125 -8.289 -5.535 1 95.94 111 GLU B C 1
ATOM 2867 O O . GLU B 1 111 ? 9.117 -7.074 -5.309 1 95.94 111 GLU B O 1
ATOM 2872 N N . THR B 1 112 ? 9.266 -8.766 -6.773 1 96 112 THR B N 1
ATOM 2873 C CA . THR B 1 112 ? 9.516 -7.883 -7.906 1 96 112 THR B CA 1
ATOM 2874 C C . THR B 1 112 ? 8.297 -7.824 -8.828 1 96 112 THR B C 1
ATOM 2876 O O . THR B 1 112 ? 8.438 -7.59 -10.031 1 96 112 THR B O 1
ATOM 2879 N N . ARG B 1 113 ? 7.137 -8.109 -8.297 1 97 113 ARG B N 1
ATOM 2880 C CA . ARG B 1 113 ? 5.891 -8.07 -9.055 1 97 113 ARG B CA 1
ATOM 2881 C C . ARG B 1 113 ? 4.934 -7.027 -8.477 1 97 113 ARG B C 1
ATOM 2883 O O . ARG B 1 113 ? 5.121 -6.562 -7.352 1 97 113 ARG B O 1
ATOM 2890 N N . ASP B 1 114 ? 3.91 -6.723 -9.297 1 97.69 114 ASP B N 1
ATOM 2891 C CA . ASP B 1 114 ? 2.965 -5.684 -8.891 1 97.69 114 ASP B CA 1
ATOM 2892 C C . ASP B 1 114 ? 1.681 -6.297 -8.336 1 97.69 114 ASP B C 1
ATOM 2894 O O . ASP B 1 114 ? 0.987 -5.672 -7.535 1 97.69 114 ASP B O 1
ATOM 2898 N N . LEU B 1 115 ? 1.379 -7.461 -8.805 1 97.75 115 LEU B N 1
ATOM 2899 C CA . LEU B 1 115 ? 0.063 -8.047 -8.578 1 97.75 115 LEU B CA 1
ATOM 2900 C C . LEU B 1 115 ? 0.133 -9.57 -8.609 1 97.75 115 LEU B C 1
ATOM 2902 O O . LEU B 1 115 ? 0.882 -10.148 -9.398 1 97.75 115 LEU B O 1
ATOM 2906 N N . ALA B 1 116 ? -0.583 -10.195 -7.707 1 96.56 116 ALA B N 1
ATOM 2907 C CA . ALA B 1 116 ? -0.729 -11.648 -7.715 1 96.56 116 ALA B CA 1
ATOM 2908 C C . ALA B 1 116 ? -2.182 -12.055 -7.949 1 96.56 116 ALA B C 1
ATOM 2910 O O . ALA B 1 116 ? -3.104 -11.367 -7.504 1 96.56 116 ALA B O 1
ATOM 2911 N N . ILE B 1 117 ? -2.355 -13.148 -8.648 1 97.19 117 ILE B N 1
ATOM 2912 C CA . ILE B 1 117 ? -3.67 -13.695 -8.961 1 97.19 117 ILE B CA 1
ATOM 2913 C C . ILE B 1 117 ? -3.715 -15.172 -8.57 1 97.19 117 ILE B C 1
ATOM 2915 O O . ILE B 1 117 ? -2.777 -15.922 -8.852 1 97.19 117 ILE B O 1
ATOM 2919 N N . ALA B 1 118 ? -4.762 -15.602 -7.91 1 94.31 118 ALA B N 1
ATOM 2920 C CA . ALA B 1 118 ? -4.926 -17 -7.523 1 94.31 118 ALA B CA 1
ATOM 2921 C C . ALA B 1 118 ? -6.402 -17.391 -7.523 1 94.31 118 ALA B C 1
ATOM 2923 O O . ALA B 1 118 ? -7.281 -16.547 -7.402 1 94.31 118 ALA B O 1
ATOM 2924 N N . GLY B 1 119 ? -6.594 -18.688 -7.762 1 95.25 119 GLY B N 1
ATOM 2925 C CA . GLY B 1 119 ? -7.91 -19.203 -7.434 1 95.25 119 GLY B CA 1
ATOM 2926 C C . GLY B 1 119 ? -8.172 -19.25 -5.938 1 95.25 119 GLY B C 1
ATOM 2927 O O . GLY B 1 119 ? -7.242 -19.375 -5.145 1 95.25 119 GLY B O 1
ATOM 2928 N N . HIS B 1 120 ? -9.453 -19.234 -5.535 1 93.25 120 HIS B N 1
ATOM 2929 C CA . HIS B 1 120 ? -9.789 -19.156 -4.117 1 93.25 120 HIS B CA 1
ATOM 2930 C C . HIS B 1 120 ? -9.43 -20.453 -3.4 1 93.25 120 HIS B C 1
ATOM 2932 O O . HIS B 1 120 ? -9.336 -20.484 -2.17 1 93.25 120 HIS B O 1
ATOM 2938 N N . ASP B 1 121 ? -9.172 -21.547 -4.137 1 87.5 121 ASP B N 1
ATOM 2939 C CA . ASP B 1 121 ? -8.812 -22.797 -3.494 1 87.5 121 ASP B CA 1
ATOM 2940 C C . ASP B 1 121 ? -7.484 -23.328 -4.023 1 87.5 121 ASP B C 1
ATOM 2942 O O . ASP B 1 121 ? -7.164 -24.516 -3.852 1 87.5 121 ASP B O 1
ATOM 2946 N N . THR B 1 122 ? -6.758 -22.516 -4.762 1 75.88 122 THR B N 1
ATOM 2947 C CA . THR B 1 122 ? -5.527 -22.969 -5.395 1 75.88 122 THR B CA 1
ATOM 2948 C C . THR B 1 122 ? -4.496 -23.375 -4.344 1 75.88 122 THR B C 1
ATOM 2950 O O . THR B 1 122 ? -4.207 -22.594 -3.424 1 75.88 122 THR B O 1
ATOM 2953 N N . GLY B 1 123 ? -3.848 -24.516 -4.527 1 62 123 GLY B N 1
ATOM 2954 C CA . GLY B 1 123 ? -2.686 -24.969 -3.787 1 62 123 GLY B CA 1
ATOM 2955 C C . GLY B 1 123 ? -3.021 -25.453 -2.387 1 62 123 GLY B C 1
ATOM 2956 O O . GLY B 1 123 ? -2.127 -25.672 -1.57 1 62 123 GLY B O 1
ATOM 2957 N N . PHE B 1 124 ? -4.219 -25.516 -2.125 1 59.22 124 PHE B N 1
ATOM 2958 C CA . PHE B 1 124 ? -4.555 -25.812 -0.736 1 59.22 124 PHE B CA 1
ATOM 2959 C C . PHE B 1 124 ? -5.176 -27.188 -0.605 1 59.22 124 PHE B C 1
ATOM 2961 O O . PHE B 1 124 ? -5.836 -27.484 0.391 1 59.22 124 PHE B O 1
ATOM 2968 N N . GLY B 1 125 ? -4.844 -27.938 -1.619 1 56.69 125 GLY B N 1
ATOM 2969 C CA . GLY B 1 125 ? -5.402 -29.281 -1.562 1 56.69 125 GLY B CA 1
ATOM 2970 C C . GLY B 1 125 ? -5.02 -30.031 -0.302 1 56.69 125 GLY B C 1
ATOM 2971 O O . GLY B 1 125 ? -3.863 -29.984 0.127 1 56.69 125 GLY B O 1
ATOM 2972 N N . GLY B 1 126 ? -5.977 -30.453 0.433 1 58.78 126 GLY B N 1
ATOM 2973 C CA . GLY B 1 126 ? -5.797 -31.328 1.575 1 58.78 126 GLY B CA 1
ATOM 2974 C C . GLY B 1 126 ? -5.812 -30.594 2.902 1 58.78 126 GLY B C 1
ATOM 2975 O O . GLY B 1 126 ? -5.828 -31.234 3.965 1 58.78 126 GLY B O 1
ATOM 2976 N N . SER B 1 127 ? -5.75 -29.266 2.814 1 63.22 127 SER B N 1
ATOM 2977 C CA . SER B 1 127 ? -5.723 -28.547 4.078 1 63.22 127 SER B CA 1
ATOM 2978 C C . SER B 1 127 ? -7.062 -28.641 4.805 1 63.22 127 SER B C 1
ATOM 2980 O O . SER B 1 127 ? -8.117 -28.688 4.168 1 63.22 127 SER B O 1
ATOM 2982 N N . GLN B 1 128 ? -6.953 -28.797 6.094 1 69.19 128 GLN B N 1
ATOM 2983 C CA . GLN B 1 128 ? -8.141 -28.797 6.938 1 69.19 128 GLN B CA 1
ATOM 2984 C C . GLN B 1 128 ? -8.555 -27.375 7.305 1 69.19 128 GLN B C 1
ATOM 2986 O O . GLN B 1 128 ? -9.633 -27.156 7.859 1 69.19 128 GLN B O 1
ATOM 2991 N N . GLU B 1 129 ? -7.789 -26.484 6.832 1 76.06 129 GLU B N 1
ATOM 2992 C CA . GLU B 1 129 ? -8.102 -25.094 7.145 1 76.06 129 GLU B CA 1
ATOM 2993 C C . GLU B 1 129 ? -9.117 -24.516 6.164 1 76.06 129 GLU B C 1
ATOM 2995 O O . GLU B 1 129 ? -9.117 -24.875 4.98 1 76.06 129 GLU B O 1
ATOM 3000 N N . PRO B 1 130 ? -9.969 -23.656 6.719 1 81.06 130 PRO B N 1
ATOM 3001 C CA . PRO B 1 130 ? -10.906 -22.984 5.816 1 81.06 130 PRO B CA 1
ATOM 3002 C C . PRO B 1 130 ? -10.188 -22.203 4.715 1 81.06 130 PRO B C 1
ATOM 3004 O O . PRO B 1 130 ? -9.094 -21.672 4.938 1 81.06 130 PRO B O 1
ATOM 3007 N N . LEU B 1 131 ? -10.773 -22.141 3.559 1 81.44 131 LEU B N 1
ATOM 3008 C CA . LEU B 1 131 ? -10.195 -21.469 2.4 1 81.44 131 LEU B CA 1
ATOM 3009 C C . LEU B 1 131 ? -9.883 -20.016 2.723 1 81.44 131 LEU B C 1
ATOM 3011 O O . LEU B 1 131 ? -8.82 -19.5 2.357 1 81.44 131 LEU B O 1
ATOM 3015 N N . SER B 1 132 ? -10.812 -19.391 3.418 1 83.06 132 SER B N 1
ATOM 3016 C CA . SER B 1 132 ? -10.617 -17.984 3.779 1 83.06 132 SER B CA 1
ATOM 3017 C C . SER B 1 132 ? -9.367 -17.797 4.625 1 83.06 132 SER B C 1
ATOM 3019 O O . SER B 1 132 ? -8.641 -16.812 4.461 1 83.06 132 SER B O 1
ATOM 3021 N N . ALA B 1 133 ? -9.156 -18.734 5.508 1 83.19 133 ALA B N 1
ATOM 3022 C CA . ALA B 1 133 ? -7.965 -18.672 6.355 1 83.19 133 ALA B CA 1
ATOM 3023 C C . ALA B 1 133 ? -6.691 -18.844 5.527 1 83.19 133 ALA B C 1
ATOM 3025 O O . ALA B 1 133 ? -5.688 -18.172 5.785 1 83.19 133 ALA B O 1
ATOM 3026 N N . MET B 1 134 ? -6.758 -19.672 4.574 1 81.81 134 MET B N 1
ATOM 3027 C CA . MET B 1 134 ? -5.598 -19.922 3.725 1 81.81 134 MET B CA 1
ATOM 3028 C C . MET B 1 134 ? -5.293 -18.703 2.857 1 81.81 134 MET B C 1
ATOM 3030 O O . MET B 1 134 ? -4.137 -18.297 2.729 1 81.81 134 MET B O 1
ATOM 3034 N N . ILE B 1 135 ? -6.312 -18.141 2.309 1 86 135 ILE B N 1
ATOM 3035 C CA . ILE B 1 135 ? -6.148 -16.938 1.494 1 86 135 ILE B CA 1
ATOM 3036 C C . ILE B 1 135 ? -5.652 -15.789 2.365 1 86 135 ILE B C 1
ATOM 3038 O O . ILE B 1 135 ? -4.801 -15 1.94 1 86 135 ILE B O 1
ATOM 3042 N N . ALA B 1 136 ? -6.191 -15.719 3.557 1 84.75 136 ALA B N 1
ATOM 3043 C CA . ALA B 1 136 ? -5.742 -14.688 4.488 1 84.75 136 ALA B CA 1
ATOM 3044 C C . ALA B 1 136 ? -4.242 -14.789 4.738 1 84.75 136 ALA B C 1
ATOM 3046 O O . ALA B 1 136 ? -3.543 -13.766 4.781 1 84.75 136 ALA B O 1
ATOM 3047 N N . LYS B 1 137 ? -3.783 -15.969 4.848 1 79.5 137 LYS B N 1
ATOM 3048 C CA . LYS B 1 137 ? -2.359 -16.203 5.078 1 79.5 137 LYS B CA 1
ATOM 3049 C C . LYS B 1 137 ? -1.527 -15.727 3.891 1 79.5 137 LYS B C 1
ATOM 3051 O O . LYS B 1 137 ? -0.415 -15.227 4.066 1 79.5 137 LYS B O 1
ATOM 3056 N N . LEU B 1 138 ? -2.072 -15.852 2.689 1 82.44 138 LEU B N 1
ATOM 3057 C CA . LEU B 1 138 ? -1.377 -15.375 1.499 1 82.44 138 LEU B CA 1
ATOM 3058 C C . LEU B 1 138 ? -1.367 -13.852 1.449 1 82.44 138 LEU B C 1
ATOM 3060 O O . LEU B 1 138 ? -0.344 -13.242 1.13 1 82.44 138 LEU B O 1
ATOM 3064 N N . VAL B 1 139 ? -2.486 -13.305 1.789 1 86.19 139 VAL B N 1
ATOM 3065 C CA . VAL B 1 139 ? -2.637 -11.852 1.705 1 86.19 139 VAL B CA 1
ATOM 3066 C C . VAL B 1 139 ? -1.688 -11.18 2.693 1 86.19 139 VAL B C 1
ATOM 3068 O O . VAL B 1 139 ? -1.041 -10.18 2.361 1 86.19 139 VAL B O 1
ATOM 3071 N N . VAL B 1 140 ? -1.541 -11.742 3.863 1 80.62 140 VAL B N 1
ATOM 3072 C CA . VAL B 1 140 ? -0.73 -11.102 4.895 1 80.62 140 VAL B CA 1
ATOM 3073 C C . VAL B 1 140 ? 0.752 -11.312 4.594 1 80.62 140 VAL B C 1
ATOM 3075 O O . VAL B 1 140 ? 1.601 -10.547 5.043 1 80.62 140 VAL B O 1
ATOM 3078 N N . ARG B 1 141 ? 1.03 -12.305 3.799 1 79.38 141 ARG B N 1
ATOM 3079 C CA . ARG B 1 141 ? 2.428 -12.648 3.549 1 79.38 141 ARG B CA 1
ATOM 3080 C C . ARG B 1 141 ? 2.887 -12.102 2.199 1 79.38 141 ARG B C 1
ATOM 3082 O O . ARG B 1 141 ? 3.973 -12.445 1.726 1 79.38 141 ARG B O 1
ATOM 3089 N N . THR B 1 142 ? 2.096 -11.391 1.598 1 86.38 142 THR B N 1
ATOM 3090 C CA . THR B 1 142 ? 2.5 -10.781 0.335 1 86.38 142 THR B CA 1
ATOM 3091 C C . THR B 1 142 ? 2.477 -9.258 0.436 1 86.38 142 THR B C 1
ATOM 3093 O O . THR B 1 142 ? 1.609 -8.688 1.101 1 86.38 142 THR B O 1
ATOM 3096 N N . PRO B 1 143 ? 3.439 -8.633 -0.264 1 92.06 143 PRO B N 1
ATOM 3097 C CA . PRO B 1 143 ? 3.484 -7.172 -0.278 1 92.06 143 PRO B CA 1
ATOM 3098 C C . PRO B 1 143 ? 2.553 -6.562 -1.324 1 92.06 143 PRO B C 1
ATOM 3100 O O . PRO B 1 143 ? 2.498 -5.34 -1.471 1 92.06 143 PRO B O 1
ATOM 3103 N N . ARG B 1 144 ? 1.819 -7.418 -2.041 1 96.31 144 ARG B N 1
ATOM 3104 C CA . ARG B 1 144 ? 1.075 -6.98 -3.219 1 96.31 144 ARG B CA 1
ATOM 3105 C C . ARG B 1 144 ? -0.412 -7.285 -3.07 1 96.31 144 ARG B C 1
ATOM 3107 O O . ARG B 1 144 ? -0.798 -8.156 -2.293 1 96.31 144 ARG B O 1
ATOM 3114 N N . PRO B 1 145 ? -1.196 -6.508 -3.879 1 96.81 145 PRO B N 1
ATOM 3115 C CA . PRO B 1 145 ? -2.592 -6.945 -3.957 1 96.81 145 PRO B CA 1
ATOM 3116 C C . PRO B 1 145 ? -2.734 -8.367 -4.508 1 96.81 145 PRO B C 1
ATOM 3118 O O . PRO B 1 145 ? -1.901 -8.805 -5.305 1 96.81 145 PRO B O 1
ATOM 3121 N N . LEU B 1 146 ? -3.754 -9.023 -3.967 1 95.69 146 LEU B N 1
ATOM 3122 C CA . LEU B 1 146 ? -4.082 -10.367 -4.438 1 95.69 146 LEU B CA 1
ATOM 3123 C C . LEU B 1 146 ? -5.473 -10.398 -5.066 1 95.69 146 LEU B C 1
ATOM 3125 O O . LEU B 1 146 ? -6.445 -9.953 -4.453 1 95.69 146 LEU B O 1
ATOM 3129 N N . ILE B 1 147 ? -5.539 -10.828 -6.266 1 97.94 147 ILE B N 1
ATOM 3130 C CA . ILE B 1 147 ? -6.828 -11.109 -6.887 1 97.94 147 ILE B CA 1
ATOM 3131 C C . ILE B 1 147 ? -7.203 -12.57 -6.672 1 97.94 147 ILE B C 1
ATOM 3133 O O . ILE B 1 147 ? -6.445 -13.477 -7.039 1 97.94 147 ILE B O 1
ATOM 3137 N N . VAL B 1 148 ? -8.289 -12.805 -6.062 1 96.81 148 VAL B N 1
ATOM 3138 C CA . VAL B 1 148 ? -8.805 -14.141 -5.809 1 96.81 148 VAL B CA 1
ATOM 3139 C C . VAL B 1 148 ? -9.977 -14.43 -6.746 1 96.81 148 VAL B C 1
ATOM 3141 O O . VAL B 1 148 ? -10.992 -13.734 -6.715 1 96.81 148 VAL B O 1
ATOM 3144 N N . CYS B 1 149 ? -9.891 -15.484 -7.504 1 98.06 149 CYS B N 1
ATOM 3145 C CA . CYS B 1 149 ? -10.867 -15.75 -8.555 1 98.06 149 CYS B CA 1
ATOM 3146 C C . CYS B 1 149 ? -11.82 -16.859 -8.133 1 98.06 149 CYS B C 1
ATOM 3148 O O . CYS B 1 149 ? -11.43 -17.781 -7.418 1 98.06 149 CYS B O 1
ATOM 3150 N N . PRO B 1 150 ? -13.047 -16.781 -8.578 1 97.75 150 PRO B N 1
ATOM 3151 C CA . PRO B 1 150 ? -14.039 -17.844 -8.383 1 97.75 150 PRO B CA 1
ATOM 3152 C C . PRO B 1 150 ? -13.82 -19.016 -9.328 1 97.75 150 PRO B C 1
ATOM 3154 O O . PRO B 1 150 ? -12.867 -19.016 -10.117 1 97.75 150 PRO B O 1
ATOM 3157 N N . ASP B 1 151 ? -14.672 -20.016 -9.18 1 96.94 151 ASP B N 1
ATOM 3158 C CA . ASP B 1 151 ? -14.617 -21.172 -10.062 1 96.94 151 ASP B CA 1
ATOM 3159 C C . ASP B 1 151 ? -14.938 -20.781 -11.508 1 96.94 151 ASP B C 1
ATOM 3161 O O . ASP B 1 151 ? -14.391 -21.359 -12.445 1 96.94 151 ASP B O 1
ATOM 3165 N N . GLU B 1 152 ? -15.805 -19.797 -11.594 1 96.62 152 GLU B N 1
ATOM 3166 C CA . GLU B 1 152 ? -16.203 -19.281 -12.891 1 96.62 152 GLU B CA 1
ATOM 3167 C C . GLU B 1 152 ? -16.266 -17.75 -12.891 1 96.62 152 GLU B C 1
ATOM 3169 O O . GLU B 1 152 ? -16.922 -17.156 -12.039 1 96.62 152 GLU B O 1
ATOM 3174 N N . LEU B 1 153 ? -15.562 -17.156 -13.828 1 96.81 153 LEU B N 1
ATOM 3175 C CA . LEU B 1 153 ? -15.594 -15.695 -13.945 1 96.81 153 LEU B CA 1
ATOM 3176 C C . LEU B 1 153 ? -16.906 -15.227 -14.578 1 96.81 153 LEU B C 1
ATOM 3178 O O . LEU B 1 153 ? -17.391 -15.852 -15.516 1 96.81 153 LEU B O 1
ATOM 3182 N N . PRO B 1 154 ? -17.422 -14.203 -14.039 1 94.25 154 PRO B N 1
ATOM 3183 C CA . PRO B 1 154 ? -18.578 -13.625 -14.734 1 94.25 154 PRO B CA 1
ATOM 3184 C C . PRO B 1 154 ? -18.203 -12.984 -16.062 1 94.25 154 PRO B C 1
ATOM 3186 O O . PRO B 1 154 ? -17.016 -12.75 -16.328 1 94.25 154 PRO B O 1
ATOM 3189 N N . ALA B 1 155 ? -19.234 -12.727 -16.875 1 90 155 ALA B N 1
ATOM 3190 C CA . ALA B 1 155 ? -19.016 -12.094 -18.172 1 90 155 ALA B CA 1
ATOM 3191 C C . ALA B 1 155 ? -18.719 -10.602 -18.016 1 90 155 ALA B C 1
ATOM 3193 O O . ALA B 1 155 ? -18 -10.016 -18.828 1 90 155 ALA B O 1
ATOM 3194 N N . GLY B 1 156 ? -19.219 -10.07 -17.016 1 90.19 156 GLY B N 1
ATOM 3195 C CA . GLY B 1 156 ? -19.047 -8.648 -16.781 1 90.19 156 GLY B CA 1
ATOM 3196 C C . GLY B 1 156 ? -17.625 -8.242 -16.484 1 90.19 156 GLY B C 1
ATOM 3197 O O . GLY B 1 156 ? -16.844 -9.062 -15.984 1 90.19 156 GLY B O 1
ATOM 3198 N N . ASP B 1 157 ? -17.297 -6.961 -16.828 1 93.56 157 ASP B N 1
ATOM 3199 C CA . ASP B 1 157 ? -15.938 -6.504 -16.578 1 93.56 157 ASP B CA 1
ATOM 3200 C C . ASP B 1 157 ? -15.93 -5.203 -15.781 1 93.56 157 ASP B C 1
ATOM 3202 O O . ASP B 1 157 ? -14.875 -4.574 -15.625 1 93.56 157 ASP B O 1
ATOM 3206 N N . ALA B 1 158 ? -17.172 -4.812 -15.312 1 97.88 158 ALA B N 1
ATOM 3207 C CA . ALA B 1 158 ? -17.234 -3.627 -14.461 1 97.88 158 ALA B CA 1
ATOM 3208 C C . ALA B 1 158 ? -16.562 -3.875 -13.117 1 97.88 158 ALA B C 1
ATOM 3210 O O . ALA B 1 158 ? -16.297 -5.023 -12.75 1 97.88 158 ALA B O 1
ATOM 3211 N N . VAL B 1 159 ? -16.234 -2.781 -12.453 1 98.69 159 VAL B N 1
ATOM 3212 C CA . VAL B 1 159 ? -15.547 -2.861 -11.172 1 98.69 159 VAL B CA 1
ATOM 3213 C C . VAL B 1 159 ? -16.438 -2.305 -10.062 1 98.69 159 VAL B C 1
ATOM 3215 O O . VAL B 1 159 ? -17.094 -1.268 -10.242 1 98.69 159 VAL B O 1
ATOM 3218 N N . LEU B 1 160 ? -16.547 -3.018 -9 1 98.88 160 LEU B N 1
ATOM 3219 C CA . LEU B 1 160 ? -17.203 -2.535 -7.789 1 98.88 160 LEU B CA 1
ATOM 3220 C C . LEU B 1 160 ? -16.188 -2.299 -6.68 1 98.88 160 LEU B C 1
ATOM 3222 O O . LEU B 1 160 ? -15.445 -3.209 -6.312 1 98.88 160 LEU B O 1
ATOM 3226 N N . ILE B 1 161 ? -16.109 -1.062 -6.227 1 98.81 161 ILE B N 1
ATOM 3227 C CA . ILE B 1 161 ? -15.336 -0.751 -5.031 1 98.81 161 ILE B CA 1
ATOM 3228 C C . ILE B 1 161 ? -16.203 -0.901 -3.791 1 98.81 161 ILE B C 1
ATOM 3230 O O . ILE B 1 161 ? -17.141 -0.126 -3.586 1 98.81 161 ILE B O 1
ATOM 3234 N N . ALA B 1 162 ? -15.977 -1.932 -3.012 1 98.44 162 ALA B N 1
ATOM 3235 C CA . ALA B 1 162 ? -16.594 -2.039 -1.693 1 98.44 162 ALA B CA 1
ATOM 3236 C C . ALA B 1 162 ? -15.852 -1.187 -0.667 1 98.44 162 ALA B C 1
ATOM 3238 O O . ALA B 1 162 ? -14.727 -1.512 -0.278 1 98.44 162 ALA B O 1
ATOM 3239 N N . TYR B 1 163 ? -16.453 -0.095 -0.22 1 97.81 163 TYR B N 1
ATOM 3240 C CA . TYR B 1 163 ? -15.742 0.911 0.558 1 97.81 163 TYR B CA 1
ATOM 3241 C C . TYR B 1 163 ? -16.453 1.197 1.871 1 97.81 163 TYR B C 1
ATOM 3243 O O . TYR B 1 163 ? -17.578 1.706 1.873 1 97.81 163 TYR B O 1
ATOM 3251 N N . ASP B 1 164 ? -15.789 0.891 2.996 1 94.94 164 ASP B N 1
ATOM 3252 C CA . ASP B 1 164 ? -16.406 1.104 4.297 1 94.94 164 ASP B CA 1
ATOM 3253 C C . ASP B 1 164 ? -15.688 2.197 5.082 1 94.94 164 ASP B C 1
ATOM 3255 O O . ASP B 1 164 ? -15.992 2.428 6.258 1 94.94 164 ASP B O 1
ATOM 3259 N N . GLY B 1 165 ? -14.664 2.824 4.449 1 93.56 165 GLY B N 1
ATOM 3260 C CA . GLY B 1 165 ? -13.945 3.908 5.094 1 93.56 165 GLY B CA 1
ATOM 3261 C C . GLY B 1 165 ? -12.836 3.426 6.004 1 93.56 165 GLY B C 1
ATOM 3262 O O . GLY B 1 165 ? -12.195 4.227 6.695 1 93.56 165 GLY B O 1
ATOM 3263 N N . SER B 1 166 ? -12.625 2.084 6.055 1 91.12 166 SER B N 1
ATOM 3264 C CA . SER B 1 166 ? -11.539 1.541 6.867 1 91.12 166 SER B CA 1
ATOM 3265 C C . SER B 1 166 ? -10.18 1.788 6.215 1 91.12 166 SER B C 1
ATOM 3267 O O . SER B 1 166 ? -10.102 2.043 5.012 1 91.12 166 SER B O 1
ATOM 3269 N N . LEU B 1 167 ? -9.102 1.706 6.973 1 90.94 167 LEU B N 1
ATOM 3270 C CA . LEU B 1 167 ? -7.75 1.917 6.461 1 90.94 167 LEU B CA 1
ATOM 3271 C C . LEU B 1 167 ? -7.418 0.908 5.367 1 90.94 167 LEU B C 1
ATOM 3273 O O . LEU B 1 167 ? -6.941 1.285 4.293 1 90.94 167 LEU B O 1
ATOM 3277 N N . PRO B 1 168 ? -7.766 -0.405 5.523 1 91.62 168 PRO B N 1
ATOM 3278 C CA . PRO B 1 168 ? -7.484 -1.349 4.438 1 91.62 168 PRO B CA 1
ATOM 3279 C C . PRO B 1 168 ? -8.234 -1.014 3.152 1 91.62 168 PRO B C 1
ATOM 3281 O O . PRO B 1 168 ? -7.695 -1.169 2.057 1 91.62 168 PRO B O 1
ATOM 3284 N N . ALA B 1 169 ? -9.477 -0.547 3.27 1 94.88 169 ALA B N 1
ATOM 3285 C CA . ALA B 1 169 ? -10.234 -0.166 2.082 1 94.88 169 ALA B CA 1
ATOM 3286 C C . ALA B 1 169 ? -9.578 1.016 1.37 1 94.88 169 ALA B C 1
ATOM 3288 O O . ALA B 1 169 ? -9.508 1.044 0.139 1 94.88 169 ALA B O 1
ATOM 3289 N N . MET B 1 170 ? -9.102 1.962 2.168 1 96.06 170 MET B N 1
ATOM 3290 C CA . MET B 1 170 ? -8.43 3.129 1.603 1 96.06 170 MET B CA 1
ATOM 3291 C C . MET B 1 170 ? -7.148 2.727 0.882 1 96.06 170 MET B C 1
ATOM 3293 O O . MET B 1 170 ? -6.855 3.232 -0.202 1 96.06 170 MET B O 1
ATOM 3297 N N . ARG B 1 171 ? -6.395 1.846 1.441 1 95.12 171 ARG B N 1
ATOM 3298 C CA . ARG B 1 171 ? -5.156 1.371 0.833 1 95.12 171 ARG B CA 1
ATOM 3299 C C . ARG B 1 171 ? -5.438 0.6 -0.452 1 95.12 171 ARG B C 1
ATOM 3301 O O . ARG B 1 171 ? -4.758 0.795 -1.462 1 95.12 171 ARG B O 1
ATOM 3308 N N . ALA B 1 172 ? -6.453 -0.302 -0.353 1 96.81 172 ALA B N 1
ATOM 3309 C CA . ALA B 1 172 ? -6.836 -1.061 -1.54 1 96.81 172 ALA B CA 1
ATOM 3310 C C . ALA B 1 172 ? -7.234 -0.13 -2.682 1 96.81 172 ALA B C 1
ATOM 3312 O O . ALA B 1 172 ? -6.824 -0.332 -3.828 1 96.81 172 ALA B O 1
ATOM 3313 N N . LEU B 1 173 ? -7.992 0.882 -2.346 1 98 173 LEU B N 1
ATOM 3314 C CA . LEU B 1 173 ? -8.445 1.856 -3.334 1 98 173 LEU B CA 1
ATOM 3315 C C . LEU B 1 173 ? -7.254 2.559 -3.986 1 98 173 LEU B C 1
ATOM 3317 O O . LEU B 1 173 ? -7.207 2.697 -5.211 1 98 173 LEU B O 1
ATOM 3321 N N . GLN B 1 174 ? -6.297 2.963 -3.186 1 97.56 174 GLN B N 1
ATOM 3322 C CA . GLN B 1 174 ? -5.148 3.684 -3.721 1 97.56 174 GLN B CA 1
ATOM 3323 C C . GLN B 1 174 ? -4.336 2.801 -4.664 1 97.56 174 GLN B C 1
ATOM 3325 O O . GLN B 1 174 ? -4.016 3.209 -5.781 1 97.56 174 GLN B O 1
ATOM 3330 N N . VAL B 1 175 ? -4.008 1.611 -4.223 1 97.06 175 VAL B N 1
ATOM 3331 C CA . VAL B 1 175 ? -3.148 0.749 -5.027 1 97.06 175 VAL B CA 1
ATOM 3332 C C . VAL B 1 175 ? -3.879 0.34 -6.305 1 97.06 175 VAL B C 1
ATOM 3334 O O . VAL B 1 175 ? -3.277 0.28 -7.379 1 97.06 175 VAL B O 1
ATOM 3337 N N . PHE B 1 176 ? -5.227 0.118 -6.199 1 97.88 176 PHE B N 1
ATOM 3338 C CA . PHE B 1 176 ? -6.039 -0.165 -7.375 1 97.88 176 PHE B CA 1
ATOM 3339 C C . PHE B 1 176 ? -5.934 0.966 -8.391 1 97.88 176 PHE B C 1
ATOM 3341 O O . PHE B 1 176 ? -5.691 0.724 -9.578 1 97.88 176 PHE B O 1
ATOM 3348 N N . ALA B 1 177 ? -6.07 2.166 -7.887 1 97.25 177 ALA B N 1
ATOM 3349 C CA . ALA B 1 177 ? -6.02 3.334 -8.766 1 97.25 177 ALA B CA 1
ATOM 3350 C C . ALA B 1 177 ? -4.625 3.508 -9.359 1 97.25 177 ALA B C 1
ATOM 3352 O O . ALA B 1 177 ? -4.484 3.74 -10.562 1 97.25 177 ALA B O 1
ATOM 3353 N N . LEU B 1 178 ? -3.613 3.316 -8.555 1 96.56 178 LEU B N 1
ATOM 3354 C CA . LEU B 1 178 ? -2.244 3.574 -8.984 1 96.56 178 LEU B CA 1
ATOM 3355 C C . LEU B 1 178 ? -1.78 2.52 -9.984 1 96.56 178 LEU B C 1
ATOM 3357 O O . LEU B 1 178 ? -0.957 2.807 -10.859 1 96.56 178 LEU B O 1
ATOM 3361 N N . LEU B 1 179 ? -2.336 1.326 -9.891 1 96.69 179 LEU B N 1
ATOM 3362 C CA . LEU B 1 179 ? -1.961 0.262 -10.812 1 96.69 179 LEU B CA 1
ATOM 3363 C C . LEU B 1 179 ? -2.682 0.421 -12.148 1 96.69 179 LEU B C 1
ATOM 3365 O O . LEU B 1 179 ? -2.395 -0.303 -13.102 1 96.69 179 LEU B O 1
ATOM 3369 N N . GLY B 1 180 ? -3.664 1.348 -12.188 1 94.88 180 GLY B N 1
ATOM 3370 C CA . GLY B 1 180 ? -4.371 1.622 -13.43 1 94.88 180 GLY B CA 1
ATOM 3371 C C . GLY B 1 180 ? -5.383 0.551 -13.789 1 94.88 180 GLY B C 1
ATOM 3372 O O . GLY B 1 180 ? -5.738 0.392 -14.961 1 94.88 180 GLY B O 1
ATOM 3373 N N . LEU B 1 181 ? -5.836 -0.203 -12.812 1 95.88 181 LEU B N 1
ATOM 3374 C CA . LEU B 1 181 ? -6.707 -1.347 -13.062 1 95.88 181 LEU B CA 1
ATOM 3375 C C . LEU B 1 181 ? -8.117 -0.889 -13.406 1 95.88 181 LEU B C 1
ATOM 3377 O O . LEU B 1 181 ? -8.93 -1.677 -13.906 1 95.88 181 LEU B O 1
ATOM 3381 N N . GLY B 1 182 ? -8.422 0.328 -13.203 1 94.81 182 GLY B N 1
ATOM 3382 C CA . GLY B 1 182 ? -9.727 0.873 -13.523 1 94.81 182 GLY B CA 1
ATOM 3383 C C . GLY B 1 182 ? -9.812 1.448 -14.922 1 94.81 182 GLY B C 1
ATOM 3384 O O . GLY B 1 182 ? -10.883 1.883 -15.359 1 94.81 182 GLY B O 1
ATOM 3385 N N . ASP B 1 183 ? -8.711 1.52 -15.641 1 94.31 183 ASP B N 1
ATOM 3386 C CA . ASP B 1 183 ? -8.68 2.156 -16.953 1 94.31 183 ASP B CA 1
ATOM 3387 C C . ASP B 1 183 ? -9.672 1.49 -17.906 1 94.31 183 ASP B C 1
ATOM 3389 O O . ASP B 1 183 ? -9.617 0.277 -18.109 1 94.31 183 ASP B O 1
ATOM 3393 N N . GLY B 1 184 ? -10.578 2.305 -18.422 1 92.88 184 GLY B N 1
ATOM 3394 C CA . GLY B 1 184 ? -11.531 1.834 -19.406 1 92.88 184 GLY B CA 1
ATOM 3395 C C . GLY B 1 184 ? -12.672 1.034 -18.812 1 92.88 184 GLY B C 1
ATOM 3396 O O . GLY B 1 184 ? -13.477 0.443 -19.531 1 92.88 184 GLY B O 1
ATOM 3397 N N . LYS B 1 185 ? -12.773 0.975 -17.516 1 95.88 185 LYS B N 1
ATOM 3398 C CA . LYS B 1 185 ? -13.812 0.178 -16.859 1 95.88 185 LYS B CA 1
ATOM 3399 C C . LYS B 1 185 ? -14.922 1.066 -16.312 1 95.88 185 LYS B C 1
ATOM 3401 O O . LYS B 1 185 ? -14.68 2.215 -15.938 1 95.88 185 LYS B O 1
ATOM 3406 N N . GLN B 1 186 ? -16.094 0.507 -16.359 1 97.75 186 GLN B N 1
ATOM 3407 C CA . GLN B 1 186 ? -17.141 1.101 -15.547 1 97.75 186 GLN B CA 1
ATOM 3408 C C . GLN B 1 186 ? -16.938 0.791 -14.07 1 97.75 186 GLN B C 1
ATOM 3410 O O . GLN B 1 186 ? -16.766 -0.369 -13.688 1 97.75 186 GLN B O 1
ATOM 3415 N N . ILE B 1 187 ? -16.953 1.871 -13.258 1 98.69 187 ILE B N 1
ATOM 3416 C CA . ILE B 1 187 ? -16.672 1.678 -11.836 1 98.69 187 ILE B CA 1
ATOM 3417 C C . ILE B 1 187 ? -17.828 2.207 -11 1 98.69 187 ILE B C 1
ATOM 3419 O O . ILE B 1 187 ? -18.359 3.285 -11.273 1 98.69 187 ILE B O 1
ATOM 3423 N N . CYS B 1 188 ? -18.25 1.486 -10.023 1 98.44 188 CYS B N 1
ATOM 3424 C CA . CYS B 1 188 ? -19.156 1.979 -8.992 1 98.44 188 CYS B CA 1
ATOM 3425 C C . CYS B 1 188 ? -18.578 1.766 -7.602 1 98.44 188 CYS B C 1
ATOM 3427 O O . CYS B 1 188 ? -17.781 0.844 -7.387 1 98.44 188 CYS B O 1
ATOM 3429 N N . VAL B 1 189 ? -18.891 2.672 -6.684 1 98.81 189 VAL B N 1
ATOM 3430 C CA . VAL B 1 189 ? -18.469 2.594 -5.289 1 98.81 189 VAL B CA 1
ATOM 3431 C C . VAL B 1 189 ? -19.656 2.289 -4.398 1 98.81 189 VAL B C 1
ATOM 3433 O O . VAL B 1 189 ? -20.578 3.104 -4.285 1 98.81 189 VAL B O 1
ATOM 3436 N N . LEU B 1 190 ? -19.609 1.106 -3.805 1 98.75 190 LEU B N 1
ATOM 3437 C CA . LEU B 1 190 ? -20.672 0.73 -2.867 1 98.75 190 LEU B CA 1
ATOM 3438 C C . LEU B 1 190 ? -20.219 0.953 -1.427 1 98.75 190 LEU B C 1
ATOM 3440 O O . LEU B 1 190 ? -19.234 0.36 -0.98 1 98.75 190 LEU B O 1
ATOM 3444 N N . ALA B 1 191 ? -20.875 1.831 -0.73 1 98.38 191 ALA B N 1
ATOM 3445 C CA . ALA B 1 191 ? -20.672 2.062 0.696 1 98.38 191 ALA B CA 1
ATOM 3446 C C . ALA B 1 191 ? -21.922 1.716 1.501 1 98.38 191 ALA B C 1
ATOM 3448 O O . ALA B 1 191 ? -22.984 2.293 1.281 1 98.38 191 ALA B O 1
ATOM 3449 N N . ILE B 1 192 ? -21.734 0.767 2.412 1 97.38 192 ILE B N 1
ATOM 3450 C CA . ILE B 1 192 ? -22.844 0.277 3.221 1 97.38 192 ILE B CA 1
ATOM 3451 C C . ILE B 1 192 ? -22.688 0.763 4.66 1 97.38 192 ILE B C 1
ATOM 3453 O O . ILE B 1 192 ? -21.656 0.557 5.281 1 97.38 192 ILE B O 1
ATOM 3457 N N . ASP B 1 193 ? -23.625 1.47 5.152 1 96.75 193 ASP B N 1
ATOM 3458 C CA . ASP B 1 193 ? -23.688 1.947 6.531 1 96.75 193 ASP B CA 1
ATOM 3459 C C . ASP B 1 193 ? -25.141 2.068 7.004 1 96.75 193 ASP B C 1
ATOM 3461 O O . ASP B 1 193 ? -26.031 2.4 6.219 1 96.75 193 ASP B O 1
ATOM 3465 N N . ARG B 1 194 ? -25.375 1.744 8.312 1 96.06 194 ARG B N 1
ATOM 3466 C CA . ARG B 1 194 ? -26.719 1.909 8.852 1 96.06 194 ARG B CA 1
ATOM 3467 C C . ARG B 1 194 ? -27.141 3.373 8.812 1 96.06 194 ARG B C 1
ATOM 3469 O O . ARG B 1 194 ? -28.328 3.674 8.633 1 96.06 194 ARG B O 1
ATOM 3476 N N . ASP B 1 195 ? -26.141 4.242 8.977 1 96.75 195 ASP B N 1
ATOM 3477 C CA . ASP B 1 195 ? -26.359 5.684 8.883 1 96.75 195 ASP B CA 1
ATOM 3478 C C . ASP B 1 195 ? -26.25 6.168 7.441 1 96.75 195 ASP B C 1
ATOM 3480 O O . ASP B 1 195 ? -25.188 6.043 6.82 1 96.75 195 ASP B O 1
ATOM 3484 N N . GLU B 1 196 ? -27.281 6.75 6.914 1 96.75 196 GLU B N 1
ATOM 3485 C CA . GLU B 1 196 ? -27.344 7.176 5.52 1 96.75 196 GLU B CA 1
ATOM 3486 C C . GLU B 1 196 ? -26.281 8.227 5.215 1 96.75 196 GLU B C 1
ATOM 3488 O O . GLU B 1 196 ? -25.625 8.172 4.176 1 96.75 196 GLU B O 1
ATOM 3493 N N . ALA B 1 197 ? -26.203 9.133 6.102 1 97.81 197 ALA B N 1
ATOM 3494 C CA . ALA B 1 197 ? -25.219 10.195 5.887 1 97.81 197 ALA B CA 1
ATOM 3495 C C . ALA B 1 197 ? -23.797 9.641 5.809 1 97.81 197 ALA B C 1
ATOM 3497 O O . ALA B 1 197 ? -23 10.086 4.996 1 97.81 197 ALA B O 1
ATOM 3498 N N . ALA B 1 198 ? -23.5 8.695 6.641 1 96.88 198 ALA B N 1
ATOM 3499 C CA . ALA B 1 198 ? -22.188 8.062 6.629 1 96.88 198 ALA B CA 1
ATOM 3500 C C . ALA B 1 198 ? -21.969 7.293 5.332 1 96.88 198 ALA B C 1
ATOM 3502 O O . ALA B 1 198 ? -20.875 7.34 4.754 1 96.88 198 ALA B O 1
ATOM 3503 N N . ALA B 1 199 ? -23 6.59 4.867 1 97.88 199 ALA B N 1
ATOM 3504 C CA . ALA B 1 199 ? -22.891 5.855 3.611 1 97.88 199 ALA B CA 1
ATOM 3505 C C . ALA B 1 199 ? -22.609 6.801 2.445 1 97.88 199 ALA B C 1
ATOM 3507 O O . ALA B 1 199 ? -21.766 6.523 1.603 1 97.88 199 ALA B O 1
ATOM 3508 N N . VAL B 1 200 ? -23.312 7.879 2.404 1 98.44 200 VAL B N 1
ATOM 3509 C CA . VAL B 1 200 ? -23.156 8.867 1.344 1 98.44 200 VAL B CA 1
ATOM 3510 C C . VAL B 1 200 ? -21.75 9.461 1.391 1 98.44 200 VAL B C 1
ATOM 3512 O O . VAL B 1 200 ? -21.062 9.547 0.365 1 98.44 200 VAL B O 1
ATOM 3515 N N . ARG B 1 201 ? -21.234 9.836 2.574 1 97.62 201 ARG B N 1
ATOM 3516 C CA . ARG B 1 201 ? -19.906 10.414 2.732 1 97.62 201 ARG B CA 1
ATOM 3517 C C . ARG B 1 201 ? -18.828 9.461 2.242 1 97.62 201 ARG B C 1
ATOM 3519 O O . ARG B 1 201 ? -17.922 9.859 1.5 1 97.62 201 ARG B O 1
ATOM 3526 N N . LYS B 1 202 ? -18.953 8.273 2.658 1 97.88 202 LYS B N 1
ATOM 3527 C CA . LYS B 1 202 ? -17.953 7.266 2.311 1 97.88 202 LYS B CA 1
ATOM 3528 C C . LYS B 1 202 ? -17.938 7.004 0.807 1 97.88 202 LYS B C 1
ATOM 3530 O O . LYS B 1 202 ? -16.875 6.984 0.185 1 97.88 202 LYS B O 1
ATOM 3535 N N . ALA B 1 203 ? -19.125 6.797 0.206 1 98.69 203 ALA B N 1
ATOM 3536 C CA . ALA B 1 203 ? -19.203 6.535 -1.228 1 98.69 203 ALA B CA 1
ATOM 3537 C C . ALA B 1 203 ? -18.625 7.691 -2.033 1 98.69 203 ALA B C 1
ATOM 3539 O O . ALA B 1 203 ? -17.859 7.473 -2.984 1 98.69 203 ALA B O 1
ATOM 3540 N N . ASN B 1 204 ? -18.922 8.867 -1.628 1 98.56 204 ASN B N 1
ATOM 3541 C CA . ASN B 1 204 ? -18.438 10.039 -2.348 1 98.56 204 ASN B CA 1
ATOM 3542 C C . ASN B 1 204 ? -16.938 10.234 -2.168 1 98.56 204 ASN B C 1
ATOM 3544 O O . ASN B 1 204 ? -16.25 10.664 -3.092 1 98.56 204 ASN B O 1
ATOM 3548 N N . ALA B 1 205 ? -16.438 9.961 -0.991 1 97.94 205 ALA B N 1
ATOM 3549 C CA . ALA B 1 205 ? -15.008 10.086 -0.747 1 97.94 205 ALA B CA 1
ATOM 3550 C C . ALA B 1 205 ? -14.211 9.172 -1.674 1 97.94 205 ALA B C 1
ATOM 3552 O O . ALA B 1 205 ? -13.25 9.609 -2.309 1 97.94 205 ALA B O 1
ATOM 3553 N N . ALA B 1 206 ? -14.648 7.973 -1.768 1 98.62 206 ALA B N 1
ATOM 3554 C CA . ALA B 1 206 ? -13.961 7.008 -2.623 1 98.62 206 ALA B CA 1
ATOM 3555 C C . ALA B 1 206 ? -14.102 7.383 -4.094 1 98.62 206 ALA B C 1
ATOM 3557 O O . ALA B 1 206 ? -13.141 7.289 -4.863 1 98.62 206 ALA B O 1
ATOM 3558 N N . ALA B 1 207 ? -15.273 7.805 -4.477 1 98.75 207 ALA B N 1
ATOM 3559 C CA . ALA B 1 207 ? -15.5 8.227 -5.855 1 98.75 207 ALA B CA 1
ATOM 3560 C C . ALA B 1 207 ? -14.641 9.438 -6.207 1 98.75 207 ALA B C 1
ATOM 3562 O O . ALA B 1 207 ? -14.109 9.531 -7.316 1 98.75 207 ALA B O 1
ATOM 3563 N N . GLU B 1 208 ? -14.539 10.32 -5.281 1 97.81 208 GLU B N 1
ATOM 3564 C CA . GLU B 1 208 ? -13.703 11.5 -5.488 1 97.81 208 GLU B CA 1
ATOM 3565 C C . GLU B 1 208 ? -12.242 11.109 -5.68 1 97.81 208 GLU B C 1
ATOM 3567 O O . GLU B 1 208 ? -11.562 11.641 -6.562 1 97.81 208 GLU B O 1
ATOM 3572 N N . PHE B 1 209 ? -11.773 10.25 -4.875 1 97.88 209 PHE B N 1
ATOM 3573 C CA . PHE B 1 209 ? -10.398 9.781 -5 1 97.88 209 PHE B CA 1
ATOM 3574 C C . PHE B 1 209 ? -10.156 9.195 -6.383 1 97.88 209 PHE B C 1
ATOM 3576 O O . PHE B 1 209 ? -9.156 9.516 -7.027 1 97.88 209 PHE B O 1
ATOM 3583 N N . LEU B 1 210 ? -11.094 8.352 -6.828 1 98.19 210 LEU B N 1
ATOM 3584 C CA . LEU B 1 210 ? -10.969 7.73 -8.141 1 98.19 210 LEU B CA 1
ATOM 3585 C C . LEU B 1 210 ? -10.992 8.781 -9.242 1 98.19 210 LEU B C 1
ATOM 3587 O O . LEU B 1 210 ? -10.211 8.719 -10.188 1 98.19 210 LEU B O 1
ATOM 3591 N N . LYS B 1 211 ? -11.836 9.758 -9.086 1 97.31 211 LYS B N 1
ATOM 3592 C CA . LYS B 1 211 ? -11.969 10.797 -10.102 1 97.31 211 LYS B CA 1
ATOM 3593 C C . LYS B 1 211 ? -10.672 11.57 -10.273 1 97.31 211 LYS B C 1
ATOM 3595 O O . LYS B 1 211 ? -10.242 11.828 -11.398 1 97.31 211 LYS B O 1
ATOM 3600 N N . ILE B 1 212 ? -10.016 11.922 -9.195 1 95.44 212 ILE B N 1
ATOM 3601 C CA . ILE B 1 212 ? -8.781 12.695 -9.242 1 95.44 212 ILE B CA 1
ATOM 3602 C C . ILE B 1 212 ? -7.684 11.875 -9.914 1 95.44 212 ILE B C 1
ATOM 3604 O O . ILE B 1 212 ? -6.781 12.438 -10.539 1 95.44 212 ILE B O 1
ATOM 3608 N N . HIS B 1 213 ? -7.82 10.57 -9.859 1 96 213 HIS B N 1
ATOM 3609 C CA . HIS B 1 213 ? -6.844 9.695 -10.5 1 96 213 HIS B CA 1
ATOM 3610 C C . HIS B 1 213 ? -7.309 9.281 -11.891 1 96 213 HIS B C 1
ATOM 3612 O O . HIS B 1 213 ? -6.789 8.32 -12.461 1 96 213 HIS B O 1
ATOM 3618 N N . GLY B 1 214 ? -8.414 9.922 -12.383 1 95.06 214 GLY B N 1
ATOM 3619 C CA . GLY B 1 214 ? -8.797 9.766 -13.773 1 95.06 214 GLY B CA 1
ATOM 3620 C C . GLY B 1 214 ? -9.836 8.68 -13.984 1 95.06 214 GLY B C 1
ATOM 3621 O O . GLY B 1 214 ? -10.055 8.234 -15.117 1 95.06 214 GLY B O 1
ATOM 3622 N N . HIS B 1 215 ? -10.453 8.211 -12.93 1 96.31 215 HIS B N 1
ATOM 3623 C CA . HIS B 1 215 ? -11.477 7.176 -13.039 1 96.31 215 HIS B CA 1
ATOM 3624 C C . HIS B 1 215 ? -12.836 7.691 -12.562 1 96.31 215 HIS B C 1
ATOM 3626 O O . HIS B 1 215 ? -13.047 7.895 -11.367 1 96.31 215 HIS B O 1
ATOM 3632 N N . ALA B 1 216 ? -13.688 7.863 -13.523 1 97 216 ALA B N 1
ATOM 3633 C CA . ALA B 1 216 ? -15.055 8.203 -13.133 1 97 216 ALA B CA 1
ATOM 3634 C C . ALA B 1 216 ? -15.742 7.008 -12.469 1 97 216 ALA B C 1
ATOM 3636 O O . ALA B 1 216 ? -15.617 5.875 -12.938 1 97 216 ALA B O 1
ATOM 3637 N N . ALA B 1 217 ? -16.359 7.254 -11.328 1 98.38 217 ALA B N 1
ATOM 3638 C CA . ALA B 1 217 ? -17.047 6.191 -10.609 1 98.38 217 ALA B CA 1
ATOM 3639 C C . ALA B 1 217 ? -18.406 6.668 -10.102 1 98.38 217 ALA B C 1
ATOM 3641 O O . ALA B 1 217 ? -18.562 7.816 -9.68 1 98.38 217 ALA B O 1
ATOM 3642 N N . GLN B 1 218 ? -19.328 5.836 -10.156 1 98.44 218 GLN B N 1
ATOM 3643 C CA . GLN B 1 218 ? -20.656 6.113 -9.602 1 98.44 218 GLN B CA 1
ATOM 3644 C C . GLN B 1 218 ? -20.703 5.789 -8.109 1 98.44 218 GLN B C 1
ATOM 3646 O O . GLN B 1 218 ? -20.453 4.648 -7.707 1 98.44 218 GLN B O 1
ATOM 3651 N N . ALA B 1 219 ? -21.016 6.82 -7.348 1 98.69 219 ALA B N 1
ATOM 3652 C CA . ALA B 1 219 ? -21.203 6.594 -5.918 1 98.69 219 ALA B CA 1
ATOM 3653 C C . ALA B 1 219 ? -22.547 5.93 -5.648 1 98.69 219 ALA B C 1
ATOM 3655 O O . ALA B 1 219 ? -23.594 6.418 -6.098 1 98.69 219 ALA B O 1
ATOM 3656 N N . VAL B 1 220 ? -22.547 4.816 -4.91 1 98.25 220 VAL B N 1
ATOM 3657 C CA . VAL B 1 220 ? -23.766 4.07 -4.578 1 98.25 220 VAL B CA 1
ATOM 3658 C C . VAL B 1 220 ? -23.828 3.852 -3.066 1 98.25 220 VAL B C 1
ATOM 3660 O O . VAL B 1 220 ? -23.484 2.777 -2.572 1 98.25 220 VAL B O 1
ATOM 3663 N N . PRO B 1 221 ? -24.312 4.891 -2.322 1 98.25 221 PRO B N 1
ATOM 3664 C CA . PRO B 1 221 ? -24.547 4.688 -0.891 1 98.25 221 PRO B CA 1
ATOM 3665 C C . PRO B 1 221 ? -25.719 3.762 -0.61 1 98.25 221 PRO B C 1
ATOM 3667 O O . PRO B 1 221 ? -26.734 3.799 -1.328 1 98.25 221 PRO B O 1
ATOM 3670 N N . SER B 1 222 ? -25.562 2.871 0.292 1 97.19 222 SER B N 1
ATOM 3671 C CA . SER B 1 222 ? -26.625 1.973 0.726 1 97.19 222 SER B CA 1
ATOM 3672 C C . SER B 1 222 ? -26.828 2.053 2.234 1 97.19 222 SER B C 1
ATOM 3674 O O . SER B 1 222 ? -25.969 1.646 3.01 1 97.19 222 SER B O 1
ATOM 3676 N N . SER B 1 223 ? -27.969 2.611 2.627 1 96 223 SER B N 1
ATOM 3677 C CA . SER B 1 223 ? -28.344 2.605 4.035 1 96 223 SER B CA 1
ATOM 3678 C C . SER B 1 223 ? -29.047 1.306 4.41 1 96 223 SER B C 1
ATOM 3680 O O . SER B 1 223 ? -30.234 1.134 4.133 1 96 223 SER B O 1
ATOM 3682 N N . SER B 1 224 ? -28.344 0.406 4.867 1 91.62 224 SER B N 1
ATOM 3683 C CA . SER B 1 224 ? -28.891 -0.915 5.164 1 91.62 224 SER B CA 1
ATOM 3684 C C . SER B 1 224 ? -28.203 -1.532 6.379 1 91.62 224 SER B C 1
ATOM 3686 O O . SER B 1 224 ? -27.031 -1.259 6.645 1 91.62 224 SER B O 1
ATOM 3688 N N . GLY B 1 225 ? -28.891 -2.301 7.074 1 89.94 225 GLY B N 1
ATOM 3689 C CA . GLY B 1 225 ? -28.344 -3.102 8.156 1 89.94 225 GLY B CA 1
ATOM 3690 C C . GLY B 1 225 ? -28.109 -4.547 7.766 1 89.94 225 GLY B C 1
ATOM 3691 O O . GLY B 1 225 ? -27.688 -5.359 8.594 1 89.94 225 GLY B O 1
ATOM 3692 N N . ASP B 1 226 ? -28.359 -4.848 6.523 1 92.44 226 ASP B N 1
ATOM 3693 C CA . ASP B 1 226 ? -28.172 -6.207 6.031 1 92.44 226 ASP B CA 1
ATOM 3694 C C . ASP B 1 226 ? -26.688 -6.574 5.98 1 92.44 226 ASP B C 1
ATOM 3696 O O . ASP B 1 226 ? -25.828 -5.699 6.09 1 92.44 226 ASP B O 1
ATOM 3700 N N . ASP B 1 227 ? -26.438 -7.832 5.891 1 94.44 227 ASP B N 1
ATOM 3701 C CA . ASP B 1 227 ? -25.062 -8.328 5.789 1 94.44 227 ASP B CA 1
ATOM 3702 C C . ASP B 1 227 ? -24.359 -7.754 4.559 1 94.44 227 ASP B C 1
ATOM 3704 O O . ASP B 1 227 ? -24.828 -7.938 3.432 1 94.44 227 ASP B O 1
ATOM 3708 N N . PRO B 1 228 ? -23.328 -7.086 4.762 1 95.5 228 PRO B N 1
ATOM 3709 C CA . PRO B 1 228 ? -22.625 -6.453 3.643 1 95.5 228 PRO B CA 1
ATOM 3710 C C . PRO B 1 228 ? -22.234 -7.449 2.553 1 95.5 228 PRO B C 1
ATOM 3712 O O . PRO B 1 228 ? -22.25 -7.113 1.366 1 95.5 228 PRO B O 1
ATOM 3715 N N . ALA B 1 229 ? -21.875 -8.672 2.896 1 96.56 229 ALA B N 1
ATOM 3716 C CA . ALA B 1 229 ? -21.516 -9.672 1.901 1 96.56 229 ALA B CA 1
ATOM 3717 C C . ALA B 1 229 ? -22.672 -9.961 0.953 1 96.56 229 ALA B C 1
ATOM 3719 O O . ALA B 1 229 ? -22.484 -10.062 -0.261 1 96.56 229 ALA B O 1
ATOM 3720 N N . ASP B 1 230 ? -23.828 -10.078 1.513 1 97.19 230 ASP B N 1
ATOM 3721 C CA . ASP B 1 230 ? -25.016 -10.328 0.7 1 97.19 230 ASP B CA 1
ATOM 3722 C C . ASP B 1 230 ? -25.297 -9.156 -0.23 1 97.19 230 ASP B C 1
ATOM 3724 O O . ASP B 1 230 ? -25.672 -9.352 -1.39 1 97.19 230 ASP B O 1
ATOM 3728 N N . LEU B 1 231 ? -25.172 -7.977 0.279 1 97.25 231 LEU B N 1
ATOM 3729 C CA . LEU B 1 231 ? -25.406 -6.785 -0.527 1 97.25 231 LEU B CA 1
ATOM 3730 C C . LEU B 1 231 ? -24.391 -6.68 -1.659 1 97.25 231 LEU B C 1
ATOM 3732 O O . LEU B 1 231 ? -24.75 -6.301 -2.779 1 97.25 231 LEU B O 1
ATOM 3736 N N . ILE B 1 232 ? -23.172 -6.996 -1.428 1 97.75 232 ILE B N 1
ATOM 3737 C CA . ILE B 1 232 ? -22.125 -6.992 -2.455 1 97.75 232 ILE B CA 1
ATOM 3738 C C . ILE B 1 232 ? -22.453 -8.039 -3.516 1 97.75 232 ILE B C 1
ATOM 3740 O O . ILE B 1 232 ? -22.359 -7.77 -4.715 1 97.75 232 ILE B O 1
ATOM 3744 N N . ARG B 1 233 ? -22.891 -9.258 -3.084 1 97.62 233 ARG B N 1
ATOM 3745 C CA . ARG B 1 233 ? -23.25 -10.305 -4.027 1 97.62 233 ARG B CA 1
ATOM 3746 C C . ARG B 1 233 ? -24.391 -9.852 -4.945 1 97.62 233 ARG B C 1
ATOM 3748 O O . ARG B 1 233 ? -24.344 -10.086 -6.152 1 97.62 233 ARG B O 1
ATOM 3755 N N . SER B 1 234 ? -25.328 -9.234 -4.309 1 96.81 234 SER B N 1
ATOM 3756 C CA . SER B 1 234 ? -26.453 -8.727 -5.086 1 96.81 234 SER B CA 1
ATOM 3757 C C . SER B 1 234 ? -26 -7.68 -6.098 1 96.81 234 SER B C 1
ATOM 3759 O O . SER B 1 234 ? -26.438 -7.699 -7.254 1 96.81 234 SER B O 1
ATOM 3761 N N . ALA B 1 235 ? -25.156 -6.777 -5.676 1 96.56 235 ALA B N 1
ATOM 3762 C CA . ALA B 1 235 ? -24.641 -5.738 -6.57 1 96.56 235 ALA B CA 1
ATOM 3763 C C . ALA B 1 235 ? -23.859 -6.352 -7.73 1 96.56 235 ALA B C 1
ATOM 3765 O O . ALA B 1 235 ? -23.953 -5.879 -8.867 1 96.56 235 ALA B O 1
ATOM 3766 N N . VAL B 1 236 ? -23.078 -7.387 -7.461 1 97.06 236 VAL B N 1
ATOM 3767 C CA . VAL B 1 236 ? -22.297 -8.062 -8.484 1 97.06 236 VAL B CA 1
ATOM 3768 C C . VAL B 1 236 ? -23.219 -8.633 -9.555 1 97.06 236 VAL B C 1
ATOM 3770 O O . VAL B 1 236 ? -22.984 -8.461 -10.758 1 97.06 236 VAL B O 1
ATOM 3773 N N . ALA B 1 237 ? -24.281 -9.266 -9.117 1 94.75 237 ALA B N 1
ATOM 3774 C CA . ALA B 1 237 ? -25.234 -9.883 -10.039 1 94.75 237 ALA B CA 1
ATOM 3775 C C . ALA B 1 237 ? -25.984 -8.82 -10.836 1 94.75 237 ALA B C 1
ATOM 3777 O O . ALA B 1 237 ? -26.188 -8.969 -12.047 1 94.75 237 ALA B O 1
ATOM 3778 N N . GLU B 1 238 ? -26.281 -7.723 -10.242 1 95.19 238 GLU B N 1
ATOM 3779 C CA . GLU B 1 238 ? -27.141 -6.707 -10.828 1 95.19 238 GLU B CA 1
ATOM 3780 C C . GLU B 1 238 ? -26.375 -5.812 -11.789 1 95.19 238 GLU B C 1
ATOM 3782 O O . GLU B 1 238 ? -26.938 -5.289 -12.75 1 95.19 238 GLU B O 1
ATOM 3787 N N . ARG B 1 239 ? -25.109 -5.645 -11.57 1 94.81 239 ARG B N 1
ATOM 3788 C CA . ARG B 1 239 ? -24.375 -4.617 -12.305 1 94.81 239 ARG B CA 1
ATOM 3789 C C . ARG B 1 239 ? -23.281 -5.234 -13.172 1 94.81 239 ARG B C 1
ATOM 3791 O O . ARG B 1 239 ? -22.391 -4.535 -13.641 1 94.81 239 ARG B O 1
ATOM 3798 N N . ASN B 1 240 ? -23.312 -6.512 -13.344 1 92.12 240 ASN B N 1
ATOM 3799 C CA . ASN B 1 240 ? -22.359 -7.227 -14.195 1 92.12 240 ASN B CA 1
ATOM 3800 C C . ASN B 1 240 ? -20.922 -6.969 -13.773 1 92.12 240 ASN B C 1
ATOM 3802 O O . ASN B 1 240 ? -20.062 -6.656 -14.609 1 92.12 240 ASN B O 1
ATOM 3806 N N . ILE B 1 241 ? -20.672 -7 -12.508 1 97.81 241 ILE B N 1
ATOM 3807 C CA . ILE B 1 241 ? -19.359 -6.746 -11.93 1 97.81 241 ILE B CA 1
ATOM 3808 C C . ILE B 1 241 ? -18.438 -7.934 -12.195 1 97.81 241 ILE B C 1
ATOM 3810 O O . ILE B 1 241 ? -18.812 -9.086 -11.945 1 97.81 241 ILE B O 1
ATOM 3814 N N . GLY B 1 242 ? -17.281 -7.609 -12.719 1 98.06 242 GLY B N 1
ATOM 3815 C CA . GLY B 1 242 ? -16.281 -8.648 -12.914 1 98.06 242 GLY B CA 1
ATOM 3816 C C . GLY B 1 242 ? -15.242 -8.688 -11.805 1 98.06 242 GLY B C 1
ATOM 3817 O O . GLY B 1 242 ? -14.57 -9.695 -11.617 1 98.06 242 GLY B O 1
ATOM 3818 N N . THR B 1 243 ? -15.047 -7.559 -11.141 1 98.62 243 THR B N 1
ATOM 3819 C CA . THR B 1 243 ? -14.055 -7.473 -10.07 1 98.62 243 THR B CA 1
ATOM 3820 C C . THR B 1 243 ? -14.57 -6.605 -8.93 1 98.62 243 THR B C 1
ATOM 3822 O O . THR B 1 243 ? -15.094 -5.516 -9.156 1 98.62 243 THR B O 1
ATOM 3825 N N . VAL B 1 244 ? -14.5 -7.133 -7.73 1 98.75 244 VAL B N 1
ATOM 3826 C CA . VAL B 1 244 ? -14.758 -6.355 -6.523 1 98.75 244 VAL B CA 1
ATOM 3827 C C . VAL B 1 244 ? -13.438 -5.988 -5.852 1 98.75 244 VAL B C 1
ATOM 3829 O O . VAL B 1 244 ? -12.586 -6.852 -5.633 1 98.75 244 VAL B O 1
ATOM 3832 N N . VAL B 1 245 ? -13.234 -4.746 -5.578 1 98.69 245 VAL B N 1
ATOM 3833 C CA . VAL B 1 245 ? -12.07 -4.246 -4.855 1 98.69 245 VAL B CA 1
ATOM 3834 C C . VAL B 1 245 ? -12.438 -4 -3.393 1 98.69 245 VAL B C 1
ATOM 3836 O O . VAL B 1 245 ? -13.398 -3.277 -3.1 1 98.69 245 VAL B O 1
ATOM 3839 N N . MET B 1 246 ? -11.719 -4.57 -2.504 1 96.62 246 MET B N 1
ATOM 3840 C CA . MET B 1 246 ? -12.031 -4.398 -1.088 1 96.62 246 MET B CA 1
ATOM 3841 C C . MET B 1 246 ? -10.773 -4.516 -0.233 1 96.62 246 MET B C 1
ATOM 3843 O O . MET B 1 246 ? -9.781 -5.105 -0.663 1 96.62 246 MET B O 1
ATOM 3847 N N . GLY B 1 247 ? -10.742 -3.855 0.896 1 93.12 247 GLY B N 1
ATOM 3848 C CA . GLY B 1 247 ? -9.672 -4 1.872 1 93.12 247 GLY B CA 1
ATOM 3849 C C . GLY B 1 247 ? -9.703 -5.332 2.598 1 93.12 247 GLY B C 1
ATOM 3850 O O . GLY B 1 247 ? -10.781 -5.859 2.893 1 93.12 247 GLY B O 1
ATOM 3851 N N . ALA B 1 248 ? -8.414 -5.812 2.703 1 83.62 248 ALA B N 1
ATOM 3852 C CA . ALA B 1 248 ? -8.273 -7.035 3.49 1 83.62 248 ALA B CA 1
ATOM 3853 C C . ALA B 1 248 ? -7.676 -6.738 4.863 1 83.62 248 ALA B C 1
ATOM 3855 O O . ALA B 1 248 ? -6.801 -5.879 4.992 1 83.62 248 ALA B O 1
ATOM 3856 N N . TYR B 1 249 ? -7.875 -7.422 5.836 1 65.81 249 TYR B N 1
ATOM 3857 C CA . TYR B 1 249 ? -7.309 -7.465 7.184 1 65.81 249 TYR B CA 1
ATOM 3858 C C . TYR B 1 249 ? -7.52 -6.141 7.902 1 65.81 249 TYR B C 1
ATOM 3860 O O . TYR B 1 249 ? -7.312 -5.07 7.324 1 65.81 249 TYR B O 1
ATOM 3868 N N . GLY B 1 250 ? -8.492 -5.922 8.68 1 52.69 250 GLY B N 1
ATOM 3869 C CA . GLY B 1 250 ? -8.594 -4.754 9.547 1 52.69 250 GLY B CA 1
ATOM 3870 C C . GLY B 1 250 ? -7.52 -4.711 10.617 1 52.69 250 GLY B C 1
ATOM 3871 O O . GLY B 1 250 ? -6.641 -5.574 10.656 1 52.69 250 GLY B O 1
ATOM 3872 N N . ASN B 1 251 ? -7.43 -3.521 11.281 1 49.78 251 ASN B N 1
ATOM 3873 C CA . ASN B 1 251 ? -6.574 -3.068 12.375 1 49.78 251 ASN B CA 1
ATOM 3874 C C . ASN B 1 251 ? -6.332 -4.18 13.391 1 49.78 251 ASN B C 1
ATOM 3876 O O . ASN B 1 251 ? -5.746 -3.939 14.453 1 49.78 251 ASN B O 1
ATOM 3880 N N . ARG B 1 252 ? -7.219 -5.125 13.422 1 44.28 252 ARG B N 1
ATOM 3881 C CA . ARG B 1 252 ? -7.117 -5.883 14.664 1 44.28 252 ARG B CA 1
ATOM 3882 C C . ARG B 1 252 ? -5.82 -6.684 14.711 1 44.28 252 ARG B C 1
ATOM 3884 O O . ARG B 1 252 ? -5.68 -7.594 15.531 1 44.28 252 ARG B O 1
ATOM 3891 N N . GLY B 1 253 ? -4.742 -6.172 14.43 1 46.84 253 GLY B N 1
ATOM 3892 C CA . GLY B 1 253 ? -3.439 -6.785 14.609 1 46.84 253 GLY B CA 1
ATOM 3893 C C . GLY B 1 253 ? -3.262 -8.062 13.805 1 46.84 253 GLY B C 1
ATOM 3894 O O . GLY B 1 253 ? -4.242 -8.688 13.398 1 46.84 253 GLY B O 1
ATOM 3895 N N . PHE B 1 254 ? -2.289 -8.055 12.867 1 48.5 254 PHE B N 1
ATOM 3896 C CA . PHE B 1 254 ? -1.884 -9.125 11.961 1 48.5 254 PHE B CA 1
ATOM 3897 C C . PHE B 1 254 ? -1.993 -10.477 12.648 1 48.5 254 PHE B C 1
ATOM 3899 O O . PHE B 1 254 ? -1.878 -11.523 11.992 1 48.5 254 PHE B O 1
ATOM 3906 N N . ARG B 1 255 ? -2.111 -10.477 14.023 1 49.97 255 ARG B N 1
ATOM 3907 C CA . ARG B 1 255 ? -1.825 -11.773 14.641 1 49.97 255 ARG B CA 1
ATOM 3908 C C . ARG B 1 255 ? -2.717 -12.867 14.07 1 49.97 255 ARG B C 1
ATOM 3910 O O . ARG B 1 255 ? -2.305 -14.023 13.969 1 49.97 255 ARG B O 1
ATOM 3917 N N . GLU B 1 256 ? -3.834 -12.461 13.859 1 54.41 256 GLU B N 1
ATOM 3918 C CA . GLU B 1 256 ? -4.598 -13.672 13.57 1 54.41 256 GLU B CA 1
ATOM 3919 C C . GLU B 1 256 ? -5 -13.734 12.102 1 54.41 256 GLU B C 1
ATOM 3921 O O . GLU B 1 256 ? -5.602 -14.719 11.664 1 54.41 256 GLU B O 1
ATOM 3926 N N . ALA B 1 257 ? -4.066 -13.305 11.328 1 60.25 257 ALA B N 1
ATOM 3927 C CA . ALA B 1 257 ? -4.309 -13.5 9.898 1 60.25 257 ALA B CA 1
ATOM 3928 C C . ALA B 1 257 ? -5.773 -13.828 9.633 1 60.25 257 ALA B C 1
ATOM 3930 O O . ALA B 1 257 ? -6.098 -14.93 9.172 1 60.25 257 ALA B O 1
ATOM 3931 N N . LEU B 1 258 ? -6.68 -13.047 10.211 1 69.38 258 LEU B N 1
ATOM 3932 C CA . LEU B 1 258 ? -8.086 -13.344 9.977 1 69.38 258 LEU B CA 1
ATOM 3933 C C . LEU B 1 258 ? -8.797 -12.164 9.328 1 69.38 258 LEU B C 1
ATOM 3935 O O . LEU B 1 258 ? -8.516 -11.008 9.656 1 69.38 258 LEU B O 1
ATOM 3939 N N . PHE B 1 259 ? -9.469 -12.539 8.242 1 78.56 259 PHE B N 1
ATOM 3940 C CA . PHE B 1 259 ? -10.328 -11.578 7.57 1 78.56 259 PHE B CA 1
ATOM 3941 C C . PHE B 1 259 ? -11.5 -11.188 8.461 1 78.56 259 PHE B C 1
ATOM 3943 O O . PHE B 1 259 ? -11.844 -11.914 9.398 1 78.56 259 PHE B O 1
ATOM 3950 N N . GLY B 1 260 ? -12.047 -10.047 8.242 1 82.94 260 GLY B N 1
ATOM 3951 C CA . GLY B 1 260 ? -13.367 -9.734 8.758 1 82.94 260 GLY B CA 1
ATOM 3952 C C . GLY B 1 260 ? -14.461 -10.625 8.18 1 82.94 260 GLY B C 1
ATOM 3953 O O . GLY B 1 260 ? -14.219 -11.359 7.223 1 82.94 260 GLY B O 1
ATOM 3954 N N . SER B 1 261 ? -15.594 -10.578 8.719 1 87.19 261 SER B N 1
ATOM 3955 C CA . SER B 1 261 ? -16.703 -11.453 8.375 1 87.19 261 SER B CA 1
ATOM 3956 C C . SER B 1 261 ? -17.094 -11.305 6.906 1 87.19 261 SER B C 1
ATOM 3958 O O . SER B 1 261 ? -17.344 -12.297 6.219 1 87.19 261 SER B O 1
ATOM 3960 N N . THR B 1 262 ? -17.188 -10.055 6.422 1 91.19 262 THR B N 1
ATOM 3961 C CA . THR B 1 262 ? -17.578 -9.812 5.035 1 91.19 262 THR B CA 1
ATOM 3962 C C . THR B 1 262 ? -16.562 -10.422 4.074 1 91.19 262 THR B C 1
ATOM 3964 O O . THR B 1 262 ? -16.938 -11.156 3.154 1 91.19 262 THR B O 1
ATOM 3967 N N . THR B 1 263 ? -15.297 -10.117 4.312 1 91.06 263 THR B N 1
ATOM 3968 C CA . THR B 1 263 ? -14.234 -10.641 3.453 1 91.06 263 THR B CA 1
ATOM 3969 C C . THR B 1 263 ? -14.195 -12.164 3.512 1 91.06 263 THR B C 1
ATOM 3971 O O . THR B 1 263 ? -14.039 -12.82 2.482 1 91.06 263 THR B O 1
ATOM 3974 N N . ASP B 1 264 ? -14.391 -12.703 4.68 1 90.94 264 ASP B N 1
ATOM 3975 C CA . ASP B 1 264 ? -14.406 -14.156 4.855 1 90.94 264 ASP B CA 1
ATOM 3976 C C . ASP B 1 264 ? -15.492 -14.797 3.996 1 90.94 264 ASP B C 1
ATOM 3978 O O . ASP B 1 264 ? -15.227 -15.75 3.256 1 90.94 264 ASP B O 1
ATOM 3982 N N . ALA B 1 265 ? -16.641 -14.281 4.09 1 93.06 265 ALA B N 1
ATOM 3983 C CA . ALA B 1 265 ? -17.797 -14.828 3.369 1 93.06 265 ALA B CA 1
ATOM 3984 C C . ALA B 1 265 ? -17.562 -14.766 1.86 1 93.06 265 ALA B C 1
ATOM 3986 O O . ALA B 1 265 ? -17.875 -15.719 1.143 1 93.06 265 ALA B O 1
ATOM 3987 N N . LEU B 1 266 ? -17.031 -13.703 1.352 1 95.88 266 LEU B N 1
ATOM 3988 C CA . LEU B 1 266 ? -16.859 -13.516 -0.086 1 95.88 266 LEU B CA 1
ATOM 3989 C C . LEU B 1 266 ? -15.727 -14.383 -0.613 1 95.88 266 LEU B C 1
ATOM 3991 O O . LEU B 1 266 ? -15.805 -14.914 -1.725 1 95.88 266 LEU B O 1
ATOM 3995 N N . VAL B 1 267 ? -14.664 -14.539 0.193 1 93.75 267 VAL B N 1
ATOM 3996 C CA . VAL B 1 267 ? -13.5 -15.312 -0.228 1 93.75 267 VAL B CA 1
ATOM 3997 C C . VAL B 1 267 ? -13.852 -16.797 -0.27 1 93.75 267 VAL B C 1
ATOM 3999 O O . VAL B 1 267 ? -13.367 -17.531 -1.137 1 93.75 267 VAL B O 1
ATOM 4002 N N . ASP B 1 268 ? -14.656 -17.234 0.609 1 91.62 268 ASP B N 1
ATOM 4003 C CA . ASP B 1 268 ? -15.062 -18.641 0.656 1 91.62 268 ASP B CA 1
ATOM 4004 C C . ASP B 1 268 ? -15.836 -19.031 -0.602 1 91.62 268 ASP B C 1
ATOM 4006 O O . ASP B 1 268 ? -15.68 -20.141 -1.112 1 91.62 268 ASP B O 1
ATOM 4010 N N . THR B 1 269 ? -16.625 -18.156 -1.063 1 94.06 269 THR B N 1
ATOM 4011 C CA . THR B 1 269 ? -17.375 -18.328 -2.303 1 94.06 269 THR B CA 1
ATOM 4012 C C . THR B 1 269 ? -17.406 -17.031 -3.104 1 94.06 269 THR B C 1
ATOM 4014 O O . THR B 1 269 ? -18.422 -16.328 -3.113 1 94.06 269 THR B O 1
ATOM 4017 N N . PRO B 1 270 ? -16.359 -16.75 -3.775 1 97.19 270 PRO B N 1
ATOM 4018 C CA . PRO B 1 270 ? -16.297 -15.469 -4.48 1 97.19 270 PRO B CA 1
ATOM 4019 C C . PRO B 1 270 ? -17.297 -15.375 -5.625 1 97.19 270 PRO B C 1
ATOM 4021 O O . PRO B 1 270 ? -17.344 -16.25 -6.488 1 97.19 270 PRO B O 1
ATOM 4024 N N . PRO B 1 271 ? -18.141 -14.312 -5.641 1 97.19 271 PRO B N 1
ATOM 4025 C CA . PRO B 1 271 ? -19.094 -14.148 -6.734 1 97.19 271 PRO B CA 1
ATOM 4026 C C . PRO B 1 271 ? -18.438 -13.695 -8.039 1 97.19 271 PRO B C 1
ATOM 4028 O O . PRO B 1 271 ? -19.047 -13.797 -9.109 1 97.19 271 PRO B O 1
ATOM 4031 N N . CYS B 1 272 ? -17.328 -13.18 -7.996 1 98.31 272 CYS B N 1
ATOM 4032 C CA . CYS B 1 272 ? -16.453 -12.711 -9.062 1 98.31 272 CYS B CA 1
ATOM 4033 C C . CYS B 1 272 ? -15.008 -12.594 -8.578 1 98.31 272 CYS B C 1
ATOM 4035 O O . CYS B 1 272 ? -14.672 -13.109 -7.516 1 98.31 272 CYS B O 1
ATOM 4037 N N . ALA B 1 273 ? -14.109 -12.031 -9.391 1 98.56 273 ALA B N 1
ATOM 4038 C CA . ALA B 1 273 ? -12.75 -11.805 -8.922 1 98.56 273 ALA B CA 1
ATOM 4039 C C . ALA B 1 273 ? -12.727 -10.789 -7.781 1 98.56 273 ALA B C 1
ATOM 4041 O O . ALA B 1 273 ? -13.453 -9.789 -7.82 1 98.56 273 ALA B O 1
ATOM 4042 N N . LEU B 1 274 ? -11.969 -11.07 -6.727 1 98.19 274 LEU B N 1
ATOM 4043 C CA . LEU B 1 274 ? -11.82 -10.188 -5.578 1 98.19 274 LEU B CA 1
ATOM 4044 C C . LEU B 1 274 ? -10.406 -9.609 -5.512 1 98.19 274 LEU B C 1
ATOM 4046 O O . LEU B 1 274 ? -9.43 -10.359 -5.426 1 98.19 274 LEU B O 1
ATOM 4050 N N . PHE B 1 275 ? -10.297 -8.352 -5.648 1 98.31 275 PHE B N 1
ATOM 4051 C CA . PHE B 1 275 ? -9.047 -7.637 -5.402 1 98.31 275 PHE B CA 1
ATOM 4052 C C . PHE B 1 275 ? -8.891 -7.32 -3.918 1 98.31 275 PHE B C 1
ATOM 4054 O O . PHE B 1 275 ? -9.625 -6.5 -3.371 1 98.31 275 PHE B O 1
ATOM 4061 N N . LEU B 1 276 ? -7.938 -7.98 -3.318 1 96.44 276 LEU B N 1
ATOM 4062 C CA . LEU B 1 276 ? -7.719 -7.848 -1.882 1 96.44 276 LEU B CA 1
ATOM 4063 C C . LEU B 1 276 ? -6.375 -7.191 -1.595 1 96.44 276 LEU B C 1
ATOM 4065 O O . LEU B 1 276 ? -5.359 -7.551 -2.193 1 96.44 276 LEU B O 1
ATOM 4069 N N . TYR B 1 277 ? -6.422 -6.219 -0.691 1 93.88 277 TYR B N 1
ATOM 4070 C CA . TYR B 1 277 ? -5.203 -5.562 -0.235 1 93.88 277 TYR B CA 1
ATOM 4071 C C . TYR B 1 277 ? -5.32 -5.148 1.228 1 93.88 277 TYR B C 1
ATOM 4073 O O . TYR B 1 277 ? -6.426 -4.922 1.728 1 93.88 277 TYR B O 1
ATOM 4081 N N . HIS B 1 278 ? -4.223 -5.129 1.9 1 86.31 278 HIS B N 1
ATOM 4082 C CA . HIS B 1 278 ? -4.301 -4.828 3.326 1 86.31 278 HIS B CA 1
ATOM 4083 C C . HIS B 1 278 ? -3.377 -3.672 3.697 1 86.31 278 HIS B C 1
ATOM 4085 O O . HIS B 1 278 ? -2.361 -3.447 3.037 1 86.31 278 HIS B O 1
#

Foldseek 3Di:
DFLFAAEEEEWDDALLSVQQLVVVVVCCVVRVHAYEYEYEQALVVLQPPPPPDPVSVVVSVVSSVVSVVVSVVRRVVRVVVSVVVCVVVVHDYHYYYDYHDPLVVLQVVCVPGAEYEYELCGPVPPDPDQSQLVVLSNQLSHPYKYKYFASDFFPFAAEEQEWAPAPLSVVLLVSCLSSVVQPPHAYEYEYEDLDQVSQQVGQVVSQVVNVVSPHHYHRDGDNDPDDPLVVVLVCCVVVVHAEYTGEFDGPPDCPRSHGPPNSSVCSSGPSHIYTYHD/DFLFAAEEEEWDDALLSVQQLVVVVVCCVVRVHAYEYEYEQALVVLQPPPPPDPVSVVVSVVSSVVSVVVSVVRRVVRVVVSVVVCVVVVHDYHYYYDYHDPLVVLQVVCVPGAEYEYELCGPVPPDPDQSQLVVLSNQLSHPYKYKYFASDFFPFAAEEQEWAPAPLSVVLLVSCLSSVVQPPHAYEYEYEDLDQVSQQVGQVVSQVVNVVSPHHYHRDRDNDPDQVLVVVLVCCVVVVHAEYTGEFDGPPDCVRSHGPPNSSVCSSGPSHIYTYHD

Sequence (556 aa):
MSMLKRTLVLLGDTPSSLAARAYAFRLVQQTGTDLTGLAGVDLGEIEAPMLGGIGMSAYQTQLQTELKRQADATRERLQAAFSDECRSRSIACAALSFEGDAADGFRLATETRDLAIAGHDTGFGGSQEPLSAMIAKLVVRTPRPLIVCPDELPAGDAVLIAYDGSLPAMRALQVFALLGLGDGKQICVLAIDRDEAAAVRKANAAAEFLKIHGHAAQAVPSSSGDDPADLIRSAVAERNIGTVVMGAYGNRGFREALFGSTTDALVDTPPCALFLYHMSMLKRTLVLLGDTPSSLAARAYAFRLVQQTGTDLTGLAGVDLGEIEAPMLGGIGMSAYQTQLQTELKRQADATRERLQAAFSDECRSRSIACAALSFEGDAADGFRLATETRDLAIAGHDTGFGGSQEPLSAMIAKLVVRTPRPLIVCPDELPAGDAVLIAYDGSLPAMRALQVFALLGLGDGKQICVLAIDRDEAAAVRKANAAAEFLKIHGHAAQAVPSSSGDDPADLIRSAVAERNIGTVVMGAYGNRGFREALFGSTTDALVDTPPCALFLYH

InterPro domains:
  IPR006015 Universal stress protein A family [PR01438] (156-174)
  IPR006015 Universal stress protein A family [PR01438] (238-250)
  IPR006015 Universal stress protein A family [PR01438] (256-278)
  IPR006016 UspA [PF00582] (159-275)

Nearest PDB structures (foldseek):
  3ab8-assembly1_B  TM=8.168E-01  e=3.155E-17  Thermus thermophilus HB8
  3ab7-assembly2_A  TM=8.208E-01  e=1.546E-16  Thermus thermophilus HB8
  3ab8-assembly1_A  TM=8.130E-01  e=1.314E-15  Thermus thermophilus HB8
  3ab7-assembly3_B  TM=8.184E-01  e=3.156E-14  Thermus thermophilus HB8
  2z09-assembly1_A  TM=7.298E-01  e=1.645E-04  Thermus thermophilus

pLDDT: mean 87.33, std 14.91, range [41.44, 98.88]

Solvent-accessible surface area (backbone atoms only — not comparable to full-atom values): 27805 Å² total; per-residue (Å²): 133,62,61,40,52,32,36,38,34,46,52,48,87,47,57,15,11,49,29,21,50,54,53,50,51,52,47,28,74,73,50,66,29,41,39,32,37,35,30,66,33,65,48,65,75,51,66,59,81,79,60,88,52,83,75,38,51,58,52,47,51,51,50,42,50,50,52,48,51,52,35,50,51,50,37,52,50,48,51,49,54,51,52,51,51,27,55,76,66,72,43,78,65,47,76,48,72,39,80,33,58,60,57,59,40,48,29,62,66,45,62,63,35,57,35,36,32,26,14,46,65,49,83,45,80,85,58,89,62,55,47,35,47,55,50,28,48,46,52,74,47,33,61,40,40,35,32,35,17,14,60,58,68,50,90,29,70,22,34,34,35,49,37,76,75,43,56,19,24,45,32,26,50,50,52,43,55,48,35,45,73,53,68,95,41,56,36,34,22,41,4,68,23,72,48,50,68,58,5,42,52,38,8,45,46,54,23,48,40,36,39,77,70,72,33,69,41,45,58,40,53,35,64,44,82,65,61,63,46,58,54,49,50,50,49,34,70,73,61,38,28,24,32,38,39,30,40,30,45,66,85,79,23,60,76,58,54,49,56,49,71,48,5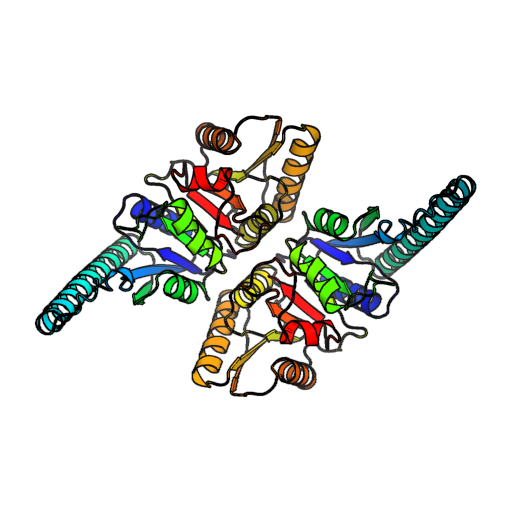6,34,56,37,47,63,57,35,80,18,29,33,39,34,20,97,134,62,62,39,52,31,36,38,33,46,51,48,86,49,57,16,10,49,31,20,50,54,51,50,50,52,46,28,74,74,50,63,28,41,41,31,38,35,31,67,35,65,48,66,76,51,67,58,81,79,60,89,53,82,75,38,50,59,53,47,50,50,50,43,49,50,51,49,50,51,36,50,50,51,36,50,48,47,51,48,54,50,51,51,52,26,55,76,67,72,43,78,66,48,76,47,72,40,80,34,56,59,59,60,40,47,30,61,65,44,64,65,35,57,35,36,32,25,14,44,67,50,85,47,81,87,57,89,62,55,47,35,50,54,50,27,48,48,52,74,47,32,63,41,41,35,32,35,18,13,61,58,68,49,91,30,71,21,35,32,35,48,36,76,74,43,56,20,25,46,31,27,51,49,54,42,55,49,35,44,74,53,70,94,38,55,35,34,22,41,4,68,22,72,48,50,69,59,6,42,52,39,7,45,45,54,24,48,40,36,40,75,72,72,31,70,42,46,58,41,53,35,62,45,83,66,61,62,44,58,54,50,50,51,48,34,70,72,61,38,28,23,33,38,37,30,39,30,47,63,85,80,27,61,75,61,46,55,56,49,71,48,57,32,56,37,47,64,59,35,80,18,30,34,38,34,19,99

Radius of gyration: 25.03 Å; Cα contacts (8 Å, |Δi|>4): 1239; chains: 2; bounding box: 57×84×72 Å

Organism: Rhodopseudomonas palustris (strain ATCC BAA-98 / CGA009) (NCBI:txid258594)